Protein AF-0000000084557846 (afdb_homodimer)

InterPro domains:
  IPR056131 Protein of unknown function DUF7714 [PF24830] (2-276)

Organism: NCBI:txid1577791

Nearest PDB structures (foldseek):
  2egw-assembly1_B  TM=1.459E-01  e=5.020E-04  Aquifex aeolicus
  3kw2-assembly1_B  TM=1.737E-01  e=4.866E-02  Porphyromonas gingivalis ATCC 33277
  3r5x-assembly1_A  TM=3.757E-01  e=7.996E+00  Bacillus anthracis
  1to0-assembly2_C  TM=2.544E-01  e=8.479E+00  Bacillus subtilis
  2egw-assembly1_B  TM=1.526E-01  e=1.206E-03  Aquifex aeolicus

Solvent-accessible surface area (backbone atoms only — not comparable to full-atom values): 30803 Å² total; per-residue (Å²): 124,60,52,77,25,47,41,81,41,82,49,93,62,70,77,40,75,68,50,44,44,63,55,54,50,71,37,68,39,51,68,63,53,40,32,36,40,38,30,41,90,90,39,34,32,34,34,39,49,39,60,53,81,86,58,72,67,55,20,45,36,74,41,72,44,79,75,35,38,39,95,36,36,46,82,44,82,40,64,87,35,46,69,78,20,37,18,51,43,27,55,55,44,67,77,41,76,91,32,29,40,35,34,34,12,34,89,67,37,45,43,68,49,66,79,74,73,64,39,67,34,35,38,32,33,59,23,52,45,80,76,29,66,60,58,54,36,47,52,50,28,48,68,44,48,77,40,83,56,33,44,40,81,42,82,45,76,44,51,52,58,67,53,53,76,72,54,84,47,68,21,40,29,29,52,51,89,49,54,78,64,70,70,96,53,55,71,49,39,51,76,70,66,63,88,76,90,59,55,47,26,34,46,33,38,72,65,50,50,51,50,47,28,70,75,67,70,52,88,65,55,72,46,78,66,39,34,68,77,64,58,70,94,76,74,62,36,28,40,25,46,29,86,86,38,83,66,60,56,46,77,60,87,51,31,25,34,25,17,82,84,59,47,34,54,38,48,41,51,32,53,50,62,66,42,64,82,62,126,124,60,50,77,26,46,41,81,41,82,50,90,61,70,78,40,74,68,50,45,45,62,56,54,50,72,38,69,39,51,68,62,54,40,31,36,39,39,31,41,90,91,39,35,32,33,33,38,49,40,63,55,81,87,60,72,67,55,20,46,35,73,41,71,44,80,73,36,38,40,93,38,37,47,82,44,80,39,64,86,35,46,69,78,21,36,18,52,46,27,55,54,43,66,78,41,77,91,33,27,38,36,35,35,12,38,92,68,38,44,43,67,49,67,80,74,73,63,39,67,34,36,37,31,32,57,22,55,45,81,76,29,65,62,57,54,36,48,53,50,26,47,67,46,48,76,40,82,56,34,44,38,80,43,80,44,76,44,52,54,60,70,51,53,76,72,55,84,48,68,21,40,29,28,53,51,90,48,52,80,66,70,68,98,51,54,72,47,38,53,74,69,66,64,90,77,88,58,55,47,26,34,45,35,38,72,64,50,50,51,50,47,29,70,74,66,71,53,88,64,56,73,47,77,66,38,34,67,78,64,56,71,94,76,73,62,35,29,39,26,47,29,89,87,37,83,66,60,55,45,77,59,88,51,32,24,34,25,18,83,85,58,49,34,55,37,48,41,50,30,53,50,61,67,43,63,84,61,127

Secondary structure (DSSP, 8-state):
--GGGEEEEE-SS---HHHHHHHHTT-EEETT--EEEEEETTEEEEEEEEE-SS-SSEEEEEEEEEEE-GGGEEEEE-TT--TT-HHHHHHHHHTSTTSEEEEE-GGG-EEEEES--PEEEEEEEEESSSSPHHHHHHHHHHHTT---S-EEEEEEEEEHHHHHTT--SSEEEESS--TT---SS-EEEGGG-----S-EEEEE-HHHHHHHHHHHSS---EEE--TTTT--SS---EEEE-TT--SS-EEETTEEEE-TT--HHHHHHHHHHHTTT--/--GGGEEEEE-SS---HHHHHHHHTT-EEETT--EEEEEETTEEEEEEEEE-SS-SSEEEEEEEEEEE-GGGEEEEE-TT--TT-HHHHHHHHHTSTTSEEEEE-GGG-EEEEES--PEEEEEEEEESSSSPHHHHHHHHHHHTT---S-EEEEEEEEEHHHHHTT--SSEEEESS--TT---SS-EEEGGG-----S-EEEEE-HHHHHHHHHHHSS---EEE--HHHH--SS---EEEE-TT--SS-EEETTEEEE-TT--HHHHHHHHHHHTTT--

pLDDT: mean 91.37, std 8.06, range [47.53, 98.75]

Radius of gyration: 29.24 Å; Cα contacts (8 Å, |Δi|>4): 1216; chains: 2; bounding box: 57×84×61 Å

Sequence (558 aa):
MHCKDISLHDVDFPLTKNNIVKEVSKWKVYVRTEYFVLKNGNELATVRVDRSEPEGLFRKVTGVEVISLPKDTVFVRDPSIDVLNVPAVASVQEKYPGKTVVIEGMFSYMSFISGMRPLKLRAIDNIPPGPSRLRILVDKALSSGMIEHPIIPEFVDMDLEDKIKYVKTEAVMFPCRVSGLKAEMPYYFLDRAPEVKHDVTLIGCSLSNRIYQAIYDRDVPLINVCPVDAVPKDGTKTIVRCCTVKNGHEIDGNIAKVPWGTTVPEVIDAINALYADSEMHCKDISLHDVDFPLTKNNIVKEVSKWKVYVRTEYFVLKNGNELATVRVDRSEPEGLFRKVTGVEVISLPKDTVFVRDPSIDVLNVPAVASVQEKYPGKTVVIEGMFSYMSFISGMRPLKLRAIDNIPPGPSRLRILVDKALSSGMIEHPIIPEFVDMDLEDKIKYVKTEAVMFPCRVSGLKAEMPYYFLDRAPEVKHDVTLIGCSLSNRIYQAIYDRDVPLINVCPVDAVPKDGTKTIVRCCTVKNGHEIDGNIAKVPWGTTVPEVIDAINALYADSE

Foldseek 3Di:
DDLQQEEEDEDADAFDPVVCFVPLQADKDFPSHFKYWYDYPQFTWIK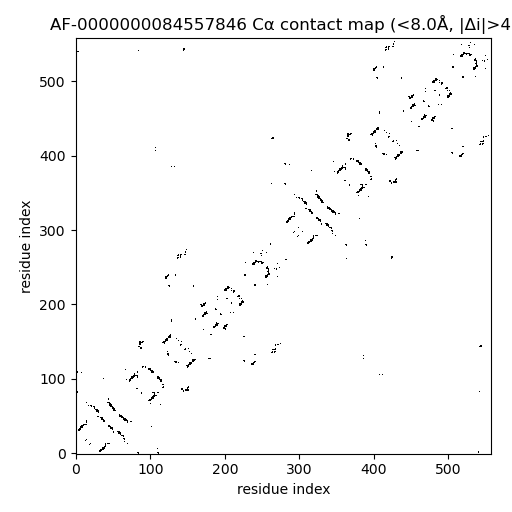GFDFDDDDDRITGTDDIGTPDTRVQEEEEEEAAADPLQQQRLLVVCVVRDRHKYWYLYHVRRIDIDGPADEAEEEEEEEDDVPPGPVVVLLVCLSVVSLDPGNYDYDYHYQYVQVVLVVWPWQEEEEQADGPPDDDPGHYYHVVVLDDDPIQYAYEEAPVSQVSCCVSPVDGHHYDYRARVVVDDPPQGQYEYEDCVADDAWDDDRSYIYHHPPDHSVSSNVRVCVNCVVPD/DDLQQEEEDEDADAFDPVVCFVPLQADKAFPSHFKYWYDYPQFTWIKGFDFDDDDDRITGTDDIGTQDTRVQEEEEEEAAADPLQQQRLLVVCVVRDRHKYWYLYHVRRIDIDGPADEAEEEEEEEDDVPPGPRVVLLVCLSVVSLDDGNYDYDYHYQYVAVVLVVWPWQEEEEQADGPPDDDPGHYYHVVVLDDDPIQYAYEEAPVSQVSCCVSPVDGHHYDYPARVVVDDPPQGQYEYEDCVADDAWDDDRSYIYHHPPDHSVSSNVRVCVNCVVPD

Structure (mmCIF, N/CA/C/O backbone):
data_AF-0000000084557846-model_v1
#
loop_
_entity.id
_entity.type
_entity.pdbx_description
1 polymer 'DUF432 domain-containing protein'
#
loop_
_atom_site.group_PDB
_atom_site.id
_atom_site.type_symbol
_atom_site.label_atom_id
_atom_site.label_alt_id
_atom_site.label_comp_id
_atom_site.label_asym_id
_atom_site.label_entity_id
_atom_site.label_seq_id
_atom_site.pdbx_PDB_ins_code
_atom_site.Cartn_x
_atom_site.Cartn_y
_atom_site.Cartn_z
_atom_site.occupancy
_atom_site.B_iso_or_equiv
_atom_site.auth_seq_id
_atom_site.auth_comp_id
_atom_site.auth_asym_id
_atom_site.auth_atom_id
_atom_site.pdbx_PDB_model_num
ATOM 1 N N . MET A 1 1 ? 9.594 12.305 12.008 1 47.66 1 MET A N 1
ATOM 2 C CA . MET A 1 1 ? 9.039 13.648 12.133 1 47.66 1 MET A CA 1
ATOM 3 C C . MET A 1 1 ? 7.664 13.734 11.484 1 47.66 1 MET A C 1
ATOM 5 O O . MET A 1 1 ? 7.434 13.141 10.43 1 47.66 1 MET A O 1
ATOM 9 N N . HIS A 1 2 ? 6.668 14.18 12.273 1 53.5 2 HIS A N 1
ATOM 10 C CA . HIS A 1 2 ? 5.312 14.273 11.734 1 53.5 2 HIS A CA 1
ATOM 11 C C . HIS A 1 2 ? 5.027 15.68 11.211 1 53.5 2 HIS A C 1
ATOM 13 O O . HIS A 1 2 ? 5.488 16.672 11.781 1 53.5 2 HIS A O 1
ATOM 19 N N . CYS A 1 3 ? 4.496 15.812 10.07 1 57.28 3 CYS A N 1
ATOM 20 C CA . CYS A 1 3 ? 4.184 17.062 9.391 1 57.28 3 CYS A CA 1
ATO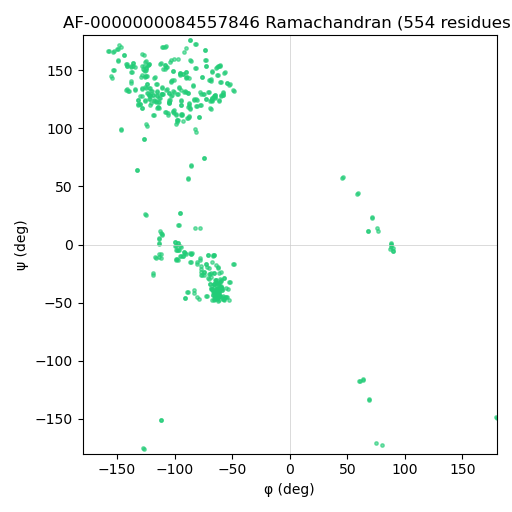M 21 C C . CYS A 1 3 ? 3.439 18.016 10.32 1 57.28 3 CYS A C 1
ATOM 23 O O . CYS A 1 3 ? 3.48 19.234 10.125 1 57.28 3 CYS A O 1
ATOM 25 N N . LYS A 1 4 ? 2.904 17.453 11.406 1 64.88 4 LYS A N 1
ATOM 26 C CA . LYS A 1 4 ? 2.135 18.281 12.336 1 64.88 4 LYS A CA 1
ATOM 27 C C . LYS A 1 4 ? 3.055 19.109 13.219 1 64.88 4 LYS A C 1
ATOM 29 O O . LYS A 1 4 ? 2.613 20.094 13.836 1 64.88 4 LYS A O 1
ATOM 34 N N . ASP A 1 5 ? 4.285 18.75 13.148 1 77.06 5 ASP A N 1
ATOM 35 C CA . ASP A 1 5 ? 5.238 19.406 14.039 1 77.06 5 ASP A CA 1
ATOM 36 C C . ASP A 1 5 ? 6.012 20.5 13.305 1 77.06 5 ASP A C 1
ATOM 38 O O . ASP A 1 5 ? 6.836 21.188 13.898 1 77.06 5 ASP A O 1
ATOM 42 N N . ILE A 1 6 ? 5.633 20.656 12.047 1 83.94 6 ILE A N 1
ATOM 43 C CA . ILE A 1 6 ? 6.402 21.562 11.211 1 83.94 6 ILE A CA 1
ATOM 44 C C . ILE A 1 6 ? 5.523 22.75 10.797 1 83.94 6 ILE A C 1
ATOM 46 O O . ILE A 1 6 ? 4.395 22.562 10.336 1 83.94 6 ILE A O 1
ATOM 50 N N . SER A 1 7 ? 6.02 23.922 10.945 1 83 7 SER A N 1
ATOM 51 C CA . SER A 1 7 ? 5.32 25.141 10.531 1 83 7 SER A CA 1
ATOM 52 C C . SER A 1 7 ? 6.145 25.938 9.516 1 83 7 SER A C 1
ATOM 54 O O . SER A 1 7 ? 7.332 26.188 9.727 1 83 7 SER A O 1
ATOM 56 N N . LEU A 1 8 ? 5.512 26.25 8.453 1 86.25 8 LEU A N 1
ATOM 57 C CA . LEU A 1 8 ? 6.137 27.094 7.449 1 86.25 8 LEU A CA 1
ATOM 58 C C . LEU A 1 8 ? 5.875 28.578 7.754 1 86.25 8 LEU A C 1
ATOM 60 O O . LEU A 1 8 ? 4.73 28.969 7.992 1 86.25 8 LEU A O 1
ATOM 64 N N . HIS A 1 9 ? 6.973 29.422 7.738 1 87.94 9 HIS A N 1
ATOM 65 C CA . HIS A 1 9 ? 6.836 30.844 8.016 1 87.94 9 HIS A CA 1
ATOM 66 C C . HIS A 1 9 ? 7.559 31.672 6.965 1 87.94 9 HIS A C 1
ATOM 68 O O . HIS A 1 9 ? 8.766 31.516 6.762 1 87.94 9 HIS A O 1
ATOM 74 N N . ASP A 1 10 ? 6.793 32.531 6.383 1 90.62 10 ASP A N 1
ATOM 75 C CA . ASP A 1 10 ? 7.426 33.594 5.594 1 90.62 10 ASP A CA 1
ATOM 76 C C . ASP A 1 10 ? 7.996 34.688 6.492 1 90.62 10 ASP A C 1
ATOM 78 O O . ASP A 1 10 ? 7.309 35.188 7.383 1 90.62 10 ASP A O 1
ATOM 82 N N . VAL A 1 11 ? 9.242 35 6.223 1 94.75 11 VAL A N 1
ATOM 83 C CA . VAL A 1 11 ? 9.883 36 7.078 1 94.75 11 VAL A CA 1
ATOM 84 C C . VAL A 1 11 ? 10.469 37.125 6.219 1 94.75 11 VAL A C 1
ATOM 86 O O . VAL A 1 11 ? 10.695 36.938 5.02 1 94.75 11 VAL A O 1
ATOM 89 N N . ASP A 1 12 ? 10.758 38.219 6.848 1 94.69 12 ASP A N 1
ATOM 90 C CA . ASP A 1 12 ? 11.234 39.406 6.117 1 94.69 12 ASP A CA 1
ATOM 91 C C . ASP A 1 12 ? 12.688 39.719 6.473 1 94.69 12 ASP A C 1
ATOM 93 O O . ASP A 1 12 ? 13.25 40.688 5.984 1 94.69 12 ASP A O 1
ATOM 97 N N . PHE A 1 13 ? 13.398 38.938 7.234 1 96.69 13 PHE A N 1
ATOM 98 C CA . PHE A 1 13 ? 14.797 39.125 7.594 1 96.69 13 PHE A CA 1
ATOM 99 C C . PHE A 1 13 ? 15.695 38.125 6.883 1 96.69 13 PHE A C 1
ATOM 101 O O . PHE A 1 13 ? 15.258 37.031 6.547 1 96.69 13 PHE A O 1
ATOM 108 N N . PRO A 1 14 ? 17 38.531 6.656 1 97.19 14 PRO A N 1
ATOM 109 C CA . PRO A 1 14 ? 17.922 37.594 6.023 1 97.19 14 PRO A CA 1
ATOM 110 C C . PRO A 1 14 ? 18.125 36.312 6.84 1 97.19 14 PRO A C 1
ATOM 112 O O . PRO A 1 14 ? 18.219 36.375 8.07 1 97.19 14 PRO A O 1
ATOM 115 N N . LEU A 1 15 ? 18.188 35.156 6.195 1 98.19 15 LEU A N 1
ATOM 116 C CA . LEU A 1 15 ? 18.266 33.875 6.852 1 98.19 15 LEU A CA 1
ATOM 117 C C . LEU A 1 15 ? 19.703 33.531 7.188 1 98.19 15 LEU A C 1
ATOM 119 O O . LEU A 1 15 ? 20.266 32.562 6.633 1 98.19 15 LEU A O 1
ATOM 123 N N . THR A 1 16 ? 20.25 34.281 8.109 1 98.06 16 THR A N 1
ATOM 124 C CA . THR A 1 16 ? 21.531 33.969 8.734 1 98.06 16 THR A CA 1
ATOM 125 C C . THR A 1 16 ? 21.312 33.406 10.141 1 98.06 16 THR A C 1
ATOM 127 O O . THR A 1 16 ? 20.266 33.625 10.75 1 98.06 16 THR A O 1
ATOM 130 N N . LYS A 1 17 ? 22.297 32.688 10.578 1 97.69 17 LYS A N 1
ATOM 131 C CA . LYS A 1 17 ? 22.188 32.094 11.906 1 97.69 17 LYS A CA 1
ATOM 132 C C . LYS A 1 17 ? 21.844 33.156 12.953 1 97.69 17 LYS A C 1
ATOM 134 O O . LYS A 1 17 ? 20.922 32.938 13.758 1 97.69 17 LYS A O 1
ATOM 139 N N . ASN A 1 18 ? 22.547 34.25 12.914 1 97.69 18 ASN A N 1
ATOM 140 C CA . ASN A 1 18 ? 22.344 35.312 13.906 1 97.69 18 ASN A CA 1
ATOM 141 C C . ASN A 1 18 ? 20.953 35.906 13.828 1 97.69 18 ASN A C 1
ATOM 143 O O . ASN A 1 18 ? 20.297 36.094 14.859 1 97.69 18 ASN A O 1
ATOM 147 N N . ASN A 1 19 ? 20.484 36.219 12.641 1 98.25 19 ASN A N 1
ATOM 148 C CA . ASN A 1 19 ? 19.172 36.812 12.461 1 98.25 19 ASN A CA 1
ATOM 149 C C . ASN A 1 19 ? 18.062 35.844 12.898 1 98.25 19 ASN A C 1
ATOM 151 O O . ASN A 1 19 ? 17.094 36.25 13.523 1 98.25 19 ASN A O 1
ATOM 155 N N . ILE A 1 20 ? 18.234 34.562 12.555 1 98.19 20 ILE A N 1
ATOM 156 C CA . ILE A 1 20 ? 17.25 33.531 12.883 1 98.19 20 ILE A CA 1
ATOM 157 C C . ILE A 1 20 ? 17.109 33.406 14.398 1 98.19 20 ILE A C 1
ATOM 159 O O . ILE A 1 20 ? 16.016 33.469 14.938 1 98.19 20 ILE A O 1
ATOM 163 N N . VAL A 1 21 ? 18.219 33.312 15.047 1 97.62 21 VAL A N 1
ATOM 164 C CA . VAL A 1 21 ? 18.203 33.156 16.5 1 97.62 21 VAL A CA 1
ATOM 165 C C . VAL A 1 21 ? 17.562 34.406 17.141 1 97.62 21 VAL A C 1
ATOM 167 O O . VAL A 1 21 ? 16.703 34.281 18 1 97.62 21 VAL A O 1
ATOM 170 N N . LYS A 1 22 ? 17.953 35.594 16.703 1 97.38 22 LYS A N 1
ATOM 171 C CA . LYS A 1 22 ? 17.484 36.844 17.266 1 97.38 22 LYS A CA 1
ATOM 172 C C . LYS A 1 22 ? 15.969 37 17.078 1 97.38 22 LYS A C 1
ATOM 174 O O . LYS A 1 22 ? 15.258 37.344 18.031 1 97.38 22 LYS A O 1
ATOM 179 N N . GLU A 1 23 ? 15.469 36.719 15.922 1 97.25 23 GLU A N 1
ATOM 180 C CA . GLU A 1 23 ? 14.07 36.969 15.602 1 97.25 23 GLU A CA 1
ATOM 181 C C . GLU A 1 23 ? 13.172 35.875 16.141 1 97.25 23 GLU A C 1
ATOM 183 O O . GLU A 1 23 ? 12.141 36.156 16.766 1 97.25 23 GLU A O 1
ATOM 188 N N . VAL A 1 24 ? 13.547 34.594 15.961 1 96.12 24 VAL A N 1
ATOM 189 C CA . VAL A 1 24 ? 12.703 33.469 16.312 1 96.12 24 VAL A CA 1
ATOM 190 C C . VAL A 1 24 ? 12.586 33.344 17.828 1 96.12 24 VAL A C 1
ATOM 192 O O . VAL A 1 24 ? 11.562 32.906 18.359 1 96.12 24 VAL A O 1
ATOM 195 N N . SER A 1 25 ? 13.578 33.844 18.531 1 95.5 25 SER A N 1
ATOM 196 C CA . SER A 1 25 ? 13.57 33.75 19.984 1 95.5 25 SER A CA 1
ATOM 197 C C . SER A 1 25 ? 12.445 34.625 20.578 1 95.5 25 SER A C 1
ATOM 199 O O . SER A 1 25 ? 12.047 34.406 21.719 1 95.5 25 SER A O 1
ATOM 201 N N . LYS A 1 26 ? 11.914 35.5 19.797 1 93.81 26 LYS A N 1
ATOM 202 C CA . LYS A 1 26 ? 10.867 36.406 20.266 1 93.81 26 LYS A CA 1
ATOM 203 C C . LYS A 1 26 ? 9.484 35.812 20.031 1 93.81 26 LYS A C 1
ATOM 205 O O . LYS A 1 26 ? 8.477 36.375 20.469 1 93.81 26 LYS A O 1
ATOM 210 N N . TRP A 1 27 ? 9.406 34.719 19.359 1 90.56 27 TRP A N 1
ATOM 211 C CA . TRP A 1 27 ? 8.125 34.188 18.891 1 90.56 27 TRP A CA 1
ATOM 212 C C . TRP A 1 27 ? 7.426 33.406 20 1 90.56 27 TRP A C 1
ATOM 214 O O . TRP A 1 27 ? 8.078 32.906 20.922 1 90.56 27 TRP A O 1
ATOM 224 N N . LYS A 1 28 ? 6.078 33.406 19.906 1 84.31 28 LYS A N 1
ATOM 225 C CA . LYS A 1 28 ? 5.211 32.438 20.562 1 84.31 28 LYS A CA 1
ATOM 226 C C . LYS A 1 28 ? 4.676 31.422 19.562 1 84.31 28 LYS A C 1
ATOM 228 O O . LYS A 1 28 ? 4.266 31.781 18.453 1 84.31 28 LYS A O 1
ATOM 233 N N . VAL A 1 29 ? 4.82 30.203 19.953 1 83.12 29 VAL A N 1
ATOM 234 C CA . VAL A 1 29 ? 4.477 29.172 18.969 1 83.12 29 VAL A CA 1
ATOM 235 C C . VAL A 1 29 ? 3.434 28.219 19.562 1 83.12 29 VAL A C 1
ATOM 237 O O . VAL A 1 29 ? 3.334 28.078 20.781 1 83.12 29 VAL A O 1
ATOM 240 N N . TYR A 1 30 ? 2.662 27.672 18.641 1 77.25 30 TYR A N 1
ATOM 241 C CA . TYR A 1 30 ? 1.673 26.672 19.016 1 77.25 30 TYR A CA 1
ATOM 242 C C . TYR A 1 30 ? 2.328 25.5 19.75 1 77.25 30 TYR A C 1
ATOM 244 O O . TYR A 1 30 ? 3.443 25.094 19.406 1 77.25 30 TYR A O 1
ATOM 252 N N . VAL A 1 31 ? 1.634 24.906 20.625 1 78.19 31 VAL A N 1
ATOM 253 C CA . VAL A 1 31 ? 2.16 23.922 21.578 1 78.19 31 VAL A CA 1
ATOM 254 C C . VAL A 1 31 ? 2.727 22.734 20.812 1 78.19 31 VAL A C 1
ATOM 256 O O . VAL A 1 31 ? 3.686 22.094 21.25 1 78.19 31 VAL A O 1
ATOM 259 N N . ARG A 1 32 ? 2.299 22.453 19.578 1 76.31 32 ARG A N 1
ATOM 260 C CA . ARG A 1 32 ? 2.736 21.25 18.859 1 76.31 32 ARG A CA 1
ATOM 261 C C . ARG A 1 32 ? 3.924 21.562 17.953 1 76.31 32 ARG A C 1
ATOM 263 O O . ARG A 1 32 ? 4.594 20.641 17.469 1 76.31 32 ARG A O 1
ATOM 270 N N . THR A 1 33 ? 4.242 22.812 17.781 1 82.25 33 THR A N 1
ATOM 271 C CA . THR A 1 33 ? 5.289 23.188 16.844 1 82.25 33 THR A CA 1
ATOM 272 C C . THR A 1 33 ? 6.664 22.828 17.391 1 82.25 33 THR A C 1
ATOM 274 O O . THR A 1 33 ? 7.02 23.219 18.5 1 82.25 33 THR A O 1
ATOM 277 N N . GLU A 1 34 ? 7.391 22.094 16.625 1 89.69 34 GLU A N 1
ATOM 278 C CA . GLU A 1 34 ? 8.75 21.719 17 1 89.69 34 GLU A CA 1
ATOM 279 C C . GLU A 1 34 ? 9.766 22.25 15.992 1 89.69 34 GLU A C 1
ATOM 281 O O . GLU A 1 34 ? 10.93 22.484 16.328 1 89.69 34 GLU A O 1
ATOM 286 N N . TYR A 1 35 ? 9.328 22.422 14.836 1 93.25 35 TYR A N 1
ATOM 287 C CA . TYR A 1 35 ? 10.219 22.828 13.766 1 93.25 35 TYR A CA 1
ATOM 288 C C . TYR A 1 35 ? 9.602 23.953 12.93 1 93.25 35 TYR A C 1
ATOM 290 O O . TYR A 1 35 ? 8.383 24.047 12.812 1 93.25 35 TYR A O 1
ATOM 298 N N . PHE A 1 36 ? 10.531 24.766 12.336 1 93.38 36 PHE A N 1
ATOM 299 C CA . PHE A 1 36 ? 10.117 25.766 11.367 1 93.38 36 PHE A CA 1
ATOM 300 C C . PHE A 1 36 ? 10.852 25.578 10.039 1 93.38 36 PHE A C 1
ATOM 302 O O . PHE A 1 36 ? 12.039 25.25 10.023 1 93.38 36 PHE A O 1
ATOM 309 N N . VAL A 1 37 ? 10.133 25.719 9.086 1 95 37 VAL A N 1
ATOM 310 C CA . VAL A 1 37 ? 10.711 26.078 7.793 1 95 37 VAL A CA 1
ATOM 311 C C . VAL A 1 37 ? 10.531 27.562 7.527 1 95 37 VAL A C 1
ATOM 313 O O . VAL A 1 37 ? 9.406 28.047 7.383 1 95 37 VAL A O 1
ATOM 316 N N . LEU A 1 38 ? 11.664 28.234 7.508 1 96.38 38 LEU A N 1
ATOM 317 C CA . LEU A 1 38 ? 11.633 29.672 7.246 1 96.38 38 LEU A CA 1
ATOM 318 C C . LEU A 1 38 ? 11.891 29.953 5.77 1 96.38 38 LEU A C 1
ATOM 320 O O . LEU A 1 38 ? 12.781 29.359 5.16 1 96.38 38 LEU A O 1
ATOM 324 N N . LYS A 1 39 ? 11.102 30.812 5.285 1 96.25 39 LYS A N 1
ATOM 325 C CA . LYS A 1 39 ? 11.219 31.188 3.877 1 96.25 39 LYS A CA 1
ATOM 326 C C . LYS A 1 39 ? 11.359 32.688 3.713 1 96.25 39 LYS A C 1
ATOM 328 O O . LYS A 1 39 ? 10.562 33.469 4.246 1 96.25 39 LYS A O 1
ATOM 333 N N . ASN A 1 40 ? 12.383 33.125 3.082 1 96.69 40 ASN A N 1
ATOM 334 C CA . ASN A 1 40 ? 12.594 34.5 2.613 1 96.69 40 ASN A CA 1
ATOM 335 C C . ASN A 1 40 ? 12.859 34.531 1.112 1 96.69 40 ASN A C 1
ATOM 337 O O . ASN A 1 40 ? 13.977 34.25 0.669 1 96.69 40 ASN A O 1
ATOM 341 N N . GLY A 1 41 ? 11.812 34.906 0.365 1 93.38 41 GLY A N 1
ATOM 342 C CA . GLY A 1 41 ? 11.938 34.781 -1.076 1 93.38 41 GLY A CA 1
ATOM 343 C C . GLY A 1 41 ? 12.164 33.344 -1.513 1 93.38 41 GLY A C 1
ATOM 344 O O . GLY A 1 41 ? 11.344 32.469 -1.221 1 93.38 41 GLY A O 1
ATOM 345 N N . ASN A 1 42 ? 13.32 33.094 -2.129 1 92.94 42 ASN A N 1
ATOM 346 C CA . ASN A 1 42 ? 13.633 31.75 -2.596 1 92.94 42 ASN A CA 1
ATOM 347 C C . ASN A 1 42 ? 14.531 31.016 -1.611 1 92.94 42 ASN A C 1
ATOM 349 O O . ASN A 1 42 ? 14.852 29.844 -1.814 1 92.94 42 ASN A O 1
ATOM 353 N N . GLU A 1 43 ? 14.875 31.688 -0.583 1 96.56 43 GLU A N 1
ATOM 354 C CA . GLU A 1 43 ? 15.773 31.078 0.399 1 96.56 43 GLU A CA 1
ATOM 355 C C . GLU A 1 43 ? 14.984 30.344 1.485 1 96.56 43 GLU A C 1
ATOM 357 O O . GLU A 1 43 ? 13.906 30.797 1.88 1 96.56 43 GLU A O 1
ATOM 362 N N . LEU A 1 44 ? 15.555 29.219 1.912 1 97.69 44 LEU A N 1
ATOM 363 C CA . LEU A 1 44 ? 14.93 28.438 2.967 1 97.69 44 LEU A CA 1
ATOM 364 C C . LEU A 1 44 ? 15.93 28.141 4.082 1 97.69 44 LEU A C 1
ATOM 366 O O . LEU A 1 44 ? 17.125 27.984 3.828 1 97.69 44 LEU A O 1
ATOM 370 N N . ALA A 1 45 ? 15.461 28.109 5.234 1 98.19 45 ALA A N 1
ATOM 371 C CA . ALA A 1 45 ? 16.188 27.609 6.395 1 98.19 45 ALA A CA 1
ATOM 372 C C . ALA A 1 45 ? 15.297 26.75 7.285 1 98.19 45 ALA A C 1
ATOM 374 O O . ALA A 1 45 ? 14.078 26.938 7.309 1 98.19 45 ALA A O 1
ATOM 375 N N . THR A 1 46 ? 15.875 25.766 7.934 1 97.19 46 THR A N 1
ATOM 376 C CA . THR A 1 46 ? 15.133 24.922 8.867 1 97.19 46 THR A CA 1
ATOM 377 C C . THR A 1 46 ? 15.664 25.094 10.281 1 97.19 46 THR A C 1
ATOM 379 O O . THR A 1 46 ? 16.875 25.203 10.492 1 97.19 46 THR A O 1
ATOM 382 N N . VAL A 1 47 ? 14.703 25.156 11.195 1 97.12 47 VAL A N 1
ATOM 383 C CA . VAL A 1 47 ? 15.039 25.5 12.578 1 97.12 47 VAL A CA 1
ATOM 384 C C . VAL A 1 47 ? 14.266 24.594 13.531 1 97.12 47 VAL A C 1
ATOM 386 O O . VAL A 1 47 ? 13.109 24.25 13.266 1 97.12 47 VAL A O 1
ATOM 389 N N . ARG A 1 48 ? 14.852 24.141 14.555 1 96.44 48 ARG A N 1
ATOM 390 C CA . ARG A 1 48 ? 14.188 23.516 15.695 1 96.44 48 ARG A CA 1
ATOM 391 C C . ARG A 1 48 ? 14.055 24.5 16.859 1 96.44 48 ARG A C 1
ATOM 393 O O . ARG A 1 48 ? 14.977 25.281 17.125 1 96.44 48 ARG A O 1
ATOM 400 N N . VAL A 1 49 ? 12.906 24.422 17.531 1 95.06 49 VAL A N 1
ATOM 401 C CA . VAL A 1 49 ? 12.719 25.359 18.641 1 95.06 49 VAL A CA 1
ATOM 402 C C . VAL A 1 49 ? 12.383 24.594 19.922 1 95.06 49 VAL A C 1
ATOM 404 O O . VAL A 1 49 ? 11.742 23.531 19.859 1 95.06 49 VAL A O 1
ATOM 407 N N . ASP A 1 50 ? 12.844 25.062 20.984 1 93.62 50 ASP A N 1
ATOM 408 C CA . ASP A 1 50 ? 12.375 24.672 22.312 1 93.62 50 ASP A CA 1
ATOM 409 C C . ASP A 1 50 ? 11.32 25.641 22.828 1 93.62 50 ASP A C 1
ATOM 411 O O . ASP A 1 50 ? 11.336 26.828 22.484 1 93.62 50 ASP A O 1
ATOM 415 N N . ARG A 1 51 ? 10.391 25.125 23.578 1 90.06 51 ARG A N 1
ATOM 416 C CA . ARG A 1 51 ? 9.305 25.969 24.062 1 90.06 51 ARG A CA 1
ATOM 417 C C . ARG A 1 51 ? 9.156 25.828 25.578 1 90.06 51 ARG A C 1
ATOM 419 O O . ARG A 1 51 ? 9.523 24.812 26.156 1 90.06 51 ARG A O 1
ATOM 426 N N . SER A 1 52 ? 8.648 26.875 26.094 1 86.38 52 SER A N 1
ATOM 427 C CA . SER A 1 52 ? 8.414 26.906 27.547 1 86.38 52 SER A CA 1
ATOM 428 C C . SER A 1 52 ? 7.309 25.938 27.953 1 86.38 52 SER A C 1
ATOM 430 O O . SER A 1 52 ? 6.484 25.547 27.109 1 86.38 52 SER A O 1
ATOM 432 N N . GLU A 1 53 ? 7.375 25.219 29.109 1 76.31 53 GLU A N 1
ATOM 433 C CA . GLU A 1 53 ? 6.281 24.453 29.703 1 76.31 53 GLU A CA 1
ATOM 434 C C . GLU A 1 53 ? 5.5 25.297 30.703 1 76.31 53 GLU A C 1
ATOM 436 O O . GLU A 1 53 ? 6.004 26.312 31.188 1 76.31 53 GLU A O 1
ATOM 441 N N . PRO A 1 54 ? 4.332 24.641 30.969 1 67.31 54 PRO A N 1
ATOM 442 C CA . PRO A 1 54 ? 3.17 23.891 30.484 1 67.31 54 PRO A CA 1
ATOM 443 C C . PRO A 1 54 ? 2.07 24.797 29.953 1 67.31 54 PRO A C 1
ATOM 445 O O . PRO A 1 54 ? 1.035 24.312 29.484 1 67.31 54 PRO A O 1
ATOM 448 N N . GLU A 1 55 ? 2.348 26.062 29.703 1 62.81 55 GLU A N 1
ATOM 449 C CA . GLU A 1 55 ? 1.276 27.047 29.75 1 62.81 55 GLU A CA 1
ATOM 450 C C . GLU A 1 55 ? 0.654 27.25 28.375 1 62.81 55 GLU A C 1
ATOM 452 O O . GLU A 1 55 ? 1.309 27.766 27.469 1 62.81 55 GLU A O 1
ATOM 457 N N . GLY A 1 56 ? -0.717 26.625 28.234 1 72.25 56 GLY A N 1
ATOM 458 C CA . GLY A 1 56 ? -1.709 27.047 27.25 1 72.25 56 GLY A CA 1
ATOM 459 C C . GLY A 1 56 ? -1.39 26.578 25.844 1 72.25 56 GLY A C 1
ATOM 460 O O . GLY A 1 56 ? -0.479 25.766 25.656 1 72.25 56 GLY A O 1
ATOM 461 N N . LEU A 1 57 ? -2.154 27.078 24.766 1 74.94 57 LEU A N 1
ATOM 462 C CA . LEU A 1 57 ? -2.098 26.688 23.359 1 74.94 57 LEU A CA 1
ATOM 463 C C . LEU A 1 57 ? -0.875 27.281 22.672 1 74.94 57 LEU A C 1
ATOM 465 O O . LEU A 1 57 ? -0.325 26.688 21.75 1 74.94 57 LEU A O 1
ATOM 469 N N . PHE A 1 58 ? -0.377 28.469 23.234 1 79.56 58 PHE A N 1
ATOM 470 C CA . PHE A 1 58 ? 0.799 29.125 22.688 1 79.56 58 PHE A CA 1
ATOM 471 C C . PHE A 1 58 ? 1.892 29.266 23.734 1 79.56 58 PHE A C 1
ATOM 473 O O . PHE A 1 58 ? 1.615 29.641 24.875 1 79.56 58 PHE A O 1
ATOM 480 N N . ARG A 1 59 ? 3.123 28.938 23.312 1 86.88 59 ARG A N 1
ATOM 481 C CA . ARG A 1 59 ? 4.262 28.906 24.219 1 86.88 59 ARG A CA 1
ATOM 482 C C . ARG A 1 59 ? 5.398 29.781 23.703 1 86.88 59 ARG A C 1
ATOM 484 O O . ARG A 1 59 ? 5.59 29.906 22.484 1 86.88 59 ARG A O 1
ATOM 491 N N . LYS A 1 60 ? 6.105 30.281 24.656 1 90.56 60 LYS A N 1
ATOM 492 C CA . LYS A 1 60 ? 7.258 31.094 24.281 1 90.56 60 LYS A CA 1
ATOM 493 C C . LYS A 1 60 ? 8.414 30.219 23.812 1 90.56 60 LYS A C 1
ATOM 495 O O . LYS A 1 60 ? 8.68 29.156 24.375 1 90.56 60 LYS A O 1
ATOM 500 N N . VAL A 1 61 ? 9.133 30.719 22.844 1 93.75 61 VAL A N 1
ATOM 501 C CA . VAL A 1 61 ? 10.344 30.047 22.391 1 93.75 61 VAL A CA 1
ATOM 502 C C . VAL A 1 61 ? 11.469 30.266 23.391 1 93.75 61 VAL A C 1
ATOM 504 O O . VAL A 1 61 ? 11.734 31.406 23.797 1 93.75 61 VAL A O 1
ATOM 507 N N . THR A 1 62 ? 12.125 29.219 23.812 1 95.12 62 THR A N 1
ATOM 508 C CA . THR A 1 62 ? 13.195 29.328 24.797 1 95.12 62 THR A CA 1
ATOM 509 C C . THR A 1 62 ? 14.531 28.891 24.188 1 95.12 62 THR A C 1
ATOM 511 O O . THR A 1 62 ? 15.586 29.094 24.781 1 95.12 62 THR A O 1
ATOM 514 N N . GLY A 1 63 ? 14.562 28.297 23.047 1 96.12 63 GLY A N 1
ATOM 515 C CA . GLY A 1 63 ? 15.75 27.859 22.328 1 96.12 63 GLY A CA 1
ATOM 516 C C . GLY A 1 63 ? 15.555 27.766 20.828 1 96.12 63 GLY A C 1
ATOM 517 O O . GLY A 1 63 ? 14.469 27.422 20.359 1 96.12 63 GLY A O 1
ATOM 518 N N . VAL A 1 64 ? 16.625 28.125 20.156 1 97.44 64 VAL A N 1
ATOM 519 C CA . VAL A 1 64 ? 16.594 28.062 18.688 1 97.44 64 VAL A CA 1
ATOM 520 C C . VAL A 1 64 ? 17.812 27.328 18.172 1 97.44 64 VAL A C 1
ATOM 522 O O . VAL A 1 64 ? 18.953 27.703 18.5 1 97.44 64 VAL A O 1
ATOM 525 N N . GLU A 1 65 ? 17.609 26.266 17.469 1 97.44 65 GLU A N 1
ATOM 526 C CA . GLU A 1 65 ? 18.672 25.516 16.797 1 97.44 65 GLU A CA 1
ATOM 527 C C . GLU A 1 65 ? 18.5 25.578 15.281 1 97.44 65 GLU A C 1
ATOM 529 O O . GLU A 1 65 ? 17.547 25.031 14.734 1 97.44 65 GLU A O 1
ATOM 534 N N . VAL A 1 66 ? 19.484 26.156 14.656 1 97.88 66 VAL A N 1
ATOM 535 C CA . VAL A 1 66 ? 19.438 26.219 13.203 1 97.88 66 VAL A CA 1
ATOM 536 C C . VAL A 1 66 ? 19.922 24.891 12.617 1 97.88 66 VAL A C 1
ATOM 538 O O . VAL A 1 66 ? 21.062 24.469 12.836 1 97.88 66 VAL A O 1
ATOM 541 N N . ILE A 1 67 ? 19.078 24.203 11.875 1 96.88 67 ILE A N 1
ATOM 542 C CA . ILE A 1 67 ? 19.391 22.906 11.305 1 96.88 67 ILE A CA 1
ATOM 543 C C . ILE A 1 67 ? 20.062 23.078 9.938 1 96.88 67 ILE A C 1
ATOM 545 O O . ILE A 1 67 ? 21.016 22.375 9.617 1 96.88 67 ILE A O 1
ATOM 549 N N . SER A 1 68 ? 19.531 24.031 9.164 1 97.81 68 SER A N 1
ATOM 550 C CA . SER A 1 68 ? 20.141 24.297 7.863 1 97.81 68 SER A CA 1
ATOM 551 C C . SER A 1 68 ? 19.906 25.734 7.438 1 97.81 68 SER A C 1
ATOM 553 O O . SER A 1 68 ? 18.922 26.359 7.832 1 97.81 68 SER A O 1
ATOM 555 N N . LEU A 1 69 ? 20.828 26.234 6.695 1 98.38 69 LEU A N 1
ATOM 556 C CA . LEU A 1 69 ? 20.781 27.562 6.109 1 98.38 69 LEU A CA 1
ATOM 557 C C . LEU A 1 69 ? 20.531 27.484 4.602 1 98.38 69 LEU A C 1
ATOM 559 O O . LEU A 1 69 ? 20.547 26.406 4.023 1 98.38 69 LEU A O 1
ATOM 563 N N . PRO A 1 70 ? 20.281 28.625 3.994 1 98 70 PRO A N 1
ATOM 564 C CA . PRO A 1 70 ? 19.875 28.609 2.59 1 98 70 PRO A CA 1
ATOM 565 C C . PRO A 1 70 ? 20.859 27.875 1.689 1 98 70 PRO A C 1
ATOM 567 O O . PRO A 1 70 ? 20.438 27.125 0.798 1 98 70 PRO A O 1
ATOM 570 N N . LYS A 1 71 ? 22.125 27.953 1.887 1 96.62 71 LYS A N 1
ATOM 571 C CA . LYS A 1 71 ? 23.125 27.312 1.031 1 96.62 71 LYS A CA 1
ATOM 572 C C . LYS A 1 71 ? 23.031 25.797 1.102 1 96.62 71 LYS A C 1
ATOM 574 O O . LYS A 1 71 ? 23.406 25.094 0.157 1 96.62 71 LYS A O 1
ATOM 579 N N . ASP A 1 72 ? 22.5 25.328 2.191 1 97.31 72 ASP A N 1
ATOM 580 C CA . ASP A 1 72 ? 22.469 23.891 2.439 1 97.31 72 ASP A CA 1
ATOM 581 C C . ASP A 1 72 ? 21.047 23.359 2.41 1 97.31 72 ASP A C 1
ATOM 583 O O . ASP A 1 72 ? 20.781 22.25 2.887 1 97.31 72 ASP A O 1
ATOM 587 N N . THR A 1 73 ? 20.094 24.125 1.968 1 98 73 THR A N 1
ATOM 588 C CA . THR A 1 73 ? 18.688 23.734 1.989 1 98 73 THR A CA 1
ATOM 589 C C . THR A 1 73 ? 18.078 23.812 0.59 1 98 73 THR A C 1
ATOM 591 O O . THR A 1 73 ? 18.25 24.812 -0.112 1 98 73 THR A O 1
ATOM 594 N N . VAL A 1 74 ? 17.406 22.766 0.155 1 97.06 74 VAL A N 1
ATOM 595 C CA . VAL A 1 74 ? 16.734 22.766 -1.138 1 97.06 74 VAL A CA 1
ATOM 596 C C . VAL A 1 74 ? 15.242 22.484 -0.942 1 97.06 74 VAL A C 1
ATOM 598 O O . VAL A 1 74 ? 14.844 21.906 0.073 1 97.06 74 VAL A O 1
ATOM 601 N N . PHE A 1 75 ? 14.461 22.953 -1.924 1 96.75 75 PHE A N 1
ATOM 602 C CA . PHE A 1 75 ? 13.016 22.75 -1.897 1 96.75 75 PHE A CA 1
ATOM 603 C C . PHE A 1 75 ? 12.578 21.812 -3.023 1 96.75 75 PHE A C 1
ATOM 605 O O . PHE A 1 75 ? 12.977 22 -4.176 1 96.75 75 PHE A O 1
ATOM 612 N N . VAL A 1 76 ? 11.859 20.75 -2.635 1 96.31 76 VAL A N 1
ATOM 613 C CA . VAL A 1 76 ? 11.305 19.812 -3.609 1 96.31 76 VAL A CA 1
ATOM 614 C C . VAL A 1 76 ? 9.789 19.75 -3.473 1 96.31 76 VAL A C 1
ATOM 616 O O . VAL A 1 76 ? 9.266 19.516 -2.381 1 96.31 76 VAL A O 1
ATOM 619 N N . ARG A 1 77 ? 9.031 20.078 -4.523 1 94.38 77 ARG A N 1
ATOM 620 C CA . ARG A 1 77 ? 7.586 19.859 -4.582 1 94.38 77 ARG A CA 1
ATOM 621 C C . ARG A 1 77 ? 7.258 18.609 -5.402 1 94.38 77 ARG A C 1
ATOM 623 O O . ARG A 1 77 ? 7.551 18.562 -6.598 1 94.38 77 ARG A O 1
ATOM 630 N N . ASP A 1 78 ? 6.707 17.641 -4.77 1 94.19 78 ASP A N 1
ATOM 631 C CA . ASP A 1 78 ? 6.301 16.391 -5.418 1 94.19 78 ASP A CA 1
ATOM 632 C C . ASP A 1 78 ? 5.047 15.82 -4.766 1 94.19 78 ASP A C 1
ATOM 634 O O . ASP A 1 78 ? 5.133 15.133 -3.742 1 94.19 78 ASP A O 1
ATOM 638 N N . PRO A 1 79 ? 3.893 16.047 -5.371 1 90.12 79 PRO A N 1
ATOM 639 C CA . PRO A 1 79 ? 2.629 15.625 -4.762 1 90.12 79 PRO A CA 1
ATOM 640 C C . PRO A 1 79 ? 2.496 14.109 -4.664 1 90.12 79 PRO A C 1
ATOM 642 O O . PRO A 1 79 ? 1.581 13.602 -4.004 1 90.12 79 PRO A O 1
ATOM 645 N N . SER A 1 80 ? 3.389 13.328 -5.277 1 90.06 80 SER A N 1
ATOM 646 C CA . SER A 1 80 ? 3.314 11.875 -5.211 1 90.06 80 SER A CA 1
ATOM 647 C C . SER A 1 80 ? 4.012 11.344 -3.965 1 90.06 80 SER A C 1
ATOM 649 O O . SER A 1 80 ? 3.852 10.172 -3.607 1 90.06 80 SER A O 1
ATOM 651 N N . ILE A 1 81 ? 4.703 12.25 -3.262 1 92.19 81 ILE A N 1
ATOM 652 C CA . ILE A 1 81 ? 5.5 11.82 -2.119 1 92.19 81 ILE A CA 1
ATOM 653 C C . ILE A 1 81 ? 4.684 11.969 -0.836 1 92.19 81 ILE A C 1
ATOM 655 O O . ILE A 1 81 ? 4.215 13.062 -0.516 1 92.19 81 ILE A O 1
ATOM 659 N N . ASP A 1 82 ? 4.5 10.844 -0.168 1 89.88 82 ASP A N 1
ATOM 660 C CA . ASP A 1 82 ? 4.043 10.906 1.217 1 89.88 82 ASP A CA 1
ATOM 661 C C . ASP A 1 82 ? 5.199 11.242 2.16 1 89.88 82 ASP A C 1
ATOM 663 O O . ASP A 1 82 ? 6.062 10.398 2.414 1 89.88 82 ASP A O 1
ATOM 667 N N . VAL A 1 83 ? 5.172 12.406 2.697 1 91.62 83 VAL A N 1
ATOM 668 C CA . VAL A 1 83 ? 6.312 12.898 3.469 1 91.62 83 VAL A CA 1
ATOM 669 C C . VAL A 1 83 ? 6.402 12.141 4.789 1 91.62 83 VAL A C 1
ATOM 671 O O . VAL A 1 83 ? 7.406 12.227 5.5 1 91.62 83 VAL A O 1
ATOM 674 N N . LEU A 1 84 ? 5.375 11.328 5.113 1 88.62 84 LEU A N 1
ATOM 675 C CA . LEU A 1 84 ? 5.41 10.523 6.332 1 88.62 84 LEU A CA 1
ATOM 676 C C . LEU A 1 84 ? 5.969 9.133 6.051 1 88.62 84 LEU A C 1
ATOM 678 O O . LEU A 1 84 ? 6.188 8.344 6.977 1 88.62 84 LEU A O 1
ATOM 682 N N . ASN A 1 85 ? 6.125 8.828 4.82 1 91.75 85 ASN A N 1
ATOM 683 C CA . ASN A 1 85 ? 6.691 7.551 4.406 1 91.75 85 ASN A CA 1
ATOM 684 C C . ASN A 1 85 ? 8.219 7.609 4.34 1 91.75 85 ASN A C 1
ATOM 686 O O . ASN A 1 85 ? 8.781 8.289 3.48 1 91.75 85 ASN A O 1
ATOM 690 N N . VAL A 1 86 ? 8.867 6.879 5.121 1 93.81 86 VAL A N 1
ATOM 691 C CA . VAL A 1 86 ? 10.312 6.98 5.324 1 93.81 86 VAL A CA 1
ATOM 692 C C . VAL A 1 86 ? 11.039 6.586 4.043 1 93.81 86 VAL A C 1
ATOM 694 O O . VAL A 1 86 ? 11.883 7.336 3.543 1 93.81 86 VAL A O 1
ATOM 697 N N . PRO A 1 87 ? 10.656 5.453 3.426 1 95.94 87 PRO A N 1
ATOM 698 C CA . PRO A 1 87 ? 11.32 5.117 2.164 1 95.94 87 PRO A CA 1
ATOM 699 C C . PRO A 1 87 ? 11.117 6.176 1.087 1 95.94 87 PRO A C 1
ATOM 701 O O . PRO A 1 87 ? 12.031 6.465 0.315 1 95.94 87 PRO A O 1
ATOM 704 N N . ALA A 1 88 ? 9.984 6.773 1.022 1 94.44 88 ALA A N 1
ATOM 705 C CA . ALA A 1 88 ? 9.703 7.801 0.024 1 94.44 88 ALA A CA 1
ATOM 706 C C . ALA A 1 88 ? 10.594 9.023 0.223 1 94.44 88 ALA A C 1
ATOM 708 O O . ALA A 1 88 ? 11.172 9.539 -0.736 1 94.44 88 ALA A O 1
ATOM 709 N N . VAL A 1 89 ? 10.727 9.43 1.436 1 94.38 89 VAL A N 1
ATOM 710 C CA . VAL A 1 89 ? 11.539 10.602 1.741 1 94.38 89 VAL A CA 1
ATOM 711 C C . VAL A 1 89 ? 13.016 10.273 1.506 1 94.38 89 VAL A C 1
ATOM 713 O O . VAL A 1 89 ? 13.781 11.133 1.063 1 94.38 89 VAL A O 1
ATOM 716 N N . ALA A 1 90 ? 13.375 9.062 1.773 1 95.5 90 ALA A N 1
ATOM 717 C CA . ALA A 1 90 ? 14.75 8.625 1.523 1 95.5 90 ALA A CA 1
ATOM 718 C C . ALA A 1 90 ? 15.094 8.727 0.041 1 95.5 90 ALA A C 1
ATOM 720 O O . ALA A 1 90 ? 16.203 9.117 -0.316 1 95.5 90 ALA A O 1
ATOM 721 N N . SER A 1 91 ? 14.18 8.367 -0.746 1 94.94 91 SER A N 1
ATOM 722 C CA . SER A 1 91 ? 14.414 8.43 -2.186 1 94.94 91 SER A CA 1
ATOM 723 C C . SER A 1 91 ? 14.664 9.859 -2.646 1 94.94 91 SER A C 1
ATOM 725 O O . SER A 1 91 ? 15.438 10.094 -3.576 1 94.94 91 SER A O 1
ATOM 727 N N . VAL A 1 92 ? 14.016 10.82 -2.012 1 95.25 92 VAL A N 1
ATOM 728 C CA . VAL A 1 92 ? 14.219 12.234 -2.332 1 95.25 92 VAL A CA 1
ATOM 729 C C . VAL A 1 92 ? 15.594 12.68 -1.834 1 95.25 92 VAL A C 1
ATOM 731 O O . VAL A 1 92 ? 16.344 13.336 -2.562 1 95.25 92 VAL A O 1
ATOM 734 N N . GLN A 1 93 ? 15.953 12.305 -0.637 1 95 93 GLN A N 1
ATOM 735 C CA . GLN A 1 93 ? 17.234 12.68 -0.044 1 95 93 GLN A CA 1
ATOM 736 C C . GLN A 1 93 ? 18.406 12.195 -0.9 1 95 93 GLN A C 1
ATOM 738 O O . GLN A 1 93 ? 19.422 12.891 -1.028 1 95 93 GLN A O 1
ATOM 743 N N . GLU A 1 94 ? 18.219 11.031 -1.401 1 94.19 94 GLU A N 1
ATOM 744 C CA . GLU A 1 94 ? 19.281 10.43 -2.199 1 94.19 94 GLU A CA 1
ATOM 745 C C . GLU A 1 94 ? 19.656 11.32 -3.375 1 94.19 94 GLU A C 1
ATOM 747 O O . GLU A 1 94 ? 20.828 11.352 -3.789 1 94.19 94 GLU A O 1
ATOM 752 N N . LYS A 1 95 ? 18.766 12.102 -3.879 1 95.06 95 LYS A N 1
ATOM 753 C CA . LYS A 1 95 ? 19 12.969 -5.035 1 95.06 95 LYS A CA 1
ATOM 754 C C . LYS A 1 95 ? 19.719 14.242 -4.629 1 95.06 95 LYS A C 1
ATOM 756 O O . LYS A 1 95 ? 20.234 14.969 -5.484 1 95.06 95 LYS A O 1
ATOM 761 N N . TYR A 1 96 ? 19.781 14.57 -3.355 1 95.19 96 TYR A N 1
ATOM 762 C CA . TYR A 1 96 ? 20.391 15.805 -2.865 1 95.19 96 TYR A CA 1
ATOM 763 C C . TYR A 1 96 ? 21.328 15.516 -1.699 1 95.19 96 TYR A C 1
ATOM 765 O O . TYR A 1 96 ? 21.125 16.016 -0.589 1 95.19 96 TYR A O 1
ATOM 773 N N . PRO A 1 97 ? 22.406 14.773 -1.956 1 92.56 97 PRO A N 1
ATOM 774 C CA . PRO A 1 97 ? 23.344 14.422 -0.879 1 92.56 97 PRO A CA 1
ATOM 775 C C . PRO A 1 97 ? 23.938 15.641 -0.187 1 92.56 97 PRO A C 1
ATOM 777 O O . PRO A 1 97 ? 24.344 16.594 -0.855 1 92.56 97 PRO A O 1
ATOM 780 N N . GLY A 1 98 ? 23.891 15.648 1.121 1 93.44 98 GLY A N 1
ATOM 781 C CA . GLY A 1 98 ? 24.531 16.703 1.906 1 93.44 98 GLY A CA 1
ATOM 782 C C . GLY A 1 98 ? 23.625 17.906 2.133 1 93.44 98 GLY A C 1
ATOM 783 O O . GLY A 1 98 ? 24.016 18.844 2.816 1 93.44 98 GLY A O 1
ATOM 784 N N . LYS A 1 99 ? 22.5 17.828 1.58 1 96.56 99 LYS A N 1
ATOM 785 C CA . LYS A 1 99 ? 21.594 18.953 1.715 1 96.56 99 LYS A CA 1
ATOM 786 C C . LYS A 1 99 ? 20.406 18.594 2.625 1 96.56 99 LYS A C 1
ATOM 788 O O . LYS A 1 99 ? 20.078 17.422 2.787 1 96.56 99 LYS A O 1
ATOM 793 N N . THR A 1 100 ? 19.906 19.594 3.27 1 97.25 100 THR A N 1
ATOM 794 C CA . THR A 1 100 ? 18.578 19.5 3.865 1 97.25 100 THR A CA 1
ATOM 795 C C . THR A 1 100 ? 17.484 19.734 2.814 1 97.25 100 THR A C 1
ATOM 797 O O . THR A 1 100 ? 17.516 20.734 2.098 1 97.25 100 THR A O 1
ATOM 800 N N . VAL A 1 101 ? 16.625 18.766 2.732 1 96.88 101 VAL A N 1
ATOM 801 C CA . VAL A 1 101 ? 15.609 18.844 1.69 1 96.88 101 VAL A CA 1
ATOM 802 C C . VAL A 1 101 ? 14.25 19.156 2.32 1 96.88 101 VAL A C 1
ATOM 804 O O . VAL A 1 101 ? 13.734 18.359 3.113 1 96.88 101 VAL A O 1
ATOM 807 N N . VAL A 1 102 ? 13.703 20.281 2.047 1 96.56 102 VAL A N 1
ATOM 808 C CA . VAL A 1 102 ? 12.32 20.594 2.377 1 96.56 102 VAL A CA 1
ATOM 809 C C . VAL A 1 102 ? 11.391 20.047 1.297 1 96.56 102 VAL A C 1
ATOM 811 O O . VAL A 1 102 ? 11.578 20.328 0.11 1 96.56 102 VAL A O 1
ATOM 814 N N . ILE A 1 103 ? 10.422 19.25 1.737 1 95 103 ILE A N 1
ATOM 815 C CA . ILE A 1 103 ? 9.547 18.562 0.784 1 95 103 ILE A CA 1
ATOM 816 C C . ILE A 1 103 ? 8.102 19.031 0.996 1 95 103 ILE A C 1
ATOM 818 O O . ILE A 1 103 ? 7.602 19 2.121 1 95 103 ILE A O 1
ATOM 822 N N . GLU A 1 104 ? 7.535 19.516 -0.045 1 91.81 104 GLU A N 1
ATOM 823 C CA . GLU A 1 104 ? 6.082 19.641 -0.113 1 91.81 104 GLU A CA 1
ATOM 824 C C . GLU A 1 104 ? 5.473 18.469 -0.887 1 91.81 104 GLU A C 1
ATOM 826 O O . GLU A 1 104 ? 5.574 18.406 -2.113 1 91.81 104 GLU A O 1
ATOM 831 N N . GLY A 1 105 ? 4.824 17.594 -0.093 1 89.81 105 GLY A N 1
ATOM 832 C CA . GLY A 1 105 ? 4.379 16.328 -0.671 1 89.81 105 GLY A CA 1
ATOM 833 C C . GLY A 1 105 ? 2.871 16.219 -0.775 1 89.81 105 GLY A C 1
ATOM 834 O O . GLY A 1 105 ? 2.188 17.219 -1.032 1 89.81 105 GLY A O 1
ATOM 835 N N . MET A 1 106 ? 2.473 14.977 -0.69 1 85.81 106 MET A N 1
ATOM 836 C CA . MET A 1 106 ? 1.06 14.625 -0.761 1 85.81 106 MET A CA 1
ATOM 837 C C . MET A 1 106 ? 0.229 15.5 0.169 1 85.81 106 MET A C 1
ATOM 839 O O . MET A 1 106 ? 0.629 15.766 1.305 1 85.81 106 MET A O 1
ATOM 843 N N . PHE A 1 107 ? -0.922 16.078 -0.357 1 78.81 107 PHE A N 1
ATOM 844 C CA . PHE A 1 107 ? -1.866 16.906 0.384 1 78.81 107 PHE A CA 1
ATOM 845 C C . PHE A 1 107 ? -1.231 18.234 0.774 1 78.81 107 PHE A C 1
ATOM 847 O O . PHE A 1 107 ? -1.648 18.859 1.747 1 78.81 107 PHE A O 1
ATOM 854 N N . SER A 1 108 ? -0.062 18.547 0.202 1 81.31 108 SER A N 1
ATOM 855 C CA . SER A 1 108 ? 0.694 19.781 0.443 1 81.31 108 SER A CA 1
ATOM 856 C C . SER A 1 108 ? 1.315 19.781 1.836 1 81.31 108 SER A C 1
ATOM 858 O O . SER A 1 108 ? 1.555 20.844 2.412 1 81.31 108 SER A O 1
ATOM 860 N N . TYR A 1 109 ? 1.446 18.594 2.295 1 84.31 109 TYR A N 1
ATOM 861 C CA . TYR A 1 109 ? 2.145 18.484 3.572 1 84.31 109 TYR A CA 1
ATOM 862 C C . TYR A 1 109 ? 3.623 18.812 3.414 1 84.31 109 TYR A C 1
ATOM 864 O O . TYR A 1 109 ? 4.242 18.453 2.41 1 84.31 109 TYR A O 1
ATOM 872 N N . MET A 1 110 ? 4.055 19.484 4.438 1 86.81 110 MET A N 1
ATOM 873 C CA . MET A 1 110 ? 5.449 19.922 4.406 1 86.81 110 MET A CA 1
ATOM 874 C C . MET A 1 110 ? 6.273 19.156 5.441 1 86.81 110 MET A C 1
ATOM 876 O O . MET A 1 110 ? 5.816 18.938 6.566 1 86.81 110 MET A O 1
ATOM 880 N N . SER A 1 111 ? 7.398 18.75 4.988 1 90.88 111 SER A N 1
ATOM 881 C CA . SER A 1 111 ? 8.391 18.156 5.879 1 90.88 111 SER A CA 1
ATOM 882 C C . SER A 1 111 ? 9.805 18.422 5.375 1 90.88 111 SER A C 1
ATOM 884 O O . SER A 1 111 ? 10 19.094 4.363 1 90.88 111 SER A O 1
ATOM 886 N N . PHE A 1 112 ? 10.773 18.156 6.176 1 93.94 112 PHE A N 1
ATOM 887 C CA . PHE A 1 112 ? 12.141 18.234 5.68 1 93.94 112 PHE A CA 1
ATOM 888 C C . PHE A 1 112 ? 12.992 17.109 6.25 1 93.94 112 PHE A C 1
ATOM 890 O O . PHE A 1 112 ? 12.648 16.531 7.277 1 93.94 112 PHE A O 1
ATOM 897 N N . ILE A 1 113 ? 13.961 16.781 5.543 1 93.38 113 ILE A N 1
ATOM 898 C CA . ILE A 1 113 ? 14.898 15.734 5.941 1 93.38 113 ILE A CA 1
ATOM 899 C C . ILE A 1 113 ? 16.328 16.25 5.844 1 93.38 113 ILE A C 1
ATOM 901 O O . ILE A 1 113 ? 16.672 17 4.914 1 93.38 113 ILE A O 1
ATOM 905 N N . SER A 1 114 ? 17.047 15.961 6.902 1 91.94 114 SER A N 1
ATOM 906 C CA . SER A 1 114 ? 18.438 16.375 6.961 1 91.94 114 SER A CA 1
ATOM 907 C C . SER A 1 114 ? 19.359 15.219 7.344 1 91.94 114 SER A C 1
ATOM 909 O O . SER A 1 114 ? 19.172 14.609 8.398 1 91.94 114 SER A O 1
ATOM 911 N N . GLY A 1 115 ? 20.281 14.906 6.5 1 87.94 115 GLY A N 1
ATOM 912 C CA . GLY A 1 115 ? 21.344 13.977 6.844 1 87.94 115 GLY A CA 1
ATOM 913 C C . GLY A 1 115 ? 20.891 12.531 6.863 1 87.94 115 GLY A C 1
ATOM 914 O O . GLY A 1 115 ? 21.5 11.695 7.527 1 87.94 115 GLY A O 1
ATOM 915 N N . MET A 1 116 ? 19.75 12.273 6.32 1 89.62 116 MET A N 1
ATOM 916 C CA . MET A 1 116 ? 19.297 10.883 6.273 1 89.62 116 M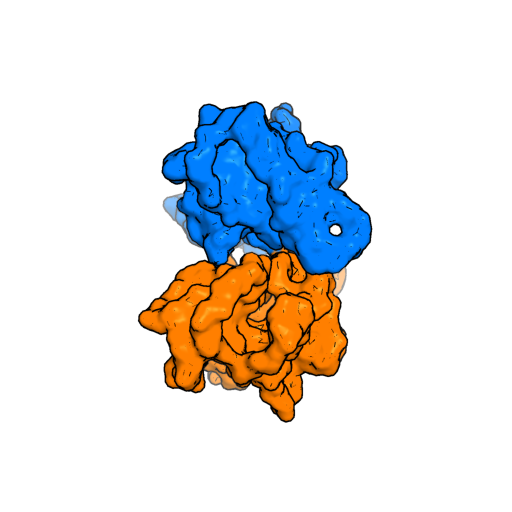ET A CA 1
ATOM 917 C C . MET A 1 116 ? 20.203 10.047 5.363 1 89.62 116 MET A C 1
ATOM 919 O O . MET A 1 116 ? 20.531 10.477 4.258 1 89.62 116 MET A O 1
ATOM 923 N N . ARG A 1 117 ? 20.688 8.945 5.863 1 90.62 117 ARG A N 1
ATOM 924 C CA . ARG A 1 117 ? 21.484 8.008 5.09 1 90.62 117 ARG A CA 1
ATOM 925 C C . ARG A 1 117 ? 20.641 6.852 4.566 1 90.62 117 ARG A C 1
ATOM 927 O O . ARG A 1 117 ? 20.266 5.957 5.328 1 90.62 117 ARG A O 1
ATOM 934 N N . PRO A 1 118 ? 20.344 6.852 3.328 1 93.38 118 PRO A N 1
ATOM 935 C CA . PRO A 1 118 ? 19.5 5.781 2.777 1 93.38 118 PRO A CA 1
ATOM 936 C C . PRO A 1 118 ? 20.156 4.406 2.877 1 93.38 118 PRO A C 1
ATOM 938 O O . PRO A 1 118 ? 21.391 4.301 2.844 1 93.38 118 PRO A O 1
ATOM 941 N N . LEU A 1 119 ? 19.344 3.436 3.086 1 95.88 119 LEU A N 1
ATOM 942 C CA . LEU A 1 119 ? 19.75 2.033 3.047 1 95.88 119 LEU A CA 1
ATOM 943 C C . LEU A 1 119 ? 19.344 1.386 1.729 1 95.88 119 LEU A C 1
ATOM 945 O O . LEU A 1 119 ? 18.328 1.768 1.135 1 95.88 119 LEU A O 1
ATOM 949 N N . LYS A 1 120 ? 20.125 0.446 1.344 1 96.31 120 LYS A N 1
ATOM 950 C CA . LYS A 1 120 ? 19.844 -0.206 0.068 1 96.31 120 LYS A CA 1
ATOM 951 C C . LYS A 1 120 ? 19.203 -1.573 0.28 1 96.31 120 LYS A C 1
ATOM 953 O O . LYS A 1 120 ? 19.594 -2.312 1.187 1 96.31 120 LYS A O 1
ATOM 958 N N . LEU A 1 121 ? 18.25 -1.864 -0.551 1 98.56 121 LEU A N 1
ATOM 959 C CA . LEU A 1 121 ? 17.641 -3.184 -0.645 1 98.56 121 LEU A CA 1
ATOM 960 C C . LEU A 1 121 ? 17.641 -3.682 -2.086 1 98.56 121 LEU A C 1
ATOM 962 O O . LEU A 1 121 ? 17.031 -3.055 -2.963 1 98.56 121 LEU A O 1
ATOM 966 N N . ARG A 1 122 ? 18.328 -4.754 -2.279 1 98.62 122 ARG A N 1
ATOM 967 C CA . ARG A 1 122 ? 18.281 -5.398 -3.588 1 98.62 122 ARG A CA 1
ATOM 968 C C . ARG A 1 122 ? 17.156 -6.438 -3.648 1 98.62 122 ARG A C 1
ATOM 970 O O . ARG A 1 122 ? 16.953 -7.191 -2.693 1 98.62 122 ARG A O 1
ATOM 977 N N . ALA A 1 123 ? 16.359 -6.367 -4.719 1 98.62 123 ALA A N 1
ATOM 978 C CA . ALA A 1 123 ? 15.359 -7.395 -4.984 1 98.62 123 ALA A CA 1
ATOM 979 C C . ALA A 1 123 ? 15.664 -8.141 -6.277 1 98.62 123 ALA A C 1
ATOM 981 O O . ALA A 1 123 ? 15.789 -7.531 -7.344 1 98.62 123 ALA A O 1
ATOM 982 N N . ILE A 1 124 ? 15.797 -9.438 -6.199 1 98.12 124 ILE A N 1
ATOM 983 C CA . ILE A 1 124 ? 16.109 -10.266 -7.359 1 98.12 124 ILE A CA 1
ATOM 984 C C . ILE A 1 124 ? 14.938 -11.211 -7.641 1 98.12 124 ILE A C 1
ATOM 986 O O . ILE A 1 124 ? 14.469 -11.914 -6.742 1 98.12 124 ILE A O 1
ATOM 990 N N . ASP A 1 125 ? 14.508 -11.219 -8.828 1 96.12 125 ASP A N 1
ATOM 991 C CA . ASP A 1 125 ? 13.383 -12.055 -9.242 1 96.12 125 ASP A CA 1
ATOM 992 C C . ASP A 1 125 ? 13.469 -12.391 -10.727 1 96.12 125 ASP A C 1
ATOM 994 O O . ASP A 1 125 ? 14.289 -11.828 -11.453 1 96.12 125 ASP A O 1
ATOM 998 N N . ASN A 1 126 ? 12.68 -13.359 -11.094 1 93.75 126 ASN A N 1
ATOM 999 C CA . ASN A 1 126 ? 12.641 -13.797 -12.484 1 93.75 126 ASN A CA 1
ATOM 1000 C C . ASN A 1 126 ? 11.555 -13.07 -13.273 1 93.75 126 ASN A C 1
ATOM 1002 O O . ASN A 1 126 ? 10.508 -12.719 -12.719 1 93.75 126 ASN A O 1
ATOM 1006 N N . ILE A 1 127 ? 11.812 -12.828 -14.531 1 91.19 127 ILE A N 1
ATOM 1007 C CA . ILE A 1 127 ? 10.844 -12.43 -15.547 1 91.19 127 ILE A CA 1
ATOM 1008 C C . ILE A 1 127 ? 10.938 -13.367 -16.75 1 91.19 127 ILE A C 1
ATOM 1010 O O . ILE A 1 127 ? 11.992 -13.945 -17.016 1 91.19 127 ILE A O 1
ATOM 1014 N N . PRO A 1 128 ? 9.844 -13.625 -17.516 1 87.94 128 PRO A N 1
ATOM 1015 C CA . PRO A 1 128 ? 8.539 -12.969 -17.469 1 87.94 128 PRO A CA 1
ATOM 1016 C C . PRO A 1 128 ? 7.637 -13.531 -16.375 1 87.94 128 PRO A C 1
ATOM 1018 O O . PRO A 1 128 ? 7.898 -14.617 -15.852 1 87.94 128 PRO A O 1
ATOM 1021 N N . PRO A 1 129 ? 6.414 -12.789 -16.203 1 81.38 129 PRO A N 1
ATOM 1022 C CA . PRO A 1 129 ? 6.133 -11.5 -16.859 1 81.38 129 PRO A CA 1
ATOM 1023 C C . PRO A 1 129 ? 6.941 -10.352 -16.25 1 81.38 129 PRO A C 1
ATOM 1025 O O . PRO A 1 129 ? 7.395 -10.438 -15.109 1 81.38 129 PRO A O 1
ATOM 1028 N N . GLY A 1 130 ? 7.211 -9.242 -17.094 1 83.31 130 GLY A N 1
ATOM 1029 C CA . GLY A 1 130 ? 7.766 -7.992 -16.594 1 83.31 130 GLY A CA 1
ATOM 1030 C C . GLY A 1 130 ? 6.707 -6.953 -16.281 1 83.31 130 GLY A C 1
ATOM 1031 O O . GLY A 1 130 ? 5.699 -6.852 -16.984 1 83.31 130 GLY A O 1
ATOM 1032 N N . PRO A 1 131 ? 6.934 -6.074 -15.25 1 89.12 131 PRO A N 1
ATOM 1033 C CA . PRO A 1 131 ? 7.918 -6.113 -14.164 1 89.12 131 PRO A CA 1
ATOM 1034 C C . PRO A 1 131 ? 7.738 -7.324 -13.258 1 89.12 131 PRO A C 1
ATOM 1036 O O . PRO A 1 131 ? 6.645 -7.883 -13.172 1 89.12 131 PRO A O 1
ATOM 1039 N N . SER A 1 132 ? 8.836 -7.734 -12.625 1 92 132 SER A N 1
ATOM 1040 C CA . SER A 1 132 ? 8.766 -8.922 -11.781 1 92 132 SER A CA 1
ATOM 1041 C C . SER A 1 132 ? 7.773 -8.727 -10.641 1 92 132 SER A C 1
ATOM 1043 O O . SER A 1 132 ? 7.535 -7.602 -10.195 1 92 132 SER A O 1
ATOM 1045 N N . ARG A 1 133 ? 7.277 -9.82 -10.203 1 90.69 133 ARG A N 1
ATOM 1046 C CA . ARG A 1 133 ? 6.312 -9.797 -9.109 1 90.69 133 ARG A CA 1
ATOM 1047 C C . ARG A 1 133 ? 6.938 -9.211 -7.844 1 90.69 133 ARG A C 1
ATOM 1049 O O . ARG A 1 133 ? 6.32 -8.383 -7.168 1 90.69 133 ARG A O 1
ATOM 1056 N N . LEU A 1 134 ? 8.102 -9.609 -7.547 1 95.56 134 LEU A N 1
ATOM 1057 C CA . LEU A 1 134 ? 8.758 -9.148 -6.324 1 95.56 134 LEU A CA 1
ATOM 1058 C C . LEU A 1 134 ? 8.977 -7.645 -6.355 1 95.56 134 LEU A C 1
ATOM 1060 O O . LEU A 1 134 ? 8.867 -6.973 -5.324 1 95.56 134 LEU A O 1
ATOM 1064 N N . ARG A 1 135 ? 9.32 -7.129 -7.574 1 96.19 135 ARG A N 1
ATOM 1065 C CA . ARG A 1 135 ? 9.461 -5.684 -7.719 1 96.19 135 ARG A CA 1
ATOM 1066 C C . ARG A 1 135 ? 8.188 -4.961 -7.312 1 96.19 135 ARG A C 1
ATOM 1068 O O . ARG A 1 135 ? 8.227 -3.998 -6.543 1 96.19 135 ARG A O 1
ATOM 1075 N N . ILE A 1 136 ? 7.09 -5.441 -7.801 1 93.12 136 ILE A N 1
ATOM 1076 C CA . ILE A 1 136 ? 5.797 -4.82 -7.531 1 93.12 136 ILE A CA 1
ATOM 1077 C C . ILE A 1 136 ? 5.477 -4.918 -6.043 1 93.12 136 ILE A C 1
ATOM 1079 O O . ILE A 1 136 ? 5.062 -3.934 -5.426 1 93.12 136 ILE A O 1
ATOM 1083 N N . LEU A 1 137 ? 5.723 -6.062 -5.477 1 94.56 137 LEU A N 1
ATOM 1084 C CA . LEU A 1 137 ? 5.398 -6.281 -4.074 1 94.56 137 LEU A CA 1
ATOM 1085 C C . LEU A 1 137 ? 6.293 -5.445 -3.168 1 94.56 137 LEU A C 1
ATOM 1087 O O . LEU A 1 137 ? 5.832 -4.898 -2.162 1 94.56 137 LEU A O 1
ATOM 1091 N N . VAL A 1 138 ? 7.523 -5.301 -3.516 1 97.31 138 VAL A N 1
ATOM 1092 C CA . VAL A 1 138 ? 8.461 -4.496 -2.74 1 97.31 138 VAL A CA 1
ATOM 1093 C C . VAL A 1 138 ? 8.055 -3.023 -2.812 1 97.31 138 VAL A C 1
ATOM 1095 O O . VAL A 1 138 ? 8.055 -2.326 -1.795 1 97.31 138 VAL A O 1
ATOM 1098 N N . ASP A 1 139 ? 7.711 -2.598 -3.984 1 94.69 139 ASP A N 1
ATOM 1099 C CA . ASP A 1 139 ? 7.25 -1.222 -4.141 1 94.69 139 ASP A CA 1
ATOM 1100 C C . ASP A 1 139 ? 6.031 -0.949 -3.26 1 94.69 139 ASP A C 1
ATOM 1102 O O . ASP A 1 139 ? 5.957 0.086 -2.596 1 94.69 139 ASP A O 1
ATOM 1106 N N . LYS A 1 140 ? 5.121 -1.886 -3.281 1 92.38 140 LYS A N 1
ATOM 1107 C CA . LYS A 1 140 ? 3.93 -1.744 -2.447 1 92.38 140 LYS A CA 1
ATOM 1108 C C . LYS A 1 140 ? 4.293 -1.742 -0.966 1 92.38 140 LYS A C 1
ATOM 1110 O O . LYS A 1 140 ? 3.746 -0.957 -0.189 1 92.38 140 LYS A O 1
ATOM 1115 N N . ALA A 1 141 ? 5.215 -2.58 -0.6 1 95.69 141 ALA A N 1
ATOM 1116 C CA . ALA A 1 141 ? 5.656 -2.643 0.791 1 95.69 141 ALA A CA 1
ATOM 1117 C C . ALA A 1 141 ? 6.289 -1.322 1.224 1 95.69 141 ALA A C 1
ATOM 1119 O O . ALA A 1 141 ? 5.934 -0.772 2.27 1 95.69 141 ALA A O 1
ATOM 1120 N N . LEU A 1 142 ? 7.109 -0.804 0.386 1 95.62 142 LEU A N 1
ATOM 1121 C CA . LEU A 1 142 ? 7.828 0.424 0.708 1 95.62 142 LEU A CA 1
ATOM 1122 C C . LEU A 1 142 ? 6.879 1.615 0.75 1 95.62 142 LEU A C 1
ATOM 1124 O O . LEU A 1 142 ? 7.109 2.574 1.49 1 95.62 142 LEU A O 1
ATOM 1128 N N . SER A 1 143 ? 5.828 1.533 0.081 1 92.12 143 SER A N 1
ATOM 1129 C CA . SER A 1 143 ? 4.871 2.635 0.024 1 92.12 143 SER A CA 1
ATOM 1130 C C . SER A 1 143 ? 3.809 2.5 1.108 1 92.12 143 SER A C 1
ATOM 1132 O O . SER A 1 143 ? 3.01 3.414 1.318 1 92.12 143 SER A O 1
ATOM 1134 N N . SER A 1 144 ? 3.789 1.449 1.814 1 91.25 144 SER A N 1
ATOM 1135 C CA . SER A 1 144 ? 2.695 1.097 2.713 1 91.25 144 SER A CA 1
ATOM 1136 C C . SER A 1 144 ? 2.717 1.955 3.973 1 91.25 144 SER A C 1
ATOM 1138 O O . SER A 1 144 ? 1.702 2.082 4.66 1 91.25 144 SER A O 1
ATOM 1140 N N . GLY A 1 145 ? 3.914 2.488 4.281 1 91.5 145 GLY A N 1
ATOM 1141 C CA . GLY A 1 145 ? 4.09 3.164 5.555 1 91.5 145 GLY A CA 1
ATOM 1142 C C . GLY A 1 145 ? 4.492 2.227 6.68 1 91.5 145 GLY A C 1
ATOM 1143 O O . GLY A 1 145 ? 4.758 2.668 7.797 1 91.5 145 GLY A O 1
ATOM 1144 N N . MET A 1 146 ? 4.645 0.956 6.34 1 93.88 146 MET A N 1
ATOM 1145 C CA . MET A 1 146 ? 4.926 -0.043 7.367 1 93.88 146 MET A CA 1
ATOM 1146 C C . MET A 1 146 ? 6.426 -0.292 7.484 1 93.88 146 MET A C 1
ATOM 1148 O O . MET A 1 146 ? 6.863 -1.091 8.312 1 93.88 146 MET A O 1
ATOM 1152 N N . ILE A 1 147 ? 7.219 0.375 6.676 1 95.44 147 ILE A N 1
ATOM 1153 C CA . ILE A 1 147 ? 8.672 0.271 6.719 1 95.44 147 ILE A CA 1
ATOM 1154 C C . ILE A 1 147 ? 9.258 1.523 7.367 1 95.44 147 ILE A C 1
ATOM 1156 O O . ILE A 1 147 ? 9.055 2.637 6.879 1 95.44 147 ILE A O 1
ATOM 1160 N N . GLU A 1 148 ? 9.992 1.313 8.406 1 92.25 148 GLU A N 1
ATOM 1161 C CA . GLU A 1 148 ? 10.484 2.447 9.188 1 92.25 148 GLU A CA 1
ATOM 1162 C C . GLU A 1 148 ? 11.914 2.805 8.797 1 92.25 148 GLU A C 1
ATOM 1164 O O . GLU A 1 148 ? 12.438 3.834 9.219 1 92.25 148 GLU A O 1
ATOM 1169 N N . HIS A 1 149 ? 12.578 1.976 8.062 1 95.81 149 HIS A N 1
ATOM 1170 C CA . HIS A 1 149 ? 13.945 2.234 7.621 1 95.81 149 HIS A CA 1
ATOM 1171 C C . HIS A 1 149 ? 13.961 2.986 6.293 1 95.81 149 HIS A C 1
ATOM 1173 O O . HIS A 1 149 ? 13.086 2.791 5.449 1 95.81 149 HIS A O 1
ATOM 1179 N N . PRO A 1 150 ? 14.922 3.873 6.137 1 96.31 150 PRO A N 1
ATOM 1180 C CA . PRO A 1 150 ? 15.031 4.633 4.891 1 96.31 150 PRO A CA 1
ATOM 1181 C C . PRO A 1 150 ? 15.578 3.797 3.734 1 96.31 150 PRO A C 1
ATOM 1183 O O . PRO A 1 150 ? 16.688 4.039 3.262 1 96.31 150 PRO A O 1
ATOM 1186 N N . ILE A 1 151 ? 14.781 2.949 3.209 1 97.62 151 ILE A N 1
ATOM 1187 C CA . ILE A 1 151 ? 15.211 1.933 2.256 1 97.62 151 ILE A CA 1
ATOM 1188 C C . ILE A 1 151 ? 14.938 2.41 0.832 1 97.62 151 ILE A C 1
ATOM 1190 O O . ILE A 1 151 ? 13.836 2.869 0.526 1 97.62 151 ILE A O 1
ATOM 1194 N N . ILE A 1 152 ? 15.938 2.326 0.01 1 97 152 ILE A N 1
ATOM 1195 C CA . ILE A 1 152 ? 15.805 2.525 -1.429 1 97 152 ILE A CA 1
ATOM 1196 C C . ILE A 1 152 ? 16.031 1.202 -2.156 1 97 152 ILE A C 1
ATOM 1198 O O . ILE A 1 152 ? 17.078 0.561 -1.977 1 97 152 ILE A O 1
ATOM 1202 N N . PRO A 1 153 ? 15.125 0.855 -3.021 1 97.88 153 PRO A N 1
ATOM 1203 C CA . PRO A 1 153 ? 15.242 -0.46 -3.658 1 97.88 153 PRO A CA 1
ATOM 1204 C C . PRO A 1 153 ? 16.062 -0.423 -4.941 1 97.88 153 PRO A C 1
ATOM 1206 O O . PRO A 1 153 ? 16.141 0.615 -5.605 1 97.88 153 PRO A O 1
ATOM 1209 N N . GLU A 1 154 ? 16.703 -1.469 -5.18 1 97.19 154 GLU A N 1
ATOM 1210 C CA . GLU A 1 154 ? 17.328 -1.822 -6.449 1 97.19 154 GLU A CA 1
ATOM 1211 C C . GLU A 1 154 ? 16.797 -3.148 -6.98 1 97.19 154 GLU A C 1
ATOM 1213 O O . GLU A 1 154 ? 16.797 -4.152 -6.27 1 97.19 154 GLU A O 1
ATOM 1218 N N . PHE A 1 155 ? 16.375 -3.107 -8.258 1 97.62 155 PHE A N 1
ATOM 1219 C CA . PHE A 1 155 ? 15.719 -4.297 -8.789 1 97.62 155 PHE A CA 1
ATOM 1220 C C . PHE A 1 155 ? 16.594 -4.98 -9.836 1 97.62 155 PHE A C 1
ATOM 1222 O O . PHE A 1 155 ? 17.141 -4.316 -10.719 1 97.62 155 PHE A O 1
ATOM 1229 N N . VAL A 1 156 ? 16.781 -6.223 -9.672 1 97.06 156 VAL A N 1
ATOM 1230 C CA . VAL A 1 156 ? 17.516 -7.062 -10.609 1 97.06 156 VAL A CA 1
ATOM 1231 C C . VAL A 1 156 ? 16.594 -8.141 -11.172 1 97.06 156 VAL A C 1
ATOM 1233 O O . VAL A 1 156 ? 16.188 -9.055 -10.453 1 97.06 156 VAL A O 1
ATOM 1236 N N . ASP A 1 157 ? 16.312 -7.996 -12.438 1 95.06 157 ASP A N 1
ATOM 1237 C CA . ASP A 1 157 ? 15.453 -8.977 -13.109 1 95.06 157 ASP A CA 1
ATOM 1238 C C . ASP A 1 157 ? 16.281 -10.047 -13.805 1 95.06 157 ASP A C 1
ATOM 1240 O O . ASP A 1 157 ? 17.188 -9.734 -14.578 1 95.06 157 ASP A O 1
ATOM 1244 N N . MET A 1 158 ? 16.031 -11.266 -13.445 1 94.06 158 MET A N 1
ATOM 1245 C CA . MET A 1 158 ? 16.609 -12.398 -14.18 1 94.06 158 MET A CA 1
ATOM 1246 C C . MET A 1 158 ? 15.695 -12.805 -15.336 1 94.06 158 MET A C 1
ATOM 1248 O O . MET A 1 158 ? 14.641 -13.406 -15.117 1 94.06 158 MET A O 1
ATOM 1252 N N . ASP A 1 159 ? 16.141 -12.523 -16.562 1 93.44 159 ASP A N 1
ATOM 1253 C CA . ASP A 1 159 ? 15.312 -12.727 -17.75 1 93.44 159 ASP A CA 1
ATOM 1254 C C . ASP A 1 159 ? 15.461 -14.148 -18.281 1 93.44 159 ASP A C 1
ATOM 1256 O O . ASP A 1 159 ? 16.469 -14.484 -18.906 1 93.44 159 ASP A O 1
ATOM 1260 N N . LEU A 1 160 ? 14.414 -14.953 -18.141 1 92.31 160 LEU A N 1
ATOM 1261 C CA . LEU A 1 160 ? 14.43 -16.344 -18.594 1 92.31 160 LEU A CA 1
ATOM 1262 C C . LEU A 1 160 ? 14.547 -16.422 -20.109 1 92.31 160 LEU A C 1
ATOM 1264 O O . LEU A 1 160 ? 15.18 -17.328 -20.641 1 92.31 160 LEU A O 1
ATOM 1268 N N . GLU A 1 161 ? 13.953 -15.477 -20.781 1 90.5 161 GLU A N 1
ATOM 1269 C CA . GLU A 1 161 ? 14.008 -15.469 -22.234 1 90.5 161 GLU A CA 1
ATOM 1270 C C . GLU A 1 161 ? 15.43 -15.25 -22.734 1 90.5 161 GLU A C 1
ATOM 1272 O O . GLU A 1 161 ? 15.844 -15.836 -23.734 1 90.5 161 GLU A O 1
ATOM 1277 N N . ASP A 1 162 ? 16.109 -14.391 -22.062 1 93.06 162 ASP A N 1
ATOM 1278 C CA . ASP A 1 162 ? 17.516 -14.164 -22.391 1 93.06 162 ASP A CA 1
ATOM 1279 C C . ASP A 1 162 ? 18.328 -15.445 -22.219 1 93.06 162 ASP A C 1
ATOM 1281 O O . ASP A 1 162 ? 19.297 -15.672 -22.953 1 93.06 162 ASP A O 1
ATOM 1285 N N . LYS A 1 163 ? 17.922 -16.297 -21.25 1 94.38 163 LYS A N 1
ATOM 1286 C CA . LYS A 1 163 ? 18.641 -17.531 -20.953 1 94.38 163 LYS A CA 1
ATOM 1287 C C . LYS A 1 163 ? 18.391 -18.578 -22.031 1 94.38 163 LYS A C 1
ATOM 1289 O O . LYS A 1 163 ? 19.219 -19.484 -22.234 1 94.38 163 LYS A O 1
ATOM 1294 N N . ILE A 1 164 ? 17.25 -18.438 -22.672 1 94 164 ILE A N 1
ATOM 1295 C CA . ILE A 1 164 ? 16.891 -19.406 -23.703 1 94 164 ILE A CA 1
ATOM 1296 C C . ILE A 1 164 ? 17.953 -19.406 -24.797 1 94 164 ILE A C 1
ATOM 1298 O O . ILE A 1 164 ? 18.234 -20.453 -25.391 1 94 164 ILE A O 1
ATOM 1302 N N . LYS A 1 165 ? 18.609 -18.281 -25.047 1 92.25 165 LYS A N 1
ATOM 1303 C CA . LYS A 1 165 ? 19.609 -18.141 -26.109 1 92.25 165 LYS A CA 1
ATOM 1304 C C . LYS A 1 165 ? 20.781 -19.078 -25.859 1 92.25 165 LYS A C 1
ATOM 1306 O O . LYS A 1 165 ? 21.531 -19.406 -26.797 1 92.25 165 LYS A O 1
ATOM 1311 N N . TYR A 1 166 ? 20.953 -19.516 -24.641 1 94.62 166 TYR A N 1
ATOM 1312 C CA . TYR A 1 166 ? 22.109 -20.328 -24.281 1 94.62 166 TYR A CA 1
ATOM 1313 C C . TYR A 1 166 ? 21.766 -21.812 -24.312 1 94.62 166 TYR A C 1
ATOM 1315 O O . TYR A 1 166 ? 22.625 -22.656 -24.047 1 94.62 166 TYR A O 1
ATOM 1323 N N . VAL A 1 167 ? 20.531 -22.078 -24.547 1 95.44 167 VAL A N 1
ATOM 1324 C CA . VAL A 1 167 ? 20.094 -23.469 -24.656 1 95.44 167 VAL A CA 1
ATOM 1325 C C . VAL A 1 167 ? 20.641 -24.094 -25.938 1 95.44 167 VAL A C 1
ATOM 1327 O O . VAL A 1 167 ? 20.469 -23.531 -27.031 1 95.44 167 VAL A O 1
ATOM 1330 N N . LYS A 1 168 ? 21.234 -25.297 -25.812 1 94.94 168 LYS A N 1
ATOM 1331 C CA . LYS A 1 168 ? 21.875 -25.938 -26.953 1 94.94 168 LYS A CA 1
ATOM 1332 C C . LYS A 1 168 ? 21.125 -27.203 -27.359 1 94.94 168 LYS A C 1
ATOM 1334 O O . LYS A 1 168 ? 21.453 -27.828 -28.375 1 94.94 168 LYS A O 1
ATOM 1339 N N . THR A 1 169 ? 20.203 -27.547 -26.562 1 96.56 169 THR A N 1
ATOM 1340 C CA . THR A 1 169 ? 19.391 -28.719 -26.859 1 96.56 169 THR A CA 1
ATOM 1341 C C . THR A 1 169 ? 18.219 -28.375 -27.75 1 96.56 169 THR A C 1
ATOM 1343 O O . THR A 1 169 ? 18.016 -27.203 -28.094 1 96.56 169 THR A O 1
ATOM 1346 N N . GLU A 1 170 ? 17.469 -29.359 -28.141 1 96.19 170 GLU A N 1
ATOM 1347 C CA . GLU A 1 170 ? 16.375 -29.203 -29.094 1 96.19 170 GLU A CA 1
ATOM 1348 C C . GLU A 1 170 ? 15.203 -28.438 -28.469 1 96.19 170 GLU A C 1
ATOM 1350 O O . GLU A 1 170 ? 14.414 -27.812 -29.188 1 96.19 170 GLU A O 1
ATOM 1355 N N . ALA A 1 171 ? 15.086 -28.578 -27.156 1 96.44 171 ALA A N 1
ATOM 1356 C CA . ALA A 1 171 ? 13.961 -27.969 -26.453 1 96.44 171 ALA A CA 1
ATOM 1357 C C . ALA A 1 171 ? 14.383 -27.453 -25.078 1 96.44 171 ALA A C 1
ATOM 1359 O O . ALA A 1 171 ? 15.484 -27.766 -24.609 1 96.44 171 ALA A O 1
ATOM 1360 N N . VAL A 1 172 ? 13.578 -26.625 -24.562 1 95.88 172 VAL A N 1
ATOM 1361 C CA . VAL A 1 172 ? 13.82 -26.062 -23.234 1 95.88 172 VAL A CA 1
ATOM 1362 C C . VAL A 1 172 ? 12.688 -26.484 -22.297 1 95.88 172 VAL A C 1
ATOM 1364 O O . VAL A 1 172 ? 11.547 -26.672 -22.734 1 95.88 172 VAL A O 1
ATOM 1367 N N . MET A 1 173 ? 13.031 -26.734 -21.047 1 94.56 173 MET A N 1
ATOM 1368 C CA . MET A 1 173 ? 12.039 -27.062 -20.016 1 94.56 173 MET A CA 1
ATOM 1369 C C . MET A 1 173 ? 12.086 -26.047 -18.875 1 94.56 173 MET A C 1
ATOM 1371 O O . MET A 1 173 ? 13.164 -25.656 -18.422 1 94.56 173 MET A O 1
ATOM 1375 N N . PHE A 1 174 ? 10.875 -25.594 -18.531 1 91.69 174 PHE A N 1
ATOM 1376 C CA . PHE A 1 174 ? 10.711 -24.719 -17.391 1 91.69 174 PHE A CA 1
ATOM 1377 C C . PHE A 1 174 ? 10.031 -25.438 -16.234 1 91.69 174 PHE A C 1
ATOM 1379 O O . PHE A 1 174 ? 9.328 -26.438 -16.453 1 91.69 174 PHE A O 1
ATOM 1386 N N . PRO A 1 175 ? 10.32 -24.922 -15 1 86.06 175 PRO A N 1
ATOM 1387 C CA . PRO A 1 175 ? 9.68 -25.594 -13.867 1 86.06 175 PRO A CA 1
ATOM 1388 C C . PRO A 1 175 ? 8.156 -25.531 -13.922 1 86.06 175 PRO A C 1
ATOM 1390 O O . PRO A 1 175 ? 7.484 -26.531 -13.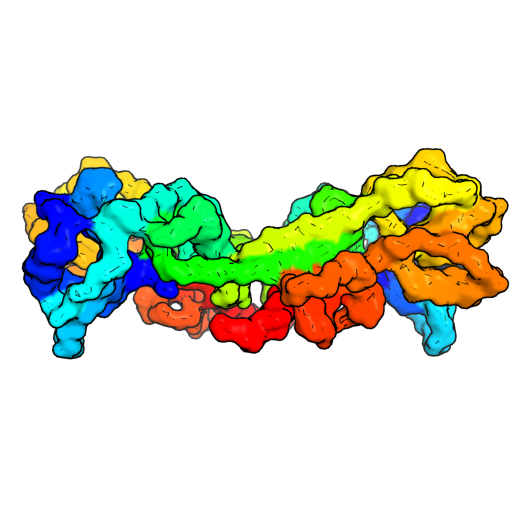648 1 86.06 175 PRO A O 1
ATOM 1393 N N . CYS A 1 176 ? 7.656 -24.422 -14.25 1 81.31 176 CYS A N 1
ATOM 1394 C CA . CYS A 1 176 ? 6.211 -24.234 -14.312 1 81.31 176 CYS A CA 1
ATOM 1395 C C . CYS A 1 176 ? 5.84 -23.219 -15.391 1 81.31 176 CYS A C 1
ATOM 1397 O O . CYS A 1 176 ? 6.715 -22.672 -16.062 1 81.31 176 CYS A O 1
ATOM 1399 N N . ARG A 1 177 ? 4.52 -23.203 -15.539 1 75.5 177 ARG A N 1
ATOM 1400 C CA . ARG A 1 177 ? 4.035 -22.281 -16.562 1 75.5 177 ARG A CA 1
ATOM 1401 C C . ARG A 1 177 ? 4.41 -20.844 -16.219 1 75.5 177 ARG A C 1
ATOM 1403 O O . ARG A 1 177 ? 4.207 -20.406 -15.086 1 75.5 177 ARG A O 1
ATOM 1410 N N . VAL A 1 178 ? 5.07 -20.25 -17.141 1 69.69 178 VAL A N 1
ATOM 1411 C CA . VAL A 1 178 ? 5.5 -18.859 -17 1 69.69 178 VAL A CA 1
ATOM 1412 C C . VAL A 1 178 ? 4.637 -17.953 -17.875 1 69.69 178 VAL A C 1
ATOM 1414 O O . VAL A 1 178 ? 4.656 -18.062 -19.094 1 69.69 178 VAL A O 1
ATOM 1417 N N . SER A 1 179 ? 3.852 -17.156 -17.188 1 67.62 179 SER A N 1
ATOM 1418 C CA . SER A 1 179 ? 3.02 -16.219 -17.938 1 67.62 179 SER A CA 1
ATOM 1419 C C . SER A 1 179 ? 3.869 -15.273 -18.781 1 67.62 179 SER A C 1
ATOM 1421 O O . SER A 1 179 ? 4.863 -14.727 -18.312 1 67.62 179 SER A O 1
ATOM 1423 N N . GLY A 1 180 ? 3.514 -15.211 -20.047 1 71 180 GLY A N 1
ATOM 1424 C CA . GLY A 1 180 ? 4.172 -14.25 -20.922 1 71 180 GLY A CA 1
ATOM 1425 C C . GLY A 1 180 ? 5.441 -14.797 -21.547 1 71 180 GLY A C 1
ATOM 1426 O O . GLY A 1 180 ? 6.137 -14.086 -22.281 1 71 180 GLY A O 1
ATOM 1427 N N . LEU A 1 181 ? 5.766 -16.047 -21.203 1 79.31 181 LEU A N 1
ATOM 1428 C CA . LEU A 1 181 ? 6.984 -16.641 -21.75 1 79.31 181 LEU A CA 1
ATOM 1429 C C . LEU A 1 181 ? 6.875 -16.812 -23.25 1 79.31 181 LEU A C 1
ATOM 1431 O O . LEU A 1 181 ? 5.863 -17.312 -23.75 1 79.31 181 LEU A O 1
ATOM 1435 N N . LYS A 1 182 ? 7.895 -16.266 -23.922 1 81.56 182 LYS A N 1
ATOM 1436 C CA . LYS A 1 182 ? 8.023 -16.469 -25.359 1 81.56 182 LYS A CA 1
ATOM 1437 C C . LYS A 1 182 ? 9.266 -17.281 -25.688 1 81.56 182 LYS A C 1
ATOM 1439 O O . LYS A 1 182 ? 10.367 -16.953 -25.25 1 81.56 182 LYS A O 1
ATOM 1444 N N . ALA A 1 183 ? 9.023 -18.438 -26.297 1 84.38 183 ALA A N 1
ATOM 1445 C CA . ALA A 1 183 ? 10.125 -19.281 -26.734 1 84.38 183 ALA A CA 1
ATOM 1446 C C . ALA A 1 183 ? 9.938 -19.703 -28.188 1 84.38 183 ALA A C 1
ATOM 1448 O O . ALA A 1 183 ? 8.844 -20.109 -28.594 1 84.38 183 ALA A O 1
ATOM 1449 N N . GLU A 1 184 ? 10.969 -19.484 -29.031 1 87.69 184 GLU A N 1
ATOM 1450 C CA . GLU A 1 184 ? 10.906 -19.891 -30.438 1 87.69 184 GLU A CA 1
ATOM 1451 C C . GLU A 1 184 ? 11.117 -21.391 -30.594 1 87.69 184 GLU A C 1
ATOM 1453 O O . GLU A 1 184 ? 10.703 -21.984 -31.594 1 87.69 184 GLU A O 1
ATOM 1458 N N . MET A 1 185 ? 11.711 -22.031 -29.641 1 91.69 185 MET A N 1
ATOM 1459 C CA . MET A 1 185 ? 11.977 -23.469 -29.672 1 91.69 185 MET A CA 1
ATOM 1460 C C . MET A 1 185 ? 10.906 -24.234 -28.906 1 91.69 185 MET A C 1
ATOM 1462 O O . MET A 1 185 ? 10.18 -23.656 -28.078 1 91.69 185 MET A O 1
ATOM 1466 N N . PRO A 1 186 ? 10.773 -25.484 -29.172 1 92.69 186 PRO A N 1
ATOM 1467 C CA . PRO A 1 186 ? 9.852 -26.297 -28.359 1 92.69 186 PRO A CA 1
ATOM 1468 C C . PRO A 1 186 ? 10.148 -26.203 -26.875 1 92.69 186 PRO A C 1
ATOM 1470 O O . PRO A 1 186 ? 11.312 -26.156 -26.469 1 92.69 186 PRO A O 1
ATOM 1473 N N . TYR A 1 187 ? 9.109 -26.125 -26.078 1 92.5 187 TYR A N 1
ATOM 1474 C CA . TYR A 1 187 ? 9.32 -26.031 -24.641 1 92.5 187 TYR A CA 1
ATOM 1475 C C . TYR A 1 187 ? 8.328 -26.906 -23.875 1 92.5 187 TYR A C 1
ATOM 1477 O O . TYR A 1 187 ? 7.277 -27.266 -24.406 1 92.5 187 TYR A O 1
ATOM 1485 N N . TYR A 1 188 ? 8.758 -27.328 -22.656 1 90.75 188 TYR A N 1
ATOM 1486 C CA . TYR A 1 188 ? 7.988 -28.156 -21.734 1 90.75 188 TYR A CA 1
ATOM 1487 C C . TYR A 1 188 ? 7.887 -27.5 -20.359 1 90.75 188 TYR A C 1
ATOM 1489 O O . TYR A 1 188 ? 8.648 -26.578 -20.047 1 90.75 188 TYR A O 1
ATOM 1497 N N . PHE A 1 189 ? 6.898 -27.906 -19.672 1 87.31 189 PHE A N 1
ATOM 1498 C CA . PHE A 1 189 ? 6.762 -27.531 -18.266 1 87.31 189 PHE A CA 1
ATOM 1499 C C . PHE A 1 189 ? 6.891 -28.734 -17.359 1 87.31 189 PHE A C 1
ATOM 1501 O O . PHE A 1 189 ? 6.086 -29.672 -17.438 1 87.31 189 PHE A O 1
ATOM 1508 N N . LEU A 1 190 ? 7.84 -28.594 -16.5 1 86.19 190 LEU A N 1
ATOM 1509 C CA . LEU A 1 190 ? 8.211 -29.734 -15.648 1 86.19 190 LEU A CA 1
ATOM 1510 C C . LEU A 1 190 ? 7.055 -30.141 -14.75 1 86.19 190 LEU A C 1
ATOM 1512 O O . LEU A 1 190 ? 6.84 -31.328 -14.508 1 86.19 190 LEU A O 1
ATOM 1516 N N . ASP A 1 191 ? 6.285 -29.141 -14.25 1 77.81 191 ASP A N 1
ATOM 1517 C CA . ASP A 1 191 ? 5.227 -29.406 -13.281 1 77.81 191 ASP A CA 1
ATOM 1518 C C . ASP A 1 191 ? 4.102 -30.219 -13.906 1 77.81 191 ASP A C 1
ATOM 1520 O O . ASP A 1 191 ? 3.262 -30.781 -13.203 1 77.81 191 ASP A O 1
ATOM 1524 N N . ARG A 1 192 ? 4.082 -30.422 -15.172 1 75.75 192 ARG A N 1
ATOM 1525 C CA . ARG A 1 192 ? 3.078 -31.219 -15.867 1 75.75 192 ARG A CA 1
ATOM 1526 C C . ARG A 1 192 ? 3.588 -32.625 -16.141 1 75.75 192 ARG A C 1
ATOM 1528 O O . ARG A 1 192 ? 2.861 -33.469 -16.672 1 75.75 192 ARG A O 1
ATOM 1535 N N . ALA A 1 193 ? 4.781 -32.875 -15.828 1 81.25 193 ALA A N 1
ATOM 1536 C CA . ALA A 1 193 ? 5.441 -34.156 -16.047 1 81.25 193 ALA A CA 1
ATOM 1537 C C . ALA A 1 193 ? 5.156 -34.688 -17.453 1 81.25 193 ALA A C 1
ATOM 1539 O O . ALA A 1 193 ? 4.723 -35.844 -17.625 1 81.25 193 ALA A O 1
ATOM 1540 N N . PRO A 1 194 ? 5.492 -33.906 -18.422 1 86.25 194 PRO A N 1
ATOM 1541 C CA . PRO A 1 194 ? 5.164 -34.312 -19.797 1 86.25 194 PRO A CA 1
ATOM 1542 C C . PRO A 1 194 ? 6.062 -35.469 -20.297 1 86.25 194 PRO A C 1
ATOM 1544 O O . PRO A 1 194 ? 7.137 -35.688 -19.734 1 86.25 194 PRO A O 1
ATOM 1547 N N . GLU A 1 195 ? 5.473 -36.156 -21.344 1 89.62 195 GLU A N 1
ATOM 1548 C CA . GLU A 1 195 ? 6.367 -37 -22.094 1 89.62 195 GLU A CA 1
ATOM 1549 C C . GLU A 1 195 ? 7.375 -36.188 -22.906 1 89.62 195 GLU A C 1
ATOM 1551 O O . GLU A 1 195 ? 6.992 -35.375 -23.734 1 89.62 195 GLU A O 1
ATOM 1556 N N . VAL A 1 196 ? 8.664 -36.344 -22.609 1 89.56 196 VAL A N 1
ATOM 1557 C CA . VAL A 1 196 ? 9.711 -35.562 -23.219 1 89.56 196 VAL A CA 1
ATOM 1558 C C . VAL A 1 196 ? 10.281 -36.281 -24.438 1 89.56 196 VAL A C 1
ATOM 1560 O O . VAL A 1 196 ? 10.945 -37.312 -24.281 1 89.56 196 VAL A O 1
ATOM 1563 N N . LYS A 1 197 ? 10.047 -35.781 -25.562 1 91.25 197 LYS A N 1
ATOM 1564 C CA . LYS A 1 197 ? 10.461 -36.406 -26.812 1 91.25 197 LYS A CA 1
ATOM 1565 C C . LYS A 1 197 ? 11.75 -35.781 -27.344 1 91.25 197 LYS A C 1
ATOM 1567 O O . LYS A 1 197 ? 12.375 -36.312 -28.266 1 91.25 197 LYS A O 1
ATOM 1572 N N . HIS A 1 198 ? 12.195 -34.656 -26.812 1 93.12 198 HIS A N 1
ATOM 1573 C CA . HIS A 1 198 ? 13.375 -33.906 -27.25 1 93.12 198 HIS A CA 1
ATOM 1574 C C . HIS A 1 198 ? 14.469 -33.938 -26.188 1 93.12 198 HIS A C 1
ATOM 1576 O O . HIS A 1 198 ? 14.18 -34.125 -25 1 93.12 198 HIS A O 1
ATOM 1582 N N . ASP A 1 199 ? 15.664 -33.75 -26.703 1 94.75 199 ASP A N 1
ATOM 1583 C CA . ASP A 1 199 ? 16.703 -33.375 -25.766 1 94.75 199 ASP A CA 1
ATOM 1584 C C . ASP A 1 199 ? 16.406 -31.984 -25.172 1 94.75 199 ASP A C 1
ATOM 1586 O O . ASP A 1 199 ? 16.172 -31.031 -25.922 1 94.75 199 ASP A O 1
ATOM 1590 N N . VAL A 1 200 ? 16.422 -31.891 -23.891 1 96.25 200 VAL A N 1
ATOM 1591 C CA . VAL A 1 200 ? 15.953 -30.656 -23.281 1 96.25 200 VAL A CA 1
ATOM 1592 C C . VAL A 1 200 ? 17.047 -30.078 -22.375 1 96.25 200 VAL A C 1
ATOM 1594 O O . VAL A 1 200 ? 17.875 -30.828 -21.859 1 96.25 200 VAL A O 1
ATOM 1597 N N . THR A 1 201 ? 17.109 -28.797 -22.344 1 97.19 201 THR A N 1
ATOM 1598 C CA . THR A 1 201 ? 17.797 -28.078 -21.281 1 97.19 201 THR A CA 1
ATOM 1599 C C . THR A 1 201 ? 16.797 -27.531 -20.281 1 97.19 201 THR A C 1
ATOM 1601 O O . THR A 1 201 ? 15.781 -26.938 -20.656 1 97.19 201 THR A O 1
ATOM 1604 N N . LEU A 1 202 ? 17.078 -27.766 -19 1 96.56 202 LEU A N 1
ATOM 1605 C CA . LEU A 1 202 ? 16.234 -27.25 -17.938 1 96.56 202 LEU A CA 1
ATOM 1606 C C . LEU A 1 202 ? 16.672 -25.859 -17.516 1 96.56 202 LEU A C 1
ATOM 1608 O O . LEU A 1 202 ? 17.844 -25.641 -17.188 1 96.56 202 LEU A O 1
ATOM 1612 N N . ILE A 1 203 ? 15.812 -24.891 -17.672 1 95.31 203 ILE A N 1
ATOM 1613 C CA . ILE A 1 203 ? 16.016 -23.594 -17.031 1 95.31 203 ILE A CA 1
ATOM 1614 C C . ILE A 1 203 ? 15.289 -23.562 -15.688 1 95.31 203 ILE A C 1
ATOM 1616 O O . ILE A 1 203 ? 14.062 -23.609 -15.641 1 95.31 203 ILE A O 1
ATOM 1620 N N . GLY A 1 204 ? 16 -23.516 -14.617 1 93.5 204 GLY A N 1
ATOM 1621 C CA . GLY A 1 204 ? 15.414 -23.609 -13.289 1 93.5 204 GLY A CA 1
ATOM 1622 C C . GLY A 1 204 ? 16.453 -23.547 -12.18 1 93.5 204 GLY A C 1
ATOM 1623 O O . GLY A 1 204 ? 17.391 -22.75 -12.242 1 93.5 204 GLY A O 1
ATOM 1624 N N . CYS A 1 205 ? 16.156 -24.219 -11.125 1 92.75 205 CYS A N 1
ATOM 1625 C CA . CYS A 1 205 ? 17.062 -24.234 -9.984 1 92.75 205 CYS A CA 1
ATOM 1626 C C . CYS A 1 205 ? 17.375 -25.672 -9.562 1 92.75 205 CYS A C 1
ATOM 1628 O O . CYS A 1 205 ? 17.031 -26.625 -10.273 1 92.75 205 CYS A O 1
ATOM 1630 N N . SER A 1 206 ? 18.125 -25.828 -8.438 1 90.38 206 SER A N 1
ATOM 1631 C CA . SER A 1 206 ? 18.531 -27.141 -7.949 1 90.38 206 SER A CA 1
ATOM 1632 C C . SER A 1 206 ? 17.312 -28 -7.621 1 90.38 206 SER A C 1
ATOM 1634 O O . SER A 1 206 ? 17.312 -29.203 -7.855 1 90.38 206 SER A O 1
ATOM 1636 N N . LEU A 1 207 ? 16.344 -27.391 -7.094 1 87.94 207 LEU A N 1
ATOM 1637 C CA . LEU A 1 207 ? 15.141 -28.141 -6.77 1 87.94 207 LEU A CA 1
ATOM 1638 C C . LEU A 1 207 ? 14.469 -28.672 -8.031 1 87.94 207 LEU A C 1
ATOM 1640 O O . LEU A 1 207 ? 14.078 -29.844 -8.086 1 87.94 207 LEU A O 1
ATOM 1644 N N . SER A 1 208 ? 14.312 -27.828 -9.047 1 89.94 208 SER A N 1
ATOM 1645 C CA . SER A 1 208 ? 13.719 -28.281 -10.305 1 89.94 208 SER A CA 1
ATOM 1646 C C . SER A 1 208 ? 14.539 -29.406 -10.93 1 89.94 208 SER A C 1
ATOM 1648 O O . SER A 1 208 ? 13.984 -30.328 -11.531 1 89.94 208 SER A O 1
ATOM 1650 N N . ASN A 1 209 ? 15.836 -29.281 -10.75 1 93 209 ASN A N 1
ATOM 1651 C CA . ASN A 1 209 ? 16.703 -30.344 -11.234 1 93 209 ASN A CA 1
ATOM 1652 C C . ASN A 1 209 ? 16.438 -31.656 -10.516 1 93 209 ASN A C 1
ATOM 1654 O O . ASN A 1 209 ? 16.391 -32.719 -11.148 1 93 209 ASN A O 1
ATOM 1658 N N . ARG A 1 210 ? 16.281 -31.594 -9.211 1 90.12 210 ARG A N 1
ATOM 1659 C CA . ARG A 1 210 ? 15.977 -32.781 -8.43 1 90.12 210 ARG A CA 1
ATOM 1660 C C . ARG A 1 210 ? 14.633 -33.375 -8.836 1 90.12 210 ARG A C 1
ATOM 1662 O O . ARG A 1 210 ? 14.492 -34.594 -8.922 1 90.12 210 ARG A O 1
ATOM 1669 N N . ILE A 1 211 ? 13.695 -32.531 -9.086 1 87.12 211 ILE A N 1
ATOM 1670 C CA . ILE A 1 211 ? 12.375 -33 -9.508 1 87.12 211 ILE A CA 1
ATOM 1671 C C . ILE A 1 211 ? 12.469 -33.688 -10.867 1 87.12 211 ILE A C 1
ATOM 1673 O O . ILE A 1 211 ? 11.867 -34.719 -11.086 1 87.12 211 ILE A O 1
ATOM 1677 N N . TYR A 1 212 ? 13.219 -33.062 -11.781 1 92 212 TYR A N 1
ATOM 1678 C CA . TYR A 1 212 ? 13.43 -33.656 -13.094 1 92 212 TYR A CA 1
ATOM 1679 C C . TYR A 1 212 ? 14 -35.062 -12.977 1 92 212 TYR A C 1
ATOM 1681 O O . TYR A 1 212 ? 13.492 -36 -13.609 1 92 212 TYR A O 1
ATOM 1689 N N . GLN A 1 213 ? 14.977 -35.188 -12.125 1 92.25 213 GLN A N 1
ATOM 1690 C CA . GLN A 1 213 ? 15.625 -36.469 -11.922 1 92.25 213 GLN A CA 1
ATOM 1691 C C . GLN A 1 213 ? 14.648 -37.5 -11.352 1 92.25 213 GLN A C 1
ATOM 1693 O O . GLN A 1 213 ? 14.664 -38.656 -11.734 1 92.25 213 GLN A O 1
ATOM 1698 N N . ALA A 1 214 ? 13.883 -37.031 -10.469 1 86.25 214 ALA A N 1
ATOM 1699 C CA . ALA A 1 214 ? 12.93 -37.938 -9.828 1 86.25 214 ALA A CA 1
ATOM 1700 C C . ALA A 1 214 ? 11.891 -38.438 -10.828 1 86.25 214 ALA A C 1
ATOM 1702 O O . ALA A 1 214 ? 11.453 -39.594 -10.75 1 86.25 214 ALA A O 1
ATOM 1703 N N . ILE A 1 215 ? 11.5 -37.656 -11.758 1 86.62 215 ILE A N 1
ATOM 1704 C CA . ILE A 1 215 ? 10.438 -37.969 -12.703 1 86.62 215 ILE A CA 1
ATOM 1705 C C . ILE A 1 215 ? 11.008 -38.812 -13.844 1 86.62 215 ILE A C 1
ATOM 1707 O O . ILE A 1 215 ? 10.398 -39.781 -14.266 1 86.62 215 ILE A O 1
ATOM 1711 N N . TYR A 1 216 ? 12.203 -38.438 -14.297 1 92.06 216 TYR A N 1
ATOM 1712 C CA . TYR A 1 216 ? 12.664 -39 -15.57 1 92.06 216 TYR A CA 1
ATOM 1713 C C . TYR A 1 216 ? 13.859 -39.938 -15.359 1 92.06 216 TYR A C 1
ATOM 1715 O O . TYR A 1 216 ? 14.305 -40.594 -16.297 1 92.06 216 TYR A O 1
ATOM 1723 N N . ASP A 1 217 ? 14.391 -39.906 -14.219 1 91.88 217 ASP A N 1
ATOM 1724 C CA . ASP A 1 217 ? 15.492 -40.781 -13.836 1 91.88 217 ASP A CA 1
ATOM 1725 C C . ASP A 1 217 ? 16.703 -40.594 -14.75 1 91.88 217 ASP A C 1
ATOM 1727 O O . ASP A 1 217 ? 17.266 -41.562 -15.25 1 91.88 217 ASP A O 1
ATOM 1731 N N . ARG A 1 218 ? 17.094 -39.406 -15.086 1 92.62 218 ARG A N 1
ATOM 1732 C CA . ARG A 1 218 ? 18.266 -39.031 -15.875 1 92.62 218 ARG A CA 1
ATOM 1733 C C . ARG A 1 218 ? 18.688 -37.594 -15.602 1 92.62 218 ARG A C 1
ATOM 1735 O O . ARG A 1 218 ? 17.938 -36.812 -15.023 1 92.62 218 ARG A O 1
ATOM 1742 N N . ASP A 1 219 ? 19.906 -37.312 -16.078 1 93.25 219 ASP A N 1
ATOM 1743 C CA . ASP A 1 219 ? 20.438 -35.969 -15.914 1 93.25 219 ASP A CA 1
ATOM 1744 C C . ASP A 1 219 ? 19.984 -35.062 -17.047 1 93.25 219 ASP A C 1
ATOM 1746 O O . ASP A 1 219 ? 19.531 -35.531 -18.094 1 93.25 219 ASP A O 1
ATOM 1750 N N . VAL A 1 220 ? 20 -33.812 -16.812 1 95.69 220 VAL A N 1
ATOM 1751 C CA . VAL A 1 220 ? 19.609 -32.781 -17.797 1 95.69 220 VAL A CA 1
ATOM 1752 C C . VAL A 1 220 ? 20.531 -31.578 -17.672 1 95.69 220 VAL A C 1
ATOM 1754 O O . VAL A 1 220 ? 20.938 -31.203 -16.562 1 95.69 220 VAL A O 1
ATOM 1757 N N . PRO A 1 221 ? 21.016 -31.062 -18.797 1 96.5 221 PRO A N 1
ATOM 1758 C CA . PRO A 1 221 ? 21.703 -29.781 -18.688 1 96.5 221 PRO A CA 1
ATOM 1759 C C . PRO A 1 221 ? 20.859 -28.719 -17.969 1 96.5 221 PRO A C 1
ATOM 1761 O O . PRO A 1 221 ? 19.656 -28.625 -18.219 1 96.5 221 PRO A O 1
ATOM 1764 N N . LEU A 1 222 ? 21.516 -27.953 -17.078 1 96.88 222 LEU A N 1
ATOM 1765 C CA . LEU A 1 222 ? 20.797 -26.984 -16.266 1 96.88 222 LEU A CA 1
ATOM 1766 C C . LEU A 1 222 ? 21.328 -25.578 -16.484 1 96.88 222 LEU A C 1
ATOM 1768 O O . LEU A 1 222 ? 22.547 -25.359 -16.469 1 96.88 222 LEU A O 1
ATOM 1772 N N . ILE A 1 223 ? 20.5 -24.688 -16.828 1 97 223 ILE A N 1
ATOM 1773 C CA . ILE A 1 223 ? 20.781 -23.266 -16.719 1 97 223 ILE A CA 1
ATOM 1774 C C . ILE A 1 223 ? 20.156 -22.703 -15.453 1 97 223 ILE A C 1
ATOM 1776 O O . ILE A 1 223 ? 18.922 -22.594 -15.352 1 97 223 ILE A O 1
ATOM 1780 N N . ASN A 1 224 ? 21 -22.328 -14.555 1 95.44 224 ASN A N 1
ATOM 1781 C CA . ASN A 1 224 ? 20.562 -21.906 -13.227 1 95.44 224 ASN A CA 1
ATOM 1782 C C . ASN A 1 224 ? 20.016 -20.484 -13.25 1 95.44 224 ASN A C 1
ATOM 1784 O O . ASN A 1 224 ? 20.719 -19.547 -13.633 1 95.44 224 ASN A O 1
ATOM 1788 N N . VAL A 1 225 ? 18.781 -20.359 -12.867 1 94.81 225 VAL A N 1
ATOM 1789 C CA . VAL A 1 225 ? 18.172 -19.031 -12.797 1 94.81 225 VAL A CA 1
ATOM 1790 C C . VAL A 1 225 ? 17.594 -18.812 -11.398 1 94.81 225 VAL A C 1
ATOM 1792 O O . VAL A 1 225 ? 16.625 -18.078 -11.227 1 94.81 225 VAL A O 1
ATOM 1795 N N . CYS A 1 226 ? 18.125 -19.469 -10.422 1 95.12 226 CYS A N 1
ATOM 1796 C CA . CYS A 1 226 ? 17.719 -19.297 -9.031 1 95.12 226 CYS A CA 1
ATOM 1797 C C . CYS A 1 226 ? 18.109 -17.922 -8.508 1 95.12 226 CYS A C 1
ATOM 1799 O O . CYS A 1 226 ? 19.297 -17.578 -8.477 1 95.12 226 CYS A O 1
ATOM 1801 N N . PRO A 1 227 ? 17.141 -17.156 -7.996 1 96 227 PRO A N 1
ATOM 1802 C CA . PRO A 1 227 ? 17.469 -15.836 -7.461 1 96 227 PRO A CA 1
ATOM 1803 C C . PRO A 1 227 ? 18.438 -15.898 -6.277 1 96 227 PRO A C 1
ATOM 1805 O O . PRO A 1 227 ? 19.281 -15.023 -6.125 1 96 227 PRO A O 1
ATOM 1808 N N . VAL A 1 228 ? 18.3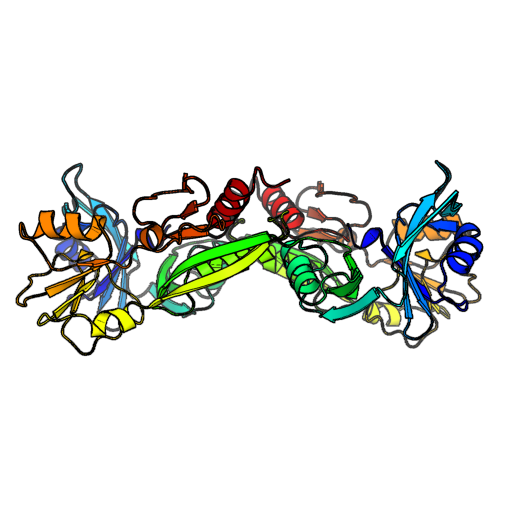44 -16.906 -5.5 1 96.06 228 VAL A N 1
ATOM 1809 C CA . VAL A 1 228 ? 19.203 -17.047 -4.332 1 96.06 228 VAL A CA 1
ATOM 1810 C C . VAL A 1 228 ? 20.656 -17.172 -4.773 1 96.06 228 VAL A C 1
ATOM 1812 O O . VAL A 1 228 ? 21.547 -16.516 -4.219 1 96.06 228 VAL A O 1
ATOM 1815 N N . ASP A 1 229 ? 20.844 -17.938 -5.777 1 95.75 229 ASP A N 1
ATOM 1816 C CA . ASP A 1 229 ? 22.188 -18.188 -6.273 1 95.75 229 ASP A CA 1
ATOM 1817 C C . ASP A 1 229 ? 22.75 -16.953 -6.973 1 95.75 229 ASP A C 1
ATOM 1819 O O . ASP A 1 229 ? 23.969 -16.812 -7.141 1 95.75 229 ASP A O 1
ATOM 1823 N N . ALA A 1 230 ? 21.875 -16.078 -7.359 1 95.94 230 ALA A N 1
ATOM 1824 C CA . ALA A 1 230 ? 22.266 -14.898 -8.125 1 95.94 230 ALA A CA 1
ATOM 1825 C C . ALA A 1 230 ? 22.688 -13.766 -7.203 1 95.94 230 ALA A C 1
ATOM 1827 O O . ALA A 1 230 ? 23.203 -12.742 -7.664 1 95.94 230 ALA A O 1
ATOM 1828 N N . VAL A 1 231 ? 22.531 -13.906 -5.926 1 97.5 231 VAL A N 1
ATOM 1829 C CA . VAL A 1 231 ? 22.844 -12.844 -4.988 1 97.5 231 VAL A CA 1
ATOM 1830 C C . VAL A 1 231 ? 24.359 -12.625 -4.945 1 97.5 231 VAL A C 1
ATOM 1832 O O . VAL A 1 231 ? 25.109 -13.547 -4.617 1 97.5 231 VAL A O 1
ATOM 1835 N N . PRO A 1 232 ? 24.812 -11.43 -5.199 1 96.56 232 PRO A N 1
ATOM 1836 C CA . PRO A 1 232 ? 26.234 -11.141 -5.047 1 96.56 232 PRO A CA 1
ATOM 1837 C C . PRO A 1 232 ? 26.703 -11.188 -3.592 1 96.56 232 PRO A C 1
ATOM 1839 O O . PRO A 1 232 ? 25.922 -10.859 -2.686 1 96.56 232 PRO A O 1
ATOM 1842 N N . LYS A 1 233 ? 27.906 -11.562 -3.404 1 94.56 233 LYS A N 1
ATOM 1843 C CA . LYS A 1 233 ? 28.469 -11.609 -2.061 1 94.56 233 LYS A CA 1
ATOM 1844 C C . LYS A 1 233 ? 29.078 -10.258 -1.678 1 94.56 233 LYS A C 1
ATOM 1846 O O . LYS A 1 233 ? 30.25 -10.188 -1.302 1 94.56 233 LYS A O 1
ATOM 1851 N N . ASP A 1 234 ? 28.344 -9.172 -1.717 1 96.06 234 ASP A N 1
ATOM 1852 C CA . ASP A 1 234 ? 28.859 -7.832 -1.461 1 96.06 234 ASP A CA 1
ATOM 1853 C C . ASP A 1 234 ? 28.266 -7.254 -0.176 1 96.06 234 ASP A C 1
ATOM 1855 O O . ASP A 1 234 ? 28.484 -6.086 0.144 1 96.06 234 ASP A O 1
ATOM 1859 N N . GLY A 1 235 ? 27.453 -8.016 0.473 1 94.31 235 GLY A N 1
ATOM 1860 C CA . GLY A 1 235 ? 26.938 -7.609 1.766 1 94.31 235 GLY A CA 1
ATOM 1861 C C . GLY A 1 235 ? 25.641 -6.809 1.661 1 94.31 235 GLY A C 1
ATOM 1862 O O . GLY A 1 235 ? 25 -6.52 2.674 1 94.31 235 GLY A O 1
ATOM 1863 N N . THR A 1 236 ? 25.219 -6.488 0.458 1 96.44 236 THR A N 1
ATOM 1864 C CA . THR A 1 236 ? 23.969 -5.738 0.277 1 96.44 236 THR A CA 1
ATOM 1865 C C . THR A 1 236 ? 22.766 -6.582 0.684 1 96.44 236 THR A C 1
ATOM 1867 O O . THR A 1 236 ? 22.656 -7.742 0.288 1 96.44 236 THR A O 1
ATOM 1870 N N . LYS A 1 237 ? 21.984 -6.02 1.56 1 98.06 237 LYS A N 1
ATOM 1871 C CA . LYS A 1 237 ? 20.75 -6.711 1.933 1 98.06 237 LYS A CA 1
ATOM 1872 C C . LYS A 1 237 ? 19.875 -6.969 0.711 1 98.06 237 LYS A C 1
ATOM 1874 O O . LYS A 1 237 ? 19.641 -6.07 -0.102 1 98.06 237 LYS A O 1
ATOM 1879 N N . THR A 1 238 ? 19.469 -8.242 0.587 1 98.69 238 THR A N 1
ATOM 1880 C CA . THR A 1 238 ? 18.812 -8.672 -0.638 1 98.69 238 THR A CA 1
ATOM 1881 C C . THR A 1 238 ? 17.562 -9.508 -0.318 1 98.69 238 THR A C 1
ATOM 1883 O O . THR A 1 238 ? 17.594 -10.359 0.575 1 98.69 238 THR A O 1
ATOM 1886 N N . ILE A 1 239 ? 16.484 -9.195 -0.966 1 98.75 239 ILE A N 1
ATOM 1887 C CA . ILE A 1 239 ? 15.273 -10.016 -0.888 1 98.75 239 ILE A CA 1
ATOM 1888 C C . ILE A 1 239 ? 15.086 -10.781 -2.197 1 98.75 239 ILE A C 1
ATOM 1890 O O . ILE A 1 239 ? 15.273 -10.219 -3.281 1 98.75 239 ILE A O 1
ATOM 1894 N N . VAL A 1 240 ? 14.789 -12.094 -2.102 1 98.31 240 VAL A N 1
ATOM 1895 C CA . VAL A 1 240 ? 14.672 -12.945 -3.279 1 98.31 240 VAL A CA 1
ATOM 1896 C C . VAL A 1 240 ? 13.453 -13.852 -3.15 1 98.31 240 VAL A C 1
ATOM 1898 O O . VAL A 1 240 ? 12.969 -14.094 -2.043 1 98.31 240 VAL A O 1
ATOM 1901 N N . ARG A 1 241 ? 12.961 -14.297 -4.289 1 92.75 241 ARG A N 1
ATOM 1902 C CA . ARG A 1 241 ? 11.977 -15.375 -4.316 1 92.75 241 ARG A CA 1
ATOM 1903 C C . ARG A 1 241 ? 12.656 -16.734 -4.25 1 92.75 241 ARG A C 1
ATOM 1905 O O . ARG A 1 241 ? 13.695 -16.953 -4.883 1 92.75 241 ARG A O 1
ATOM 1912 N N . CYS A 1 242 ? 12.055 -17.547 -3.451 1 92.69 242 CYS A N 1
ATOM 1913 C CA . CYS A 1 242 ? 12.664 -18.859 -3.293 1 92.69 242 CYS A CA 1
ATOM 1914 C C . CYS A 1 242 ? 11.602 -19.953 -3.219 1 92.69 242 CYS A C 1
ATOM 1916 O O . CYS A 1 242 ? 10.664 -19.859 -2.426 1 92.69 242 CYS A O 1
ATOM 1918 N N . CYS A 1 243 ? 11.797 -21.047 -4 1 85.44 243 CYS A N 1
ATOM 1919 C CA . CYS A 1 243 ? 10.836 -22.141 -4.102 1 85.44 243 CYS A CA 1
ATOM 1920 C C . CYS A 1 243 ? 10.836 -22.984 -2.832 1 85.44 243 CYS A C 1
ATOM 1922 O O . CYS A 1 243 ? 9.898 -23.734 -2.584 1 85.44 243 CYS A O 1
ATOM 1924 N N . THR A 1 244 ? 11.906 -22.828 -2.029 1 86.62 244 THR A N 1
ATOM 1925 C CA . THR A 1 244 ? 12.023 -23.688 -0.849 1 86.62 244 THR A CA 1
ATOM 1926 C C . THR A 1 244 ? 11.258 -23.078 0.328 1 86.62 244 THR A C 1
ATOM 1928 O O . THR A 1 244 ? 11.016 -23.766 1.33 1 86.62 244 THR A O 1
ATOM 1931 N N . VAL A 1 245 ? 10.914 -21.797 0.194 1 89.75 245 VAL A N 1
ATOM 1932 C CA . VAL A 1 245 ? 10.133 -21.156 1.243 1 89.75 245 VAL A CA 1
ATOM 1933 C C . VAL A 1 245 ? 8.641 -21.375 0.99 1 89.75 245 VAL A C 1
ATOM 1935 O O . VAL A 1 245 ? 8.117 -20.984 -0.059 1 89.75 245 VAL A O 1
ATOM 1938 N N . LYS A 1 246 ? 7.949 -21.953 1.896 1 81.44 246 LYS A N 1
ATOM 1939 C CA . LYS A 1 246 ? 6.543 -22.297 1.705 1 81.44 246 LYS A CA 1
ATOM 1940 C C . LYS A 1 246 ? 5.633 -21.172 2.18 1 81.44 246 LYS A C 1
ATOM 1942 O O . LYS A 1 246 ? 4.648 -20.828 1.513 1 81.44 246 LYS A O 1
ATOM 1947 N N . ASN A 1 247 ? 5.992 -20.688 3.373 1 85.69 247 ASN A N 1
ATOM 1948 C CA . ASN A 1 247 ? 5.215 -19.594 3.957 1 85.69 247 ASN A CA 1
ATOM 1949 C C . ASN A 1 247 ? 6.105 -18.578 4.672 1 85.69 247 ASN A C 1
ATOM 1951 O O . ASN A 1 247 ? 7.219 -18.922 5.082 1 85.69 247 ASN A O 1
ATOM 1955 N N . GLY A 1 248 ? 5.547 -17.391 4.742 1 92.12 248 GLY A N 1
ATOM 1956 C CA . GLY A 1 248 ? 6.301 -16.375 5.453 1 92.12 248 GLY A CA 1
ATOM 1957 C C . GLY A 1 248 ? 7.562 -15.953 4.727 1 92.12 248 GLY A C 1
ATOM 1958 O O . GLY A 1 248 ? 7.516 -15.578 3.553 1 92.12 248 GLY A O 1
ATOM 1959 N N . HIS A 1 249 ? 8.633 -15.906 5.562 1 97.25 249 HIS A N 1
ATOM 1960 C CA . HIS A 1 249 ? 9.945 -15.547 5.039 1 97.25 249 HIS A CA 1
ATOM 1961 C C . HIS A 1 249 ? 11.062 -16.234 5.82 1 97.25 249 HIS A C 1
ATOM 1963 O O . HIS A 1 249 ? 10.836 -16.719 6.938 1 97.25 249 HIS A O 1
ATOM 1969 N N . GLU A 1 250 ? 12.18 -16.344 5.219 1 97.56 250 GLU A N 1
ATOM 1970 C CA . GLU A 1 250 ? 13.391 -16.859 5.855 1 97.56 250 GLU A CA 1
ATOM 1971 C C . GLU A 1 250 ? 14.547 -15.883 5.711 1 97.56 250 GLU A C 1
ATOM 1973 O O . GLU A 1 250 ? 14.758 -15.312 4.637 1 97.56 250 GLU A O 1
ATOM 1978 N N . ILE A 1 251 ? 15.258 -15.695 6.836 1 97.25 251 ILE A N 1
ATOM 1979 C CA . ILE A 1 251 ? 16.422 -14.82 6.805 1 97.25 251 ILE A CA 1
ATOM 1980 C C . ILE A 1 251 ? 17.703 -15.664 6.828 1 97.25 251 ILE A C 1
ATOM 1982 O O . ILE A 1 251 ? 17.859 -16.531 7.691 1 97.25 251 ILE A O 1
ATOM 1986 N N . ASP A 1 252 ? 18.5 -15.469 5.902 1 95.75 252 ASP A N 1
ATOM 1987 C CA . ASP A 1 252 ? 19.828 -16.078 5.805 1 95.75 252 ASP A CA 1
ATOM 1988 C C . ASP A 1 252 ? 20.906 -15 5.609 1 95.75 252 ASP A C 1
ATOM 1990 O O . ASP A 1 252 ? 21.25 -14.656 4.473 1 95.75 252 ASP A O 1
ATOM 1994 N N . GLY A 1 253 ? 21.516 -14.469 6.801 1 94.88 253 GLY A N 1
ATOM 1995 C CA . GLY A 1 253 ? 22.438 -13.344 6.703 1 94.88 253 GLY A CA 1
ATOM 1996 C C . GLY A 1 253 ? 21.781 -12.086 6.176 1 94.88 253 GLY A C 1
ATOM 1997 O O . GLY A 1 253 ? 20.797 -11.594 6.75 1 94.88 253 GLY A O 1
ATOM 1998 N N . ASN A 1 254 ? 22.25 -11.664 5.016 1 96.44 254 ASN A N 1
ATOM 1999 C CA . ASN A 1 254 ? 21.734 -10.453 4.398 1 96.44 254 ASN A CA 1
ATOM 2000 C C . ASN A 1 254 ? 20.672 -10.766 3.346 1 96.44 254 ASN A C 1
ATOM 2002 O O . ASN A 1 254 ? 20.344 -9.914 2.52 1 96.44 254 ASN A O 1
ATOM 2006 N N . ILE A 1 255 ? 20.172 -11.969 3.42 1 98.12 255 ILE A N 1
ATOM 2007 C CA . ILE A 1 255 ? 19.219 -12.383 2.398 1 98.12 255 ILE A CA 1
ATOM 2008 C C . ILE A 1 255 ? 17.875 -12.711 3.047 1 98.12 255 ILE A C 1
ATOM 2010 O O . ILE A 1 255 ? 17.828 -13.445 4.035 1 98.12 255 ILE A O 1
ATOM 2014 N N . ALA A 1 256 ? 16.859 -12.148 2.549 1 98.56 256 ALA A N 1
ATOM 2015 C CA . ALA A 1 256 ? 15.5 -12.539 2.891 1 98.56 256 ALA A CA 1
ATOM 2016 C C . ALA A 1 256 ? 14.859 -13.336 1.755 1 98.56 256 ALA A C 1
ATOM 2018 O O . ALA A 1 256 ? 14.797 -12.859 0.619 1 98.56 256 ALA A O 1
ATOM 2019 N N . LYS A 1 257 ? 14.438 -14.539 2.078 1 98.06 257 LYS A N 1
ATOM 2020 C CA . LYS A 1 257 ? 13.773 -15.398 1.104 1 98.06 257 LYS A CA 1
ATOM 2021 C C . LYS A 1 257 ? 12.266 -15.422 1.327 1 98.06 257 LYS A C 1
ATOM 2023 O O . LYS A 1 257 ? 11.805 -15.602 2.455 1 98.06 257 LYS A O 1
ATOM 2028 N N . VAL A 1 258 ? 11.516 -15.156 0.241 1 96.56 258 VAL A N 1
ATOM 2029 C CA . VAL A 1 258 ? 10.062 -15.234 0.301 1 96.56 258 VAL A CA 1
ATOM 2030 C C . VAL A 1 258 ? 9.547 -16.219 -0.747 1 96.56 258 VAL A C 1
ATOM 2032 O O . VAL A 1 258 ? 10.211 -16.453 -1.759 1 96.56 258 VAL A O 1
ATOM 2035 N N . PRO A 1 259 ? 8.43 -16.781 -0.54 1 91.88 259 PRO A N 1
ATOM 2036 C CA . PRO A 1 259 ? 7.914 -17.797 -1.472 1 91.88 259 PRO A CA 1
ATOM 2037 C C . PRO A 1 259 ? 7.41 -17.188 -2.779 1 91.88 259 PRO A C 1
ATOM 2039 O O . PRO A 1 259 ? 7.223 -15.969 -2.865 1 91.88 259 PRO A O 1
ATOM 2042 N N . TRP A 1 260 ? 7.16 -17.984 -3.768 1 82.81 260 TRP A N 1
ATOM 2043 C CA . TRP A 1 260 ? 6.668 -17.547 -5.07 1 82.81 260 TRP A CA 1
ATOM 2044 C C . TRP A 1 260 ? 5.273 -16.953 -4.949 1 82.81 260 TRP A C 1
ATOM 2046 O O . TRP A 1 260 ? 4.918 -16.031 -5.691 1 82.81 260 TRP A O 1
ATOM 2056 N N . GLY A 1 261 ? 4.473 -17.422 -4.004 1 81.56 261 GLY A N 1
ATOM 2057 C CA . GLY A 1 261 ? 3.141 -16.891 -3.768 1 81.56 261 GLY A CA 1
ATOM 2058 C C . GLY A 1 261 ? 3.104 -15.836 -2.67 1 81.56 261 GLY A C 1
ATOM 2059 O O . GLY A 1 261 ? 2.088 -15.68 -1.986 1 81.56 261 GLY A O 1
ATOM 2060 N N . THR A 1 262 ? 4.172 -15.164 -2.465 1 89.62 262 THR A N 1
ATOM 2061 C CA . THR A 1 262 ? 4.297 -14.219 -1.36 1 89.62 262 THR A CA 1
ATOM 2062 C C . THR A 1 262 ? 3.301 -13.07 -1.516 1 89.62 262 THR A C 1
ATOM 2064 O O . THR A 1 262 ? 2.865 -12.766 -2.629 1 89.62 262 THR A O 1
ATOM 2067 N N . THR A 1 263 ? 2.92 -12.5 -0.395 1 89.94 263 THR A N 1
ATOM 2068 C CA . THR A 1 263 ? 2.012 -11.359 -0.331 1 89.94 263 THR A CA 1
ATOM 2069 C C . THR A 1 263 ? 2.748 -10.109 0.139 1 89.94 263 THR A C 1
ATOM 2071 O O . THR A 1 263 ? 3.893 -10.188 0.586 1 89.94 263 THR A O 1
ATOM 2074 N N . VAL A 1 264 ? 2.074 -8.984 0.028 1 92.19 264 VAL A N 1
ATOM 2075 C CA . VAL A 1 264 ? 2.668 -7.719 0.455 1 92.19 264 VAL A CA 1
ATOM 2076 C C . VAL A 1 264 ? 2.996 -7.777 1.945 1 92.19 264 VAL A C 1
ATOM 2078 O O . VAL A 1 264 ? 4.113 -7.453 2.355 1 92.19 264 VAL A O 1
ATOM 2081 N N . PRO A 1 265 ? 2.043 -8.32 2.822 1 93.38 265 PRO A N 1
ATOM 2082 C CA . PRO A 1 265 ? 2.373 -8.414 4.246 1 93.38 265 PRO A CA 1
ATOM 2083 C C . PRO A 1 265 ? 3.613 -9.273 4.504 1 93.38 265 PRO A C 1
ATOM 2085 O O . PRO A 1 265 ? 4.434 -8.93 5.359 1 93.38 265 PRO A O 1
ATOM 2088 N N . GLU A 1 266 ? 3.75 -10.32 3.754 1 94.62 266 GLU A N 1
ATOM 2089 C CA . GLU A 1 266 ? 4.914 -11.18 3.93 1 94.62 266 GLU A CA 1
ATOM 2090 C C . GLU A 1 266 ? 6.199 -10.469 3.516 1 94.62 266 GLU A C 1
ATOM 2092 O O . GLU A 1 266 ? 7.246 -10.656 4.133 1 94.62 266 GLU A O 1
ATOM 2097 N N . VAL A 1 267 ? 6.113 -9.68 2.441 1 96.88 267 VAL A N 1
ATOM 2098 C CA . VAL A 1 267 ? 7.266 -8.898 1.996 1 96.88 267 VAL A CA 1
ATOM 2099 C C . VAL A 1 267 ? 7.613 -7.844 3.045 1 96.88 267 VAL A C 1
ATOM 2101 O O . VAL A 1 267 ? 8.789 -7.625 3.348 1 96.88 267 VAL A O 1
ATOM 2104 N N . ILE A 1 268 ? 6.617 -7.184 3.639 1 96.38 268 ILE A N 1
ATOM 2105 C CA . ILE A 1 268 ? 6.824 -6.211 4.703 1 96.38 268 ILE A CA 1
ATOM 2106 C C . ILE A 1 268 ? 7.555 -6.875 5.871 1 96.38 268 ILE A C 1
ATOM 2108 O O . ILE A 1 268 ? 8.562 -6.352 6.359 1 96.38 268 ILE A O 1
ATOM 2112 N N . ASP A 1 269 ? 7.059 -8.055 6.23 1 96.88 269 ASP A N 1
ATOM 2113 C CA . ASP A 1 269 ? 7.676 -8.789 7.332 1 96.88 269 ASP A CA 1
ATOM 2114 C C . ASP A 1 269 ? 9.125 -9.148 7.008 1 96.88 269 ASP A C 1
ATOM 2116 O O . ASP A 1 269 ? 10.008 -9.023 7.863 1 96.88 269 ASP A O 1
ATOM 2120 N N . ALA A 1 270 ? 9.328 -9.555 5.816 1 98.31 270 ALA A N 1
ATOM 2121 C CA . ALA A 1 270 ? 10.664 -9.961 5.391 1 98.31 270 ALA A CA 1
ATOM 2122 C C . ALA A 1 270 ? 11.633 -8.789 5.438 1 98.31 270 ALA A C 1
ATOM 2124 O O . ALA A 1 270 ? 12.758 -8.914 5.938 1 98.31 270 ALA A O 1
ATOM 2125 N N . ILE A 1 271 ? 11.211 -7.633 4.922 1 98.31 271 ILE A N 1
ATOM 2126 C CA . ILE A 1 271 ? 12.055 -6.441 4.898 1 98.31 271 ILE A CA 1
ATOM 2127 C C . ILE A 1 271 ? 12.344 -5.988 6.324 1 98.31 271 ILE A C 1
ATOM 2129 O O . ILE A 1 271 ? 13.5 -5.703 6.668 1 98.31 271 ILE A O 1
ATOM 2133 N N . ASN A 1 272 ? 11.352 -5.957 7.172 1 97.31 272 ASN A N 1
ATOM 2134 C CA . ASN A 1 272 ? 11.555 -5.555 8.555 1 97.31 272 ASN A CA 1
ATOM 2135 C C . ASN A 1 272 ? 12.508 -6.504 9.281 1 97.31 272 ASN A C 1
ATOM 2137 O O . ASN A 1 272 ? 13.359 -6.062 10.062 1 97.31 272 ASN A O 1
ATOM 2141 N N . ALA A 1 273 ? 12.32 -7.766 9.039 1 97.56 273 ALA A N 1
ATOM 2142 C CA . ALA A 1 273 ? 13.219 -8.75 9.641 1 97.56 273 ALA A CA 1
ATOM 2143 C C . ALA A 1 273 ? 14.648 -8.57 9.148 1 97.56 273 ALA A C 1
ATOM 2145 O O . ALA A 1 273 ? 15.602 -8.672 9.93 1 97.56 273 ALA A O 1
ATOM 2146 N N . LEU A 1 274 ? 14.789 -8.289 7.867 1 97.75 274 LEU A N 1
ATOM 2147 C CA . LEU A 1 274 ? 16.094 -8.125 7.234 1 97.75 274 LEU A CA 1
ATOM 2148 C C . LEU A 1 274 ? 16.828 -6.922 7.816 1 97.75 274 LEU A C 1
ATOM 2150 O O . LEU A 1 274 ? 18.062 -6.934 7.93 1 97.75 274 LEU A O 1
ATOM 2154 N N . TYR A 1 275 ? 16.109 -5.91 8.258 1 97.12 275 TYR A N 1
ATOM 2155 C CA . TYR A 1 275 ? 16.719 -4.668 8.719 1 97.12 275 TYR A CA 1
ATOM 2156 C C . TYR A 1 275 ? 16.547 -4.504 10.227 1 97.12 275 TYR A C 1
ATOM 2158 O O . TYR A 1 275 ? 16.766 -3.416 10.766 1 97.12 275 TYR A O 1
ATOM 2166 N N . ALA A 1 276 ? 16.062 -5.516 10.93 1 92.94 276 ALA A N 1
ATOM 2167 C CA . ALA A 1 276 ? 15.781 -5.449 12.367 1 92.94 276 ALA A CA 1
ATOM 2168 C C . ALA A 1 276 ? 17 -4.953 13.133 1 92.94 276 ALA A C 1
ATOM 2170 O O . ALA A 1 276 ? 16.859 -4.242 14.133 1 92.94 276 ALA A O 1
ATOM 2171 N N . ASP A 1 277 ? 18.141 -5.266 12.656 1 84 277 ASP A N 1
ATOM 2172 C CA . ASP A 1 277 ? 19.359 -4.898 13.383 1 84 277 ASP A CA 1
ATOM 2173 C C . ASP A 1 277 ? 19.969 -3.607 12.828 1 84 277 ASP A C 1
ATOM 2175 O O . ASP A 1 277 ? 21.031 -3.174 13.273 1 84 277 ASP A O 1
ATOM 2179 N N . SER A 1 278 ? 19.219 -3.117 11.828 1 72.38 278 SER A N 1
ATOM 2180 C CA . SER A 1 278 ? 19.75 -1.896 11.234 1 72.38 278 SER A CA 1
ATOM 2181 C C . SER A 1 278 ? 19.375 -0.669 12.062 1 72.38 278 SER A C 1
ATOM 2183 O O . SER A 1 278 ? 18.219 -0.518 12.461 1 72.38 278 SER A O 1
ATOM 2185 N N . GLU A 1 279 ? 20.203 -0.111 12.984 1 60.81 279 GLU A N 1
ATOM 2186 C CA . GLU A 1 279 ? 20.062 1.089 13.805 1 60.81 279 GLU A CA 1
ATOM 2187 C C . GLU A 1 279 ? 20.188 2.354 12.953 1 60.81 279 GLU A C 1
ATOM 2189 O O . GLU A 1 279 ? 20.906 2.367 11.953 1 60.81 279 GLU A O 1
ATOM 2194 N N . MET B 1 1 ? -8.258 -17.969 -0.426 1 47.53 1 MET B N 1
ATOM 2195 C CA . MET B 1 1 ? -7.766 -18.953 -1.379 1 47.53 1 MET B CA 1
ATOM 2196 C C . MET B 1 1 ? -6.52 -18.453 -2.094 1 47.53 1 MET B C 1
ATOM 2198 O O . MET B 1 1 ? -6.422 -17.266 -2.42 1 47.53 1 MET B O 1
ATOM 2202 N N . HIS B 1 2 ? -5.453 -19.266 -2.033 1 52.91 2 HIS B N 1
ATOM 2203 C CA . HIS B 1 2 ? -4.207 -18.844 -2.67 1 52.91 2 HIS B CA 1
ATOM 2204 C C . HIS B 1 2 ? -4.125 -19.344 -4.105 1 52.91 2 HIS B C 1
ATOM 2206 O O . HIS B 1 2 ? -4.562 -20.469 -4.406 1 52.91 2 HIS B O 1
ATOM 2212 N N . CYS B 1 3 ? -3.809 -18.547 -5.031 1 58.16 3 CYS B N 1
ATOM 2213 C CA . CYS B 1 3 ? -3.723 -18.828 -6.461 1 58.16 3 CYS B CA 1
ATOM 2214 C C . CYS B 1 3 ? -2.91 -20.094 -6.719 1 58.16 3 CYS B C 1
ATOM 2216 O O . CYS B 1 3 ? -3.09 -20.75 -7.742 1 58.16 3 CYS B O 1
ATOM 2218 N N . LYS B 1 4 ? -2.154 -20.516 -5.707 1 65.06 4 LYS B N 1
ATOM 2219 C CA . LYS B 1 4 ? -1.306 -21.688 -5.867 1 65.06 4 LYS B CA 1
ATOM 2220 C C . LYS B 1 4 ? -2.125 -22.969 -5.777 1 65.06 4 LYS B C 1
ATOM 2222 O O . LYS B 1 4 ? -1.667 -24.031 -6.199 1 65.06 4 LYS B O 1
ATOM 2227 N N . ASP B 1 5 ? -3.316 -22.797 -5.316 1 77.5 5 ASP B N 1
ATOM 2228 C CA . ASP B 1 5 ? -4.156 -23.969 -5.086 1 77.5 5 ASP B CA 1
ATOM 2229 C C . ASP B 1 5 ? -5.133 -24.172 -6.242 1 77.5 5 ASP B C 1
ATOM 2231 O O . ASP B 1 5 ? -5.902 -25.141 -6.238 1 77.5 5 ASP B O 1
ATOM 2235 N N . ILE B 1 6 ? -4.988 -23.312 -7.203 1 84.69 6 ILE B N 1
ATOM 2236 C CA . ILE B 1 6 ? -5.957 -23.328 -8.289 1 84.69 6 ILE B CA 1
ATOM 2237 C C . ILE B 1 6 ? -5.262 -23.719 -9.594 1 84.69 6 ILE B C 1
ATOM 2239 O O . ILE B 1 6 ? -4.219 -23.156 -9.938 1 84.69 6 ILE B O 1
ATOM 2243 N N . SER B 1 7 ? -5.816 -24.625 -10.32 1 83.38 7 SER B N 1
ATOM 2244 C CA . SER B 1 7 ? -5.305 -25.047 -11.617 1 83.38 7 SER B CA 1
ATOM 2245 C C . SER B 1 7 ? -6.352 -24.859 -12.711 1 83.38 7 SER B C 1
ATOM 2247 O O . SER B 1 7 ? -7.504 -25.25 -12.555 1 83.38 7 SER B O 1
ATOM 2249 N N . LEU B 1 8 ? -5.938 -24.219 -13.734 1 86.62 8 LEU B N 1
ATOM 2250 C CA . LEU B 1 8 ? -6.789 -24.062 -14.906 1 86.62 8 LEU B CA 1
ATOM 2251 C C . LEU B 1 8 ? -6.605 -25.234 -15.875 1 86.62 8 LEU B C 1
ATOM 2253 O O . LEU B 1 8 ? -5.477 -25.594 -16.219 1 86.62 8 LEU B O 1
ATOM 2257 N N . HIS B 1 9 ? -7.758 -25.859 -16.328 1 88.44 9 HIS B N 1
ATOM 2258 C CA . HIS B 1 9 ? -7.695 -26.984 -17.25 1 88.44 9 HIS B CA 1
ATOM 2259 C C . HIS B 1 9 ? -8.648 -26.797 -18.422 1 88.44 9 HIS B C 1
ATOM 2261 O O . HIS B 1 9 ? -9.852 -26.625 -18.234 1 88.44 9 HIS B O 1
ATOM 2267 N N . ASP B 1 10 ? -8.07 -26.875 -19.562 1 91.31 10 ASP B N 1
ATOM 2268 C CA . ASP B 1 10 ? -8.906 -27 -20.75 1 91.31 10 ASP B CA 1
ATOM 2269 C C . ASP B 1 10 ? -9.414 -28.438 -20.906 1 91.31 10 ASP B C 1
ATOM 2271 O O . ASP B 1 10 ? -8.633 -29.391 -20.828 1 91.31 10 ASP B O 1
ATOM 2275 N N . VAL B 1 11 ? -10.703 -28.531 -21.125 1 95.06 11 VAL B N 1
ATOM 2276 C CA . VAL B 1 11 ? -11.273 -29.875 -21.219 1 95.06 11 VAL B CA 1
ATOM 2277 C C . VAL B 1 11 ? -12.086 -30 -22.5 1 95.06 11 VAL B C 1
ATOM 2279 O O . VAL B 1 11 ? -12.484 -28.984 -23.094 1 95.06 11 VAL B O 1
ATOM 2282 N N . ASP B 1 12 ? -12.375 -31.203 -22.875 1 94.88 12 ASP B N 1
ATOM 2283 C CA . ASP B 1 12 ? -13.062 -31.453 -24.141 1 94.88 12 ASP B CA 1
ATOM 2284 C C . ASP B 1 12 ? -14.461 -32.031 -23.906 1 94.88 12 ASP B C 1
ATOM 2286 O O . ASP B 1 12 ? -15.188 -32.312 -24.859 1 94.88 12 ASP B O 1
ATOM 2290 N N . PHE B 1 13 ? -14.945 -32.156 -22.703 1 96.81 13 PHE B N 1
ATOM 2291 C CA . PHE B 1 13 ? -16.281 -32.656 -22.391 1 96.81 13 PHE B CA 1
ATOM 2292 C C . PHE B 1 13 ? -17.203 -31.547 -21.938 1 96.81 13 PHE B C 1
ATOM 2294 O O . PHE B 1 13 ? -16.734 -30.531 -21.391 1 96.81 13 PHE B O 1
ATOM 2301 N N . PRO B 1 14 ? -18.562 -31.719 -22.156 1 97.31 14 PRO B N 1
ATOM 2302 C CA . PRO B 1 14 ? -19.5 -30.703 -21.688 1 97.31 14 PRO B CA 1
ATOM 2303 C C . PRO B 1 14 ? -19.438 -30.5 -20.172 1 97.31 14 PRO B C 1
ATOM 2305 O O . PRO B 1 14 ? -19.344 -31.469 -19.422 1 97.31 14 PRO B O 1
ATOM 2308 N N . LEU B 1 15 ? -19.516 -29.266 -19.703 1 98.25 15 LEU B N 1
ATOM 2309 C CA . LEU B 1 15 ? -19.375 -28.922 -18.297 1 98.25 15 LEU B CA 1
ATOM 2310 C C . LEU B 1 15 ? -20.703 -29.047 -17.562 1 98.25 15 LEU B C 1
ATOM 2312 O O . LEU B 1 15 ? -21.266 -28.047 -17.109 1 98.25 15 LEU B O 1
ATOM 2316 N N . THR B 1 16 ? -21.141 -30.281 -17.453 1 98.12 16 THR B N 1
ATOM 2317 C CA . THR B 1 16 ? -22.266 -30.641 -16.594 1 98.12 16 THR B CA 1
ATOM 2318 C C . THR B 1 16 ? -21.781 -31.312 -15.312 1 98.12 16 THR B C 1
ATOM 2320 O O . THR B 1 16 ? -20.672 -31.844 -15.273 1 98.12 16 THR B O 1
ATOM 2323 N N . LYS B 1 17 ? -22.625 -31.266 -14.336 1 97.75 17 LYS B N 1
ATOM 2324 C CA . LYS B 1 17 ? -22.234 -31.859 -13.062 1 97.75 17 LYS B CA 1
ATOM 2325 C C . LYS B 1 17 ? -21.812 -33.312 -13.242 1 97.75 17 LYS B C 1
ATOM 2327 O O . LYS B 1 17 ? -20.766 -33.719 -12.75 1 97.75 17 LYS B O 1
ATOM 2332 N N . ASN B 1 18 ? -22.594 -34.062 -14 1 97.75 18 ASN B N 1
ATOM 2333 C CA . ASN B 1 18 ? -22.328 -35.469 -14.195 1 97.75 18 ASN B CA 1
ATOM 2334 C C . ASN B 1 18 ? -21.016 -35.719 -14.938 1 97.75 18 ASN B C 1
ATOM 2336 O O . ASN B 1 18 ? -20.203 -36.562 -14.539 1 97.75 18 ASN B O 1
ATOM 2340 N N . ASN B 1 19 ? -20.781 -34.969 -15.992 1 98.25 19 ASN B N 1
ATOM 2341 C CA . ASN B 1 19 ? -19.562 -35.125 -16.766 1 98.25 19 ASN B CA 1
ATOM 2342 C C . ASN B 1 19 ? -18.328 -34.75 -15.961 1 98.25 19 ASN B C 1
ATOM 2344 O O . ASN B 1 19 ? -17.297 -35.406 -16.031 1 98.25 19 ASN B O 1
ATOM 2348 N N . ILE B 1 20 ? -18.438 -33.656 -15.18 1 98.19 20 ILE B N 1
ATOM 2349 C CA . ILE B 1 20 ? -17.328 -33.188 -14.383 1 98.19 20 ILE B CA 1
ATOM 2350 C C . ILE B 1 20 ? -16.938 -34.219 -13.344 1 98.19 20 ILE B C 1
ATOM 2352 O O . ILE B 1 20 ? -15.766 -34.594 -13.234 1 98.19 20 ILE B O 1
ATOM 2356 N N . VAL B 1 21 ? -17.922 -34.719 -12.68 1 97.69 21 VAL B N 1
ATOM 2357 C CA . VAL B 1 21 ? -17.641 -35.719 -11.641 1 97.69 21 VAL B CA 1
ATOM 2358 C C . VAL B 1 21 ? -17.016 -36.969 -12.273 1 97.69 21 VAL B C 1
ATOM 2360 O O . VAL B 1 21 ? -16 -37.469 -11.781 1 97.69 21 VAL B O 1
ATOM 2363 N N . LYS B 1 22 ? -17.578 -37.438 -13.367 1 97.44 22 LYS B N 1
ATOM 2364 C CA . LYS B 1 22 ? -17.109 -38.656 -14.047 1 97.44 22 LYS B CA 1
ATOM 2365 C C . LYS B 1 22 ? -15.672 -38.5 -14.523 1 97.44 22 LYS B C 1
ATOM 2367 O O . LYS B 1 22 ? -14.844 -39.406 -14.305 1 97.44 22 LYS B O 1
ATOM 2372 N N . GLU B 1 23 ? -15.352 -37.438 -15.148 1 97.38 23 GLU B N 1
ATOM 2373 C CA . GLU B 1 23 ? -14.055 -37.25 -15.789 1 97.38 23 GLU B CA 1
ATOM 2374 C C . GLU B 1 23 ? -12.984 -36.875 -14.758 1 97.38 23 GLU B C 1
ATOM 2376 O O . GLU B 1 23 ? -11.898 -37.438 -14.75 1 97.38 23 GLU B O 1
ATOM 2381 N N . VAL B 1 24 ? -13.273 -35.906 -13.859 1 96.25 24 VAL B N 1
ATOM 2382 C CA . VAL B 1 24 ? -12.297 -35.375 -12.922 1 96.25 24 VAL B CA 1
ATOM 2383 C C . VAL B 1 24 ? -11.922 -36.438 -11.898 1 96.25 24 VAL B C 1
ATOM 2385 O O . VAL B 1 24 ? -10.781 -36.469 -11.414 1 96.25 24 VAL B O 1
ATOM 2388 N N . SER B 1 25 ? -12.828 -37.344 -11.633 1 95.56 25 SER B N 1
ATOM 2389 C CA . SER B 1 25 ? -12.57 -38.406 -10.656 1 95.56 25 SER B CA 1
ATOM 2390 C C . SER B 1 25 ? -11.445 -39.312 -11.125 1 95.56 25 SER B C 1
ATOM 2392 O O . SER B 1 25 ? -10.852 -40.031 -10.312 1 95.56 25 SER B O 1
ATOM 2394 N N . LYS B 1 26 ? -11.117 -39.281 -12.383 1 94.06 26 LYS B N 1
ATOM 2395 C CA . LYS B 1 26 ? -10.086 -40.156 -12.938 1 94.06 26 LYS B CA 1
ATOM 2396 C C . LYS B 1 26 ? -8.711 -39.5 -12.875 1 94.06 26 LYS B C 1
ATOM 2398 O O . LYS B 1 26 ? -7.699 -40.125 -13.195 1 94.06 26 LYS B O 1
ATOM 2403 N N . TRP B 1 27 ? -8.664 -38.25 -12.508 1 90.88 27 TRP B N 1
ATOM 2404 C CA . TRP B 1 27 ? -7.441 -37.469 -12.625 1 90.88 27 TRP B CA 1
ATOM 2405 C C . TRP B 1 27 ? -6.504 -37.75 -11.453 1 90.88 27 TRP B C 1
ATOM 2407 O O . TRP B 1 27 ? -6.949 -38.156 -10.383 1 90.88 27 TRP B O 1
ATOM 2417 N N . LYS B 1 28 ? -5.199 -37.594 -11.727 1 84.5 28 LYS B N 1
ATOM 2418 C CA . LYS B 1 28 ? -4.156 -37.406 -10.727 1 84.5 28 LYS B CA 1
ATOM 2419 C C . LYS B 1 28 ? -3.697 -35.938 -10.688 1 84.5 28 LYS B C 1
ATOM 2421 O O . LYS B 1 28 ? -3.5 -35.312 -11.727 1 84.5 28 LYS B O 1
ATOM 2426 N N . VAL B 1 29 ? -3.666 -35.438 -9.5 1 83.19 29 VAL B N 1
ATOM 2427 C CA . VAL B 1 29 ? -3.402 -34 -9.414 1 83.19 29 VAL B CA 1
ATOM 2428 C C . VAL B 1 29 ? -2.203 -33.75 -8.5 1 83.19 29 VAL B C 1
ATOM 2430 O O . VAL B 1 29 ? -1.901 -34.562 -7.625 1 83.19 29 VAL B O 1
ATOM 2433 N N . TYR B 1 30 ? -1.554 -32.656 -8.797 1 77 30 TYR B N 1
ATOM 2434 C CA . TYR B 1 30 ? -0.438 -32.219 -7.965 1 77 30 TYR B CA 1
ATOM 2435 C C . TYR B 1 30 ? -0.87 -32.031 -6.516 1 77 30 TYR B C 1
ATOM 2437 O O . TYR B 1 30 ? -1.987 -31.594 -6.238 1 77 30 TYR B O 1
ATOM 2445 N N . VAL B 1 31 ? -0.01 -32.281 -5.621 1 78.06 31 VAL B N 1
ATOM 2446 C CA . VAL B 1 31 ? -0.299 -32.375 -4.195 1 78.06 31 VAL B CA 1
ATOM 2447 C C . VAL B 1 31 ? -0.872 -31.062 -3.686 1 78.06 31 VAL B C 1
ATOM 2449 O O . VAL B 1 31 ? -1.687 -31.047 -2.762 1 78.06 31 VAL B O 1
ATOM 2452 N N . ARG B 1 32 ? -0.617 -29.922 -4.344 1 76.44 32 ARG B N 1
ATOM 2453 C CA . ARG B 1 32 ? -1.056 -28.641 -3.826 1 76.44 32 ARG B CA 1
ATOM 2454 C C . ARG B 1 32 ? -2.396 -28.234 -4.426 1 76.44 32 ARG B C 1
ATOM 2456 O O . ARG B 1 32 ? -3.057 -27.312 -3.93 1 76.44 32 ARG B O 1
ATOM 2463 N N . THR B 1 33 ? -2.85 -28.938 -5.414 1 82.5 33 THR B N 1
ATOM 2464 C CA . THR B 1 33 ? -4.062 -28.562 -6.125 1 82.5 33 THR B CA 1
ATOM 2465 C C . THR B 1 33 ? -5.297 -28.828 -5.27 1 82.5 33 THR B C 1
ATOM 2467 O O . THR B 1 33 ? -5.5 -29.953 -4.801 1 82.5 33 THR B O 1
ATOM 2470 N N . GLU B 1 34 ? -6.074 -27.812 -5.086 1 90 34 GLU B N 1
ATOM 2471 C CA . GLU B 1 34 ? -7.316 -27.953 -4.336 1 90 34 GLU B CA 1
ATOM 2472 C C . GLU B 1 34 ? -8.531 -27.609 -5.199 1 90 34 GLU B C 1
ATOM 2474 O O . GLU B 1 34 ? -9.633 -28.094 -4.949 1 90 34 GLU B O 1
ATOM 2479 N N . TYR B 1 35 ? -8.305 -26.844 -6.148 1 93.56 35 TYR B N 1
ATOM 2480 C CA . TYR B 1 35 ? -9.398 -26.359 -6.984 1 93.56 35 TYR B CA 1
ATOM 2481 C C . TYR B 1 35 ? -9.023 -26.422 -8.461 1 93.56 35 TYR B C 1
ATOM 2483 O O . TYR B 1 35 ? -7.852 -26.297 -8.812 1 93.56 35 TYR B O 1
ATOM 2491 N N . PHE B 1 36 ? -10.094 -26.547 -9.281 1 93.62 36 PHE B N 1
ATOM 2492 C CA . PHE B 1 36 ? -9.938 -26.438 -10.727 1 93.62 36 PHE B CA 1
ATOM 2493 C C . PHE B 1 36 ? -10.859 -25.359 -11.289 1 93.62 36 PHE B C 1
ATOM 2495 O O . PHE B 1 36 ? -12.008 -25.234 -10.852 1 93.62 36 PHE B O 1
ATOM 2502 N N . VAL B 1 37 ? -10.328 -24.688 -12.125 1 95.31 37 VAL B N 1
ATOM 2503 C CA . VAL B 1 37 ? -11.141 -23.984 -13.109 1 95.31 37 VAL B CA 1
ATOM 2504 C C . VAL B 1 37 ? -11.133 -24.75 -14.438 1 95.31 37 VAL B C 1
ATOM 2506 O O . VAL B 1 37 ? -10.086 -24.875 -15.07 1 95.31 37 VAL B O 1
ATOM 2509 N N . LEU B 1 38 ? -12.305 -25.25 -14.766 1 96.62 38 LEU B N 1
ATOM 2510 C CA . LEU B 1 38 ? -12.438 -25.984 -16.016 1 96.62 38 LEU B CA 1
ATOM 2511 C C . LEU B 1 38 ? -12.961 -25.078 -17.125 1 96.62 38 LEU B C 1
ATOM 2513 O O . LEU B 1 38 ? -13.883 -24.297 -16.906 1 96.62 38 LEU B O 1
ATOM 2517 N N . LYS B 1 39 ? -12.328 -25.219 -18.203 1 96.5 39 LYS B N 1
ATOM 2518 C CA . LYS B 1 39 ? -12.711 -24.406 -19.359 1 96.5 39 LYS B CA 1
ATOM 2519 C C . LYS B 1 39 ? -13.008 -25.281 -20.578 1 96.5 39 LYS B C 1
ATOM 2521 O O . LYS B 1 39 ? -12.195 -26.125 -20.953 1 96.5 39 LYS B O 1
ATOM 2526 N N . ASN B 1 40 ? -14.133 -25.156 -21.141 1 96.81 40 ASN B N 1
ATOM 2527 C CA . ASN B 1 40 ? -14.523 -25.703 -22.438 1 96.81 40 ASN B CA 1
ATOM 2528 C C . ASN B 1 40 ? -15.047 -24.609 -23.375 1 96.81 40 ASN B C 1
ATOM 2530 O O . ASN B 1 40 ? -16.188 -24.172 -23.25 1 96.81 40 ASN B O 1
ATOM 2534 N N . GLY B 1 41 ? -14.172 -24.234 -24.328 1 93.62 41 GLY B N 1
ATOM 2535 C CA . GLY B 1 41 ? -14.531 -23.062 -25.109 1 93.62 41 GLY B CA 1
ATOM 2536 C C . GLY B 1 41 ? -14.703 -21.812 -24.266 1 93.62 41 GLY B C 1
ATOM 2537 O O . GLY B 1 41 ? -13.781 -21.406 -23.562 1 93.62 41 GLY B O 1
ATOM 2538 N N . ASN B 1 42 ? -15.922 -21.281 -24.266 1 93.12 42 ASN B N 1
ATOM 2539 C CA . ASN B 1 42 ? -16.188 -20.062 -23.5 1 93.12 42 ASN B CA 1
ATOM 2540 C C . ASN B 1 42 ? -16.859 -20.391 -22.156 1 93.12 42 ASN B C 1
ATOM 2542 O O . ASN B 1 42 ? -17.109 -19.5 -21.359 1 93.12 42 ASN B O 1
ATOM 2546 N N . GLU B 1 43 ? -17.078 -21.625 -21.953 1 96.69 43 GLU B N 1
ATOM 2547 C CA . GLU B 1 43 ? -17.75 -22.031 -20.719 1 96.69 43 GLU B CA 1
ATOM 2548 C C . GLU B 1 43 ? -16.734 -22.312 -19.609 1 96.69 43 GLU B C 1
ATOM 2550 O O . GLU B 1 43 ? -15.633 -22.828 -19.875 1 96.69 43 GLU B O 1
ATOM 2555 N N . LEU B 1 44 ? -17.125 -21.969 -18.406 1 97.75 44 LEU B N 1
ATOM 2556 C CA . LEU B 1 44 ? -16.266 -22.188 -17.25 1 97.75 44 LEU B CA 1
ATOM 2557 C C . LEU B 1 44 ? -17.031 -22.922 -16.141 1 97.75 44 LEU B C 1
ATOM 2559 O O . LEU B 1 44 ? -18.25 -22.719 -15.984 1 97.75 44 LEU B O 1
ATOM 2563 N N . ALA B 1 45 ? -16.391 -23.734 -15.469 1 98.25 45 ALA B N 1
ATOM 2564 C CA . ALA B 1 45 ? -16.875 -24.328 -14.234 1 98.25 45 ALA B CA 1
ATOM 2565 C C . ALA B 1 45 ? -15.781 -24.375 -13.172 1 98.25 45 ALA B C 1
ATOM 2567 O O . ALA B 1 45 ? -14.594 -24.438 -13.508 1 98.25 45 ALA B O 1
ATOM 2568 N N . THR B 1 46 ? -16.156 -24.266 -11.922 1 97.38 46 THR B N 1
ATOM 2569 C CA . THR B 1 46 ? -15.203 -24.375 -10.82 1 97.38 46 THR B CA 1
ATOM 2570 C C . THR B 1 46 ? -15.508 -25.578 -9.953 1 97.38 46 THR B C 1
ATOM 2572 O O . THR B 1 46 ? -16.672 -25.906 -9.703 1 97.38 46 THR B O 1
ATOM 2575 N N . VAL B 1 47 ? -14.414 -26.25 -9.578 1 97.25 47 VAL B N 1
ATOM 2576 C CA . VAL B 1 47 ? -14.547 -27.531 -8.898 1 97.25 47 VAL B CA 1
ATOM 2577 C C . VAL B 1 47 ? -13.547 -27.609 -7.746 1 97.25 47 VAL B C 1
ATOM 2579 O O . VAL B 1 47 ? -12.43 -27.094 -7.852 1 97.25 47 VAL B O 1
ATOM 2582 N N . ARG B 1 48 ? -13.914 -28.141 -6.656 1 96.5 48 ARG B N 1
ATOM 2583 C CA . ARG B 1 48 ? -13.016 -28.531 -5.578 1 96.5 48 ARG B CA 1
ATOM 2584 C C . ARG B 1 48 ? -12.781 -30.047 -5.598 1 96.5 48 ARG B C 1
ATOM 2586 O O . ARG B 1 48 ? -13.703 -30.812 -5.848 1 96.5 48 ARG B O 1
ATOM 2593 N N . VAL B 1 49 ? -11.531 -30.422 -5.312 1 95.19 49 VAL B N 1
ATOM 2594 C CA . VAL B 1 49 ? -11.242 -31.844 -5.34 1 95.19 49 VAL B CA 1
ATOM 2595 C C . VAL B 1 49 ? -10.633 -32.281 -4.008 1 95.19 49 VAL B C 1
ATOM 2597 O O . VAL B 1 49 ? -9.93 -31.5 -3.361 1 95.19 49 VAL B O 1
ATOM 2600 N N . ASP B 1 50 ? -10.945 -33.438 -3.596 1 93.69 50 ASP B N 1
ATOM 2601 C CA . ASP B 1 50 ? -10.234 -34.156 -2.541 1 93.69 50 ASP B CA 1
ATOM 2602 C C . ASP B 1 50 ? -9.195 -35.094 -3.127 1 93.69 50 ASP B C 1
ATOM 2604 O O . ASP B 1 50 ? -9.359 -35.594 -4.242 1 93.69 50 ASP B O 1
ATOM 2608 N N . ARG B 1 51 ? -8.109 -35.25 -2.42 1 90.12 51 ARG B N 1
ATOM 2609 C CA . ARG B 1 51 ? -7.027 -36.094 -2.928 1 90.12 51 ARG B CA 1
ATOM 2610 C C . ARG B 1 51 ? -6.629 -37.156 -1.904 1 90.12 51 ARG B C 1
ATOM 2612 O O . ARG B 1 51 ? -6.809 -36.969 -0.7 1 90.12 51 ARG B O 1
ATOM 2619 N N . SER B 1 52 ? -6.137 -38.156 -2.445 1 86.56 52 SER B N 1
ATOM 2620 C CA . SER B 1 52 ? -5.672 -39.281 -1.605 1 86.56 52 SER B CA 1
ATOM 2621 C C . SER B 1 52 ? -4.441 -38.875 -0.8 1 86.56 52 SER B C 1
ATOM 2623 O O . SER B 1 52 ? -3.729 -37.938 -1.168 1 86.56 52 SER B O 1
ATOM 2625 N N . GLU B 1 53 ? -4.266 -39.281 0.49 1 76.06 53 GLU B N 1
ATOM 2626 C CA . GLU B 1 53 ? -3.031 -39.156 1.26 1 76.06 53 GLU B CA 1
ATOM 2627 C C . GLU B 1 53 ? -2.143 -40.406 1.077 1 76.06 53 GLU B C 1
ATOM 2629 O O . GLU B 1 53 ? -2.615 -41.469 0.667 1 76.06 53 GLU B O 1
ATOM 2634 N N . PRO B 1 54 ? -0.936 -40.062 1.621 1 66.44 54 PRO B N 1
ATOM 2635 C CA . PRO B 1 54 ? 0.189 -39.125 1.718 1 66.44 54 PRO B CA 1
ATOM 2636 C C . PRO B 1 54 ? 1.164 -39.25 0.55 1 66.44 54 PRO B C 1
ATOM 2638 O O . PRO B 1 54 ? 2.191 -38.562 0.521 1 66.44 54 PRO B O 1
ATOM 2641 N N . GLU B 1 55 ? 0.77 -39.938 -0.555 1 62.97 55 GLU B N 1
ATOM 2642 C CA . GLU B 1 55 ? 1.803 -40.531 -1.405 1 62.97 55 GLU B CA 1
ATOM 2643 C C . GLU B 1 55 ? 2.129 -39.625 -2.584 1 62.97 55 GLU B C 1
ATOM 2645 O O . GLU B 1 55 ? 1.288 -39.406 -3.461 1 62.97 55 GLU B O 1
ATOM 2650 N N . GLY B 1 56 ? 3.475 -38.938 -2.463 1 71.62 56 GLY B N 1
ATOM 2651 C CA . GLY B 1 56 ? 4.227 -38.438 -3.594 1 71.62 56 GLY B CA 1
ATOM 2652 C C . GLY B 1 56 ? 3.717 -37.094 -4.074 1 71.62 56 GLY B C 1
ATOM 2653 O O . GLY B 1 56 ? 2.854 -36.469 -3.436 1 71.62 56 GLY B O 1
ATOM 2654 N N . LEU B 1 57 ? 4.242 -36.531 -5.266 1 74.5 57 LEU B N 1
ATOM 2655 C CA . LEU B 1 57 ? 3.988 -35.219 -5.848 1 74.5 57 LEU B CA 1
ATOM 2656 C C . LEU B 1 57 ? 2.627 -35.188 -6.535 1 74.5 57 LEU B C 1
ATOM 2658 O O . LEU B 1 57 ? 1.979 -34.156 -6.582 1 74.5 57 LEU B O 1
ATOM 2662 N N . PHE B 1 58 ? 2.129 -36.406 -6.996 1 79.38 58 PHE B N 1
ATOM 2663 C CA . PHE B 1 58 ? 0.831 -36.5 -7.652 1 79.38 58 PHE B CA 1
ATOM 2664 C C . PHE B 1 58 ? -0.083 -37.469 -6.91 1 79.38 58 PHE B C 1
ATOM 2666 O O . PHE B 1 58 ? 0.341 -38.562 -6.523 1 79.38 58 PHE B O 1
ATOM 2673 N N . ARG B 1 59 ? -1.34 -37.031 -6.711 1 86.88 59 ARG B N 1
ATOM 2674 C CA . ARG B 1 59 ? -2.307 -37.781 -5.918 1 86.88 59 ARG B CA 1
ATOM 2675 C C . ARG B 1 59 ? -3.58 -38.062 -6.715 1 86.88 59 ARG B C 1
ATOM 2677 O O . ARG B 1 59 ? -3.977 -37.219 -7.547 1 86.88 59 ARG B O 1
ATOM 2684 N N . LYS B 1 60 ? -4.168 -39.156 -6.371 1 90.56 60 LYS B N 1
ATOM 2685 C CA . LYS B 1 60 ? -5.434 -39.469 -7.023 1 90.56 60 LYS B CA 1
ATOM 2686 C C . LYS B 1 60 ? -6.574 -38.625 -6.469 1 90.56 60 LYS B C 1
ATOM 2688 O O . LYS B 1 60 ? -6.648 -38.375 -5.262 1 90.56 60 LYS B O 1
ATOM 2693 N N . VAL B 1 61 ? -7.48 -38.25 -7.336 1 93.75 61 VAL B N 1
ATOM 2694 C CA . VAL B 1 61 ? -8.688 -37.562 -6.906 1 93.75 61 VAL B CA 1
ATOM 2695 C C . VAL B 1 61 ? -9.648 -38.562 -6.246 1 93.75 61 VAL B C 1
ATOM 2697 O O . VAL B 1 61 ? -9.945 -39.594 -6.805 1 93.75 61 VAL B O 1
ATOM 2700 N N . THR B 1 62 ? -10.125 -38.219 -5.074 1 95.19 62 THR B N 1
ATOM 2701 C CA . THR B 1 62 ? -11.023 -39.125 -4.344 1 95.19 62 THR B CA 1
ATOM 2702 C C . THR B 1 62 ? -12.398 -38.469 -4.172 1 95.19 62 THR B C 1
ATOM 2704 O O . THR B 1 62 ? -13.352 -39.125 -3.76 1 95.19 62 THR B O 1
ATOM 2707 N N . GLY B 1 63 ? -12.562 -37.219 -4.449 1 96.12 63 GLY B N 1
ATOM 2708 C CA . GLY B 1 63 ? -13.812 -36.5 -4.359 1 96.12 63 GLY B CA 1
ATOM 2709 C C . GLY B 1 63 ? -13.859 -35.281 -5.285 1 96.12 63 GLY B C 1
ATOM 2710 O O . GLY B 1 63 ? -12.844 -34.625 -5.512 1 96.12 63 GLY B O 1
ATOM 2711 N N . VAL B 1 64 ? -15.055 -35.062 -5.789 1 97.5 64 VAL B N 1
ATOM 2712 C CA . VAL B 1 64 ? -15.258 -33.938 -6.684 1 97.5 64 VAL B CA 1
ATOM 2713 C C . VAL B 1 64 ? -16.484 -33.156 -6.246 1 97.5 64 VAL B C 1
ATOM 2715 O O . VAL B 1 64 ? -17.578 -33.719 -6.125 1 97.5 64 VAL B O 1
ATOM 2718 N N . GLU B 1 65 ? -16.312 -31.922 -5.922 1 97.5 65 GLU B N 1
ATOM 2719 C CA . GLU B 1 65 ? -17.406 -31 -5.613 1 97.5 65 GLU B CA 1
ATOM 2720 C C . GLU B 1 65 ? -17.516 -29.891 -6.648 1 97.5 65 GLU B C 1
ATOM 2722 O O . GLU B 1 65 ? -16.609 -29.062 -6.758 1 97.5 65 GLU B O 1
ATOM 2727 N N . VAL B 1 66 ? -18.625 -29.859 -7.316 1 97.94 66 VAL B N 1
ATOM 2728 C CA . VAL B 1 66 ? -18.828 -28.797 -8.289 1 97.94 66 VAL B CA 1
ATOM 2729 C C . VAL B 1 66 ? -19.281 -27.516 -7.582 1 97.94 66 VAL B C 1
ATOM 2731 O O . VAL B 1 66 ? -20.328 -27.5 -6.938 1 97.94 66 VAL B O 1
ATOM 2734 N N . ILE B 1 67 ? -18.531 -26.453 -7.688 1 97 67 ILE B N 1
ATOM 2735 C CA . ILE B 1 67 ? -18.828 -25.203 -7.016 1 97 67 ILE B CA 1
ATOM 2736 C C . ILE B 1 67 ? -19.719 -24.344 -7.898 1 97 67 ILE B C 1
ATOM 2738 O O . ILE B 1 67 ? -20.672 -23.719 -7.41 1 97 67 ILE B O 1
ATOM 2742 N N . SER B 1 68 ? -19.438 -24.328 -9.195 1 97.88 68 SER B N 1
ATOM 2743 C CA . SER B 1 68 ? -20.266 -23.562 -10.117 1 97.88 68 SER B CA 1
ATOM 2744 C C . SER B 1 68 ? -20.219 -24.156 -11.516 1 97.88 68 SER B C 1
ATOM 2746 O O . SER B 1 68 ? -19.234 -24.781 -11.906 1 97.88 68 SER B O 1
ATOM 2748 N N . LEU B 1 69 ? -21.281 -23.984 -12.195 1 98.38 69 LEU B N 1
ATOM 2749 C CA . LEU B 1 69 ? -21.438 -24.406 -13.586 1 98.38 69 LEU B CA 1
ATOM 2750 C C . LEU B 1 69 ? -21.453 -23.203 -14.523 1 98.38 69 LEU B C 1
ATOM 2752 O O . LEU B 1 69 ? -21.469 -22.062 -14.062 1 98.38 69 LEU B O 1
ATOM 2756 N N . PRO B 1 70 ? -21.391 -23.469 -15.805 1 98.06 70 PRO B N 1
ATOM 2757 C CA . PRO B 1 70 ? -21.219 -22.375 -16.766 1 98.06 70 PRO B CA 1
ATOM 2758 C C . PRO B 1 70 ? -22.266 -21.281 -16.609 1 98.06 70 PRO B C 1
ATOM 2760 O O . PRO B 1 70 ? -21.953 -20.094 -16.672 1 98.06 70 PRO B O 1
ATOM 2763 N N . LYS B 1 71 ? -23.484 -21.578 -16.328 1 96.81 71 LYS B N 1
ATOM 2764 C CA . LYS B 1 71 ? -24.562 -20.594 -16.219 1 96.81 71 LYS B CA 1
ATOM 2765 C C . LYS B 1 71 ? -24.328 -19.656 -15.047 1 96.81 71 LYS B C 1
ATOM 2767 O O . LYS B 1 71 ? -24.812 -18.516 -15.055 1 96.81 71 LYS B O 1
ATOM 2772 N N . ASP B 1 72 ? -23.594 -20.125 -14.094 1 97.44 72 ASP B N 1
ATOM 2773 C CA . ASP B 1 72 ? -23.406 -19.375 -12.859 1 97.44 72 ASP B CA 1
ATOM 2774 C C . ASP B 1 72 ? -21.969 -18.891 -12.719 1 97.44 72 ASP B C 1
ATOM 2776 O O . ASP B 1 72 ? -21.531 -18.516 -11.633 1 97.44 72 ASP B O 1
ATOM 2780 N N . THR B 1 73 ? -21.156 -19 -13.742 1 98.12 73 THR B N 1
ATOM 2781 C CA . THR B 1 73 ? -19.75 -18.656 -13.68 1 98.12 73 THR B CA 1
ATOM 2782 C C . THR B 1 73 ? -19.391 -17.609 -14.727 1 98.12 73 THR B C 1
ATOM 2784 O O . THR B 1 73 ? -19.766 -17.734 -15.898 1 98.12 73 THR B O 1
ATOM 2787 N N . VAL B 1 74 ? -18.719 -16.547 -14.328 1 97.19 74 VAL B N 1
ATOM 2788 C CA . VAL B 1 74 ? -18.266 -15.516 -15.258 1 97.19 74 VAL B CA 1
ATOM 2789 C C . VAL B 1 74 ? -16.75 -15.367 -15.172 1 97.19 74 VAL B C 1
ATOM 2791 O O . VAL B 1 74 ? -1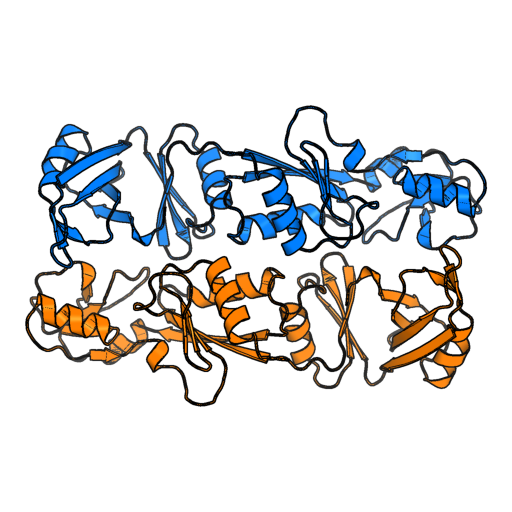6.141 -15.734 -14.164 1 97.19 74 VAL B O 1
ATOM 2794 N N . PHE B 1 75 ? -16.188 -14.867 -16.297 1 96.81 75 PHE B N 1
ATOM 2795 C CA . PHE B 1 75 ? -14.742 -14.648 -16.359 1 96.81 75 PHE B CA 1
ATOM 2796 C C . PHE B 1 75 ? -14.422 -13.164 -16.453 1 96.81 75 PHE B C 1
ATOM 2798 O O . PHE B 1 75 ? -15.023 -12.438 -17.25 1 96.81 75 PHE B O 1
ATOM 2805 N N . VAL B 1 76 ? -13.562 -12.711 -15.523 1 96.44 76 VAL B N 1
ATOM 2806 C CA . VAL B 1 76 ? -13.102 -11.328 -15.531 1 96.44 76 VAL B CA 1
ATOM 2807 C C . VAL B 1 76 ? -11.578 -11.281 -15.664 1 96.44 76 VAL B C 1
ATOM 2809 O O . VAL B 1 76 ? -10.867 -11.93 -14.891 1 96.44 76 VAL B O 1
ATOM 2812 N N . ARG B 1 77 ? -11.031 -10.625 -16.688 1 94.56 77 ARG B N 1
ATOM 2813 C CA . ARG B 1 77 ? -9.609 -10.336 -16.812 1 94.56 77 ARG B CA 1
ATOM 2814 C C . ARG B 1 77 ? -9.32 -8.883 -16.438 1 94.56 77 ARG B C 1
ATOM 2816 O O . ARG B 1 77 ? -9.805 -7.961 -17.094 1 94.56 77 ARG B O 1
ATOM 2823 N N . ASP B 1 78 ? -8.586 -8.695 -15.391 1 94.25 78 ASP B N 1
ATOM 2824 C CA . ASP B 1 78 ? -8.195 -7.367 -14.93 1 94.25 78 ASP B CA 1
ATOM 2825 C C . ASP B 1 78 ? -6.805 -7.395 -14.297 1 94.25 78 ASP B C 1
ATOM 2827 O O . ASP B 1 78 ? -6.664 -7.727 -13.117 1 94.25 78 ASP B O 1
ATOM 2831 N N . PRO B 1 79 ? -5.793 -7.008 -15.055 1 90.31 79 PRO B N 1
ATOM 2832 C CA . PRO B 1 79 ? -4.414 -7.105 -14.562 1 90.31 79 PRO B CA 1
ATOM 2833 C C . PRO B 1 79 ? -4.141 -6.184 -13.383 1 90.31 79 PRO B C 1
ATOM 2835 O O . PRO B 1 79 ? -3.092 -6.289 -12.742 1 90.31 79 PRO B O 1
ATOM 2838 N N . SER B 1 80 ? -5.051 -5.281 -13.039 1 90.25 80 SER B N 1
ATOM 2839 C CA . SER B 1 80 ? -4.848 -4.379 -11.914 1 90.25 80 SER B CA 1
ATOM 2840 C C . SER B 1 80 ? -5.289 -5.02 -10.602 1 90.25 80 SER B C 1
ATOM 2842 O O . SER B 1 80 ? -4.973 -4.512 -9.516 1 90.25 80 SER B O 1
ATOM 2844 N N . ILE B 1 81 ? -5.93 -6.188 -10.719 1 92.38 81 ILE B N 1
ATOM 2845 C CA . ILE B 1 81 ? -6.492 -6.828 -9.531 1 92.38 81 ILE B CA 1
ATOM 2846 C C . ILE B 1 81 ? -5.492 -7.836 -8.969 1 92.38 81 ILE B C 1
ATOM 2848 O O . ILE B 1 81 ? -5.074 -8.758 -9.672 1 92.38 81 ILE B O 1
ATOM 2852 N N . ASP B 1 82 ? -5.105 -7.594 -7.734 1 90.06 82 ASP B N 1
ATOM 2853 C CA . ASP B 1 82 ? -4.434 -8.648 -6.98 1 90.06 82 ASP B CA 1
ATOM 2854 C C . ASP B 1 82 ? -5.438 -9.664 -6.438 1 90.06 82 ASP B C 1
ATOM 2856 O O . ASP B 1 82 ? -6.172 -9.367 -5.496 1 90.06 82 ASP B O 1
ATOM 2860 N N . VAL B 1 83 ? -5.422 -10.82 -6.984 1 91.75 83 VAL B N 1
ATOM 2861 C CA . VAL B 1 83 ? -6.453 -11.797 -6.672 1 91.75 83 VAL B CA 1
ATOM 2862 C C . VAL B 1 83 ? -6.266 -12.312 -5.246 1 91.75 83 VAL B C 1
ATOM 2864 O O . VAL B 1 83 ? -7.145 -12.984 -4.699 1 91.75 83 VAL B O 1
ATOM 2867 N N . LEU B 1 84 ? -5.137 -11.961 -4.598 1 88.88 84 LEU B N 1
ATOM 2868 C CA . LEU B 1 84 ? -4.91 -12.367 -3.213 1 88.88 84 LEU B CA 1
ATOM 2869 C C . LEU B 1 84 ? -5.395 -11.289 -2.248 1 88.88 84 LEU B C 1
ATOM 2871 O O . LEU B 1 84 ? -5.406 -11.5 -1.032 1 88.88 84 LEU B O 1
ATOM 2875 N N . ASN B 1 85 ? -5.719 -10.18 -2.773 1 91.88 85 ASN B N 1
ATOM 2876 C CA . ASN B 1 85 ? -6.242 -9.078 -1.969 1 91.88 85 ASN B CA 1
ATOM 2877 C C . ASN B 1 85 ? -7.754 -9.18 -1.798 1 91.88 85 ASN B C 1
ATOM 2879 O O . ASN B 1 85 ? -8.508 -9.008 -2.76 1 91.88 85 ASN B O 1
ATOM 2883 N N . VAL B 1 86 ? -8.203 -9.328 -0.644 1 94 86 VAL B N 1
ATOM 2884 C CA . VAL B 1 86 ? -9.594 -9.656 -0.352 1 94 86 VAL B CA 1
ATOM 2885 C C . VAL B 1 86 ? -10.492 -8.477 -0.736 1 94 86 VAL B C 1
ATOM 2887 O O . VAL B 1 86 ? -11.461 -8.648 -1.476 1 94 86 VAL B O 1
ATOM 2890 N N . PRO B 1 87 ? -10.133 -7.254 -0.333 1 96.19 87 PRO B N 1
ATOM 2891 C CA . PRO B 1 87 ? -10.969 -6.133 -0.765 1 96.19 87 PRO B CA 1
ATOM 2892 C C . PRO B 1 87 ? -11.031 -5.992 -2.285 1 96.19 87 PRO B C 1
ATOM 2894 O O . PRO B 1 87 ? -12.078 -5.66 -2.836 1 96.19 87 PRO B O 1
ATOM 2897 N N . ALA B 1 88 ? -9.977 -6.25 -2.967 1 94.69 88 ALA B N 1
ATOM 2898 C CA . ALA B 1 88 ? -9.945 -6.145 -4.422 1 94.69 88 ALA B CA 1
ATOM 2899 C C . ALA B 1 88 ? -10.891 -7.148 -5.066 1 94.69 88 ALA B C 1
ATOM 2901 O O . ALA B 1 88 ? -11.664 -6.801 -5.965 1 94.69 88 ALA B O 1
ATOM 2902 N N . VAL B 1 89 ? -10.852 -8.344 -4.59 1 94.69 89 VAL B N 1
ATOM 2903 C CA . VAL B 1 89 ? -11.703 -9.391 -5.145 1 94.69 89 VAL B CA 1
ATOM 2904 C C . VAL B 1 89 ? -13.164 -9.109 -4.789 1 94.69 89 VAL B C 1
ATOM 2906 O O . VAL B 1 89 ? -14.07 -9.398 -5.582 1 94.69 89 VAL B O 1
ATOM 2909 N N . ALA B 1 90 ? -13.375 -8.547 -3.643 1 95.88 90 ALA B N 1
ATOM 2910 C CA . ALA B 1 90 ? -14.727 -8.172 -3.234 1 95.88 90 ALA B CA 1
ATOM 2911 C C . ALA B 1 90 ? -15.32 -7.145 -4.195 1 95.88 90 ALA B C 1
ATOM 2913 O O . ALA B 1 90 ? -16.516 -7.211 -4.523 1 95.88 90 ALA B O 1
ATOM 2914 N N . SER B 1 91 ? -14.523 -6.25 -4.574 1 95.25 91 SER B N 1
ATOM 2915 C CA . SER B 1 91 ? -15 -5.223 -5.496 1 95.25 91 SER B CA 1
ATOM 2916 C C . SER B 1 91 ? -15.438 -5.828 -6.824 1 95.25 91 SER B C 1
ATOM 2918 O O . SER B 1 91 ? -16.375 -5.336 -7.453 1 95.25 91 SER B O 1
ATOM 2920 N N . VAL B 1 92 ? -14.781 -6.887 -7.258 1 95.5 92 VAL B N 1
ATOM 2921 C CA . VAL B 1 92 ? -15.156 -7.574 -8.492 1 95.5 92 VAL B CA 1
ATOM 2922 C C . VAL B 1 92 ? -16.453 -8.344 -8.273 1 95.5 92 VAL B C 1
ATOM 2924 O O . VAL B 1 92 ? -17.359 -8.281 -9.102 1 95.5 92 VAL B O 1
ATOM 2927 N N . GLN B 1 93 ? -16.578 -9.031 -7.172 1 95.38 93 GLN B N 1
ATOM 2928 C CA . GLN B 1 93 ? -17.766 -9.82 -6.859 1 95.38 93 GLN B CA 1
ATOM 2929 C C . GLN B 1 93 ? -19.016 -8.938 -6.84 1 95.38 93 GLN B C 1
ATOM 2931 O O . GLN B 1 93 ? -20.094 -9.367 -7.273 1 95.38 93 GLN B O 1
ATOM 2936 N N . GLU B 1 94 ? -18.812 -7.781 -6.309 1 94.62 94 GLU B N 1
ATOM 2937 C CA . GLU B 1 94 ? -19.938 -6.859 -6.184 1 94.62 94 GLU B CA 1
ATOM 2938 C C . GLU B 1 94 ? -20.578 -6.582 -7.539 1 94.62 94 GLU B C 1
ATOM 2940 O O . GLU B 1 94 ? -21.797 -6.375 -7.629 1 94.62 94 GLU B O 1
ATOM 2945 N N . LYS B 1 95 ? -19.859 -6.648 -8.594 1 95.38 95 LYS B N 1
ATOM 2946 C CA . LYS B 1 95 ? -20.328 -6.355 -9.945 1 95.38 95 LYS B CA 1
ATOM 2947 C C . LYS B 1 95 ? -21.094 -7.547 -10.531 1 95.38 95 LYS B C 1
ATOM 2949 O O . LYS B 1 95 ? -21.797 -7.41 -11.531 1 95.38 95 LYS B O 1
ATOM 2954 N N . TYR B 1 96 ? -20.953 -8.734 -9.945 1 95.62 96 TYR B N 1
ATOM 2955 C CA . TYR B 1 96 ? -21.578 -9.945 -10.461 1 95.62 96 TYR B CA 1
ATOM 2956 C C . TYR B 1 96 ? -22.281 -10.711 -9.344 1 95.62 96 TYR B C 1
ATOM 2958 O O . TYR B 1 96 ? -21.938 -11.859 -9.055 1 95.62 96 TYR B O 1
ATOM 2966 N N . PRO B 1 97 ? -23.312 -10.117 -8.758 1 93.12 97 PRO B N 1
ATOM 2967 C CA . PRO B 1 97 ? -24.016 -10.766 -7.648 1 93.12 97 PRO B CA 1
ATOM 2968 C C . PRO B 1 97 ? -24.578 -12.125 -8.031 1 93.12 97 PRO B C 1
ATOM 2970 O O . PRO B 1 97 ? -25.188 -12.266 -9.102 1 93.12 97 PRO B O 1
ATOM 2973 N N . GLY B 1 98 ? -24.328 -13.117 -7.207 1 93.88 98 GLY B N 1
ATOM 2974 C CA . GLY B 1 98 ? -24.922 -14.438 -7.395 1 93.88 98 GLY B CA 1
ATOM 2975 C C . GLY B 1 98 ? -24.094 -15.328 -8.312 1 93.88 98 GLY B C 1
ATOM 2976 O O . GLY B 1 98 ? -24.453 -16.484 -8.531 1 93.88 98 GLY B O 1
ATOM 2977 N N . LYS B 1 99 ? -23.078 -14.773 -8.82 1 96.88 99 LYS B N 1
ATOM 2978 C CA . LYS B 1 99 ? -22.25 -15.547 -9.742 1 96.88 99 LYS B CA 1
ATOM 2979 C C . LYS B 1 99 ? -20.906 -15.914 -9.109 1 96.88 99 LYS B C 1
ATOM 2981 O O . LYS B 1 99 ? -20.438 -15.242 -8.188 1 96.88 99 LYS B O 1
ATOM 2986 N N . THR B 1 100 ? -20.375 -17.016 -9.539 1 97.44 100 THR B N 1
ATOM 2987 C CA . THR B 1 100 ? -18.969 -17.297 -9.312 1 97.44 100 THR B CA 1
ATOM 2988 C C . THR B 1 100 ? -18.094 -16.578 -10.344 1 97.44 100 THR B C 1
ATOM 2990 O O . THR B 1 100 ? -18.328 -16.688 -11.547 1 97.44 100 THR B O 1
ATOM 2993 N N . VAL B 1 101 ? -17.172 -15.828 -9.812 1 97.06 101 VAL B N 1
ATOM 2994 C CA . VAL B 1 101 ? -16.359 -15.023 -10.711 1 97.06 101 VAL B CA 1
ATOM 2995 C C . VAL B 1 101 ? -14.945 -15.602 -10.781 1 97.06 101 VAL B C 1
ATOM 2997 O O . VAL B 1 101 ? -14.242 -15.648 -9.773 1 97.06 101 VAL B O 1
ATOM 3000 N N . VAL B 1 102 ? -14.547 -16.094 -11.891 1 96.75 102 VAL B N 1
ATOM 3001 C CA . VAL B 1 102 ? -13.164 -16.453 -12.164 1 96.75 102 VAL B CA 1
ATOM 3002 C C . VAL B 1 102 ? -12.383 -15.211 -12.594 1 96.75 102 VAL B C 1
ATOM 3004 O O . VAL B 1 102 ? -12.789 -14.5 -13.516 1 96.75 102 VAL B O 1
ATOM 3007 N N . ILE B 1 103 ? -11.297 -14.938 -11.875 1 95.19 103 ILE B N 1
ATOM 3008 C CA . ILE B 1 103 ? -10.539 -13.711 -12.125 1 95.19 103 ILE B CA 1
ATOM 3009 C C . ILE B 1 103 ? -9.125 -14.062 -12.578 1 95.19 103 ILE B C 1
ATOM 3011 O O . ILE B 1 103 ? -8.445 -14.867 -11.938 1 95.19 103 ILE B O 1
ATOM 3015 N N . GLU B 1 104 ? -8.758 -13.562 -13.695 1 92.12 104 GLU B N 1
ATOM 3016 C CA . GLU B 1 104 ? -7.352 -13.477 -14.07 1 92.12 104 GLU B CA 1
ATOM 3017 C C . GLU B 1 104 ? -6.785 -12.094 -13.781 1 92.12 104 GLU B C 1
ATOM 3019 O O . GLU B 1 104 ? -7.082 -11.133 -14.492 1 92.12 104 GLU B O 1
ATOM 3024 N N . GLY B 1 105 ? -5.953 -12.062 -12.727 1 90.19 105 GLY B N 1
ATOM 3025 C CA . GLY B 1 105 ? -5.512 -10.773 -12.219 1 90.19 105 GLY B CA 1
ATOM 3026 C C . GLY B 1 105 ? -4.039 -10.516 -12.453 1 90.19 105 GLY B C 1
ATOM 3027 O O . GLY B 1 105 ? -3.49 -10.914 -13.484 1 90.19 105 GLY B O 1
ATOM 3028 N N . MET B 1 106 ? -3.531 -9.742 -11.531 1 86.25 106 MET B N 1
ATOM 3029 C CA . MET B 1 106 ? -2.125 -9.344 -11.547 1 86.25 106 MET B CA 1
ATOM 3030 C C . MET B 1 106 ? -1.223 -10.555 -11.75 1 86.25 106 MET B C 1
ATOM 3032 O O . MET B 1 106 ? -1.448 -11.617 -11.156 1 86.25 106 MET B O 1
ATOM 3036 N N . PHE B 1 107 ? -0.213 -10.453 -12.695 1 79.38 107 PHE B N 1
ATOM 3037 C CA . PHE B 1 107 ? 0.774 -11.484 -13 1 79.38 107 PHE B CA 1
ATOM 3038 C C . PHE B 1 107 ? 0.112 -12.688 -13.664 1 79.38 107 PHE B C 1
ATOM 3040 O O . PHE B 1 107 ? 0.636 -13.805 -13.602 1 79.38 107 PHE B O 1
ATOM 3047 N N . SER B 1 108 ? -1.168 -12.547 -14.078 1 81.88 108 SER B N 1
ATOM 3048 C CA . SER B 1 108 ? -1.967 -13.586 -14.734 1 81.88 108 SER B CA 1
ATOM 3049 C C . SER B 1 108 ? -2.346 -14.688 -13.75 1 81.88 108 SER B C 1
ATOM 3051 O O . SER B 1 108 ? -2.547 -15.836 -14.148 1 81.88 108 SER B O 1
ATOM 3053 N N . TYR B 1 109 ? -2.322 -14.266 -12.555 1 84.62 109 TYR B N 1
ATOM 3054 C CA . TYR B 1 109 ? -2.785 -15.211 -11.539 1 84.62 109 TYR B CA 1
ATOM 3055 C C . TYR B 1 109 ? -4.289 -15.422 -11.641 1 84.62 109 TYR B C 1
ATOM 3057 O O . TYR B 1 109 ? -5.039 -14.477 -11.898 1 84.62 109 TYR B O 1
ATOM 3065 N N . MET B 1 110 ? -4.598 -16.656 -11.414 1 87.31 110 MET B N 1
ATOM 3066 C CA . MET B 1 110 ? -6.008 -17.031 -11.523 1 87.31 110 MET B CA 1
ATOM 3067 C C . MET B 1 110 ? -6.59 -17.375 -10.156 1 87.31 110 MET B C 1
ATOM 3069 O O . MET B 1 110 ? -5.934 -18.031 -9.352 1 87.31 110 MET B O 1
ATOM 3073 N N . SER B 1 111 ? -7.742 -16.844 -9.953 1 91 111 SER B N 1
ATOM 3074 C CA . SER B 1 111 ? -8.523 -17.203 -8.773 1 91 111 SER B CA 1
ATOM 3075 C C . SER B 1 111 ? -10.023 -17.109 -9.055 1 91 111 SER B C 1
ATOM 3077 O O . SER B 1 111 ? -10.43 -16.812 -10.18 1 91 111 SER B O 1
ATOM 3079 N N . PHE B 1 112 ? -10.82 -17.609 -8.188 1 94.25 112 PHE B N 1
ATOM 3080 C CA . PHE B 1 112 ? -12.258 -17.391 -8.328 1 94.25 112 PHE B CA 1
ATOM 3081 C C . PHE B 1 112 ? -12.906 -17.156 -6.969 1 94.25 112 PHE B C 1
ATOM 3083 O O . PHE B 1 112 ? -12.344 -17.531 -5.934 1 94.25 112 PHE B O 1
ATOM 3090 N N . ILE B 1 113 ? -13.938 -16.484 -6.996 1 93.56 113 ILE B N 1
ATOM 3091 C CA . ILE B 1 113 ? -14.703 -16.172 -5.793 1 93.56 113 ILE B CA 1
ATOM 3092 C C . ILE B 1 113 ? -16.172 -16.547 -6 1 93.56 113 ILE B C 1
ATOM 3094 O O . ILE B 1 113 ? -16.719 -16.344 -7.09 1 93.56 113 ILE B O 1
ATOM 3098 N N . SER B 1 114 ? -16.672 -17.188 -4.988 1 92.31 114 SER B N 1
ATOM 3099 C CA . SER B 1 114 ? -18.062 -17.625 -5.023 1 92.31 114 SER B CA 1
ATOM 3100 C C . SER B 1 114 ? -18.797 -17.25 -3.734 1 92.31 114 SER B C 1
ATOM 3102 O O . SER B 1 114 ? -18.375 -17.641 -2.645 1 92.31 114 SER B O 1
ATOM 3104 N N . GLY B 1 115 ? -19.828 -16.484 -3.861 1 89.25 115 GLY B N 1
ATOM 3105 C CA . GLY B 1 115 ? -20.734 -16.234 -2.744 1 89.25 115 GLY B CA 1
ATOM 3106 C C . GLY B 1 115 ? -20.172 -15.258 -1.729 1 89.25 115 GLY B C 1
ATOM 3107 O O . GLY B 1 115 ? -20.578 -15.25 -0.57 1 89.25 115 GLY B O 1
ATOM 3108 N N . MET B 1 116 ? -19.109 -14.602 -2.088 1 90.5 116 MET B N 1
ATOM 3109 C CA . MET B 1 116 ? -18.578 -13.609 -1.163 1 90.5 116 MET B CA 1
ATOM 3110 C C . MET B 1 116 ? -19.547 -12.453 -0.965 1 90.5 116 MET B C 1
ATOM 3112 O O . MET B 1 116 ? -20.109 -11.938 -1.932 1 90.5 116 MET B O 1
ATOM 3116 N N . ARG B 1 117 ? -19.844 -12.117 0.266 1 91.38 117 ARG B N 1
ATOM 3117 C CA . ARG B 1 117 ? -20.688 -10.992 0.617 1 91.38 117 ARG B CA 1
ATOM 3118 C C . ARG B 1 117 ? -19.859 -9.773 1.014 1 91.38 117 ARG B C 1
ATOM 3120 O O . ARG B 1 117 ? -19.312 -9.727 2.115 1 91.38 117 ARG B O 1
ATOM 3127 N N . PRO B 1 118 ? -19.75 -8.82 0.159 1 93.94 118 PRO B N 1
ATOM 3128 C CA . PRO B 1 118 ? -18.938 -7.641 0.476 1 93.94 118 PRO B CA 1
ATOM 3129 C C . PRO B 1 118 ? -19.469 -6.867 1.682 1 93.94 118 PRO B C 1
ATOM 3131 O O . PRO B 1 118 ? -20.672 -6.867 1.938 1 93.94 118 PRO B O 1
ATOM 3134 N N . LEU B 1 119 ? -18.562 -6.328 2.414 1 96.12 119 LEU B N 1
ATOM 3135 C CA . LEU B 1 119 ? -18.859 -5.418 3.516 1 96.12 119 LEU B CA 1
ATOM 3136 C C . LEU B 1 119 ? -18.625 -3.971 3.104 1 96.12 119 LEU B C 1
ATOM 3138 O O . LEU B 1 119 ? -17.75 -3.691 2.283 1 96.12 119 LEU B O 1
ATOM 3142 N N . LYS B 1 120 ? -19.391 -3.125 3.695 1 96.44 120 LYS B N 1
ATOM 3143 C CA . LYS B 1 120 ? -19.266 -1.716 3.33 1 96.44 120 LYS B CA 1
ATOM 3144 C C . LYS B 1 120 ? -18.5 -0.938 4.395 1 96.44 120 LYS B C 1
ATOM 3146 O O . LYS B 1 120 ? -18.672 -1.173 5.594 1 96.44 120 LYS B O 1
ATOM 3151 N N . LEU B 1 121 ? -17.688 -0.063 3.939 1 98.56 121 LEU B N 1
ATOM 3152 C CA . LEU B 1 121 ? -16.984 0.909 4.777 1 98.56 121 LEU B CA 1
ATOM 3153 C C . LEU B 1 121 ? -17.188 2.324 4.242 1 98.56 121 LEU B C 1
ATOM 3155 O O . LEU B 1 121 ? -16.766 2.629 3.121 1 98.56 121 LEU B O 1
ATOM 3159 N N . ARG B 1 122 ? -17.812 3.115 5.051 1 98.56 122 ARG B N 1
ATOM 3160 C CA . ARG B 1 122 ? -17.922 4.527 4.699 1 98.56 122 ARG B CA 1
ATOM 3161 C C . ARG B 1 122 ? -16.766 5.328 5.266 1 98.56 122 ARG B C 1
ATOM 3163 O O . ARG B 1 122 ? -16.344 5.109 6.402 1 98.56 122 ARG B O 1
ATOM 3170 N N . ALA B 1 123 ? -16.156 6.16 4.406 1 98.62 123 ALA B N 1
ATOM 3171 C CA . ALA B 1 123 ? -15.125 7.102 4.848 1 98.62 123 ALA B CA 1
ATOM 3172 C C . ALA B 1 123 ? -15.578 8.547 4.641 1 98.62 123 ALA B C 1
ATOM 3174 O O . ALA B 1 123 ? -15.914 8.945 3.525 1 98.62 123 ALA B O 1
ATOM 3175 N N . ILE B 1 124 ? -15.602 9.312 5.688 1 98.12 124 ILE B N 1
ATOM 3176 C CA . ILE B 1 124 ? -16.031 10.703 5.633 1 98.12 124 ILE B CA 1
ATOM 3177 C C . ILE B 1 124 ? -14.852 11.617 5.98 1 98.12 124 ILE B C 1
ATOM 3179 O O . ILE B 1 124 ? -14.195 11.43 7.004 1 98.12 124 ILE B O 1
ATOM 3183 N N . ASP B 1 125 ? -14.609 12.547 5.156 1 96 125 ASP B N 1
ATOM 3184 C CA . ASP B 1 125 ? -13.516 13.484 5.359 1 96 125 ASP B CA 1
ATOM 3185 C C . ASP B 1 125 ? -13.805 14.82 4.684 1 96 125 ASP B C 1
ATOM 3187 O O . ASP B 1 125 ? -14.766 14.945 3.926 1 96 125 ASP B O 1
ATOM 3191 N N . ASN B 1 126 ? -13.008 15.781 5.059 1 93.38 126 ASN B N 1
ATOM 3192 C CA . ASN B 1 126 ? -13.156 17.125 4.508 1 93.38 126 ASN B CA 1
ATOM 3193 C C . ASN B 1 126 ? -12.266 17.328 3.283 1 93.38 126 ASN B C 1
ATOM 3195 O O . ASN B 1 126 ? -11.18 16.766 3.197 1 93.38 126 ASN B O 1
ATOM 3199 N N . ILE B 1 127 ? -12.742 18.109 2.352 1 90.81 127 ILE B N 1
ATOM 3200 C CA . ILE B 1 127 ? -11.977 18.688 1.25 1 90.81 127 ILE B CA 1
ATOM 3201 C C . ILE B 1 127 ? -12.195 20.188 1.209 1 90.81 127 ILE B C 1
ATOM 3203 O O . ILE B 1 127 ? -13.234 20.688 1.647 1 90.81 127 ILE B O 1
ATOM 3207 N N . PRO B 1 128 ? -11.234 21.031 0.736 1 87.5 128 PRO B N 1
ATOM 3208 C CA . PRO B 1 128 ? -9.984 20.672 0.064 1 87.5 128 PRO B CA 1
ATOM 3209 C C . PRO B 1 128 ? -8.883 20.281 1.044 1 87.5 128 PRO B C 1
ATOM 3211 O O . PRO B 1 128 ? -8.977 20.578 2.238 1 87.5 128 PRO B O 1
ATOM 3214 N N . PRO B 1 129 ? -7.691 19.766 0.399 1 80.94 129 PRO B N 1
ATOM 3215 C CA . PRO B 1 129 ? -7.613 19.453 -1.028 1 80.94 129 PRO B CA 1
ATOM 3216 C C . PRO B 1 129 ? -8.398 18.188 -1.394 1 80.94 129 PRO B C 1
ATOM 3218 O O . PRO B 1 129 ? -8.672 17.359 -0.53 1 80.94 129 PRO B O 1
ATOM 3221 N N . GLY B 1 130 ? -8.883 18.094 -2.729 1 82.75 130 GLY B N 1
ATOM 3222 C CA . GLY B 1 130 ? -9.453 16.875 -3.273 1 82.75 130 GLY B CA 1
ATOM 3223 C C . GLY B 1 130 ? -8.445 16.031 -4.043 1 82.75 130 GLY B C 1
ATOM 3224 O O . GLY B 1 130 ? -7.578 16.578 -4.727 1 82.75 130 GLY B O 1
ATOM 3225 N N . PRO B 1 131 ? -8.594 14.648 -4.02 1 88.81 131 PRO B N 1
ATOM 3226 C CA . PRO B 1 131 ? -9.383 13.781 -3.143 1 88.81 131 PRO B CA 1
ATOM 3227 C C . PRO B 1 131 ? -8.961 13.883 -1.679 1 88.81 131 PRO B C 1
ATOM 3229 O O . PRO B 1 131 ? -7.82 14.258 -1.385 1 88.81 131 PRO B O 1
ATOM 3232 N N . SER B 1 132 ? -9.906 13.594 -0.791 1 91.62 132 SER B N 1
ATOM 3233 C CA . SER B 1 132 ? -9.609 13.727 0.632 1 91.62 132 SER B CA 1
ATOM 3234 C C . SER B 1 132 ? -8.461 12.812 1.04 1 91.62 132 SER B C 1
ATOM 3236 O O . SER B 1 132 ? -8.234 11.766 0.422 1 91.62 132 SER B O 1
ATOM 3238 N N . ARG B 1 133 ? -7.812 13.219 2.057 1 90.25 133 ARG B N 1
ATOM 3239 C CA . ARG B 1 133 ? -6.691 12.438 2.572 1 90.25 133 ARG B CA 1
ATOM 3240 C C . ARG B 1 133 ? -7.148 11.062 3.029 1 90.25 133 ARG B C 1
ATOM 3242 O O . ARG B 1 133 ? -6.504 10.055 2.729 1 90.25 133 ARG B O 1
ATOM 3249 N N . LEU B 1 134 ? -8.219 11.008 3.711 1 95.44 134 LEU B N 1
ATOM 3250 C CA . LEU B 1 134 ? -8.703 9.742 4.242 1 95.44 134 LEU B CA 1
ATOM 3251 C C . LEU B 1 134 ? -9.039 8.773 3.115 1 95.44 134 LEU B C 1
ATOM 3253 O O . LEU B 1 134 ? -8.805 7.566 3.234 1 95.44 134 LEU B O 1
ATOM 3257 N N . ARG B 1 135 ? -9.625 9.344 2.021 1 96.06 135 ARG B N 1
ATOM 3258 C CA . ARG B 1 135 ? -9.906 8.5 0.862 1 96.06 135 ARG B CA 1
ATOM 3259 C C . ARG B 1 135 ? -8.641 7.824 0.354 1 96.06 135 ARG B C 1
ATOM 3261 O O . ARG B 1 135 ? -8.633 6.613 0.112 1 96.06 135 ARG B O 1
ATOM 3268 N N . ILE B 1 136 ? -7.605 8.586 0.225 1 92.94 136 ILE B N 1
ATOM 3269 C CA . ILE B 1 136 ? -6.34 8.078 -0.295 1 92.94 136 ILE B CA 1
ATOM 3270 C C . ILE B 1 136 ? -5.77 7.031 0.663 1 92.94 136 ILE B C 1
ATOM 3272 O O . ILE B 1 136 ? -5.336 5.957 0.236 1 92.94 136 ILE B O 1
ATOM 3276 N N . LEU B 1 137 ? -5.832 7.32 1.923 1 94.44 137 LEU B N 1
ATOM 3277 C CA . LEU B 1 137 ? -5.262 6.418 2.918 1 94.44 137 LEU B CA 1
ATOM 3278 C C . LEU B 1 137 ? -6.062 5.125 3.002 1 94.44 137 LEU B C 1
ATOM 3280 O O . LEU B 1 137 ? -5.488 4.043 3.141 1 94.44 137 LEU B O 1
ATOM 3284 N N . VAL B 1 138 ? -7.344 5.203 2.889 1 97.31 138 VAL B N 1
ATOM 3285 C CA . VAL B 1 138 ? -8.195 4.023 2.924 1 97.31 138 VAL B CA 1
ATOM 3286 C C . VAL B 1 138 ? -7.934 3.154 1.696 1 97.31 138 VAL B C 1
ATOM 3288 O O . VAL B 1 138 ? -7.812 1.933 1.807 1 97.31 138 VAL B O 1
ATOM 3291 N N . ASP B 1 139 ? -7.824 3.803 0.58 1 94.75 139 ASP B N 1
ATOM 3292 C CA . ASP B 1 139 ? -7.508 3.062 -0.639 1 94.75 139 ASP B CA 1
ATOM 3293 C C . ASP B 1 139 ? -6.184 2.312 -0.498 1 94.75 139 ASP B C 1
ATOM 3295 O O . ASP B 1 139 ? -6.086 1.143 -0.876 1 94.75 139 ASP B O 1
ATOM 3299 N N . LYS B 1 140 ? -5.219 3.002 0.034 1 92.38 140 LYS B N 1
ATOM 3300 C CA . LYS B 1 140 ? -3.922 2.367 0.248 1 92.38 140 LYS B CA 1
ATOM 3301 C C . LYS B 1 140 ? -4.031 1.215 1.242 1 92.38 140 LYS B C 1
ATOM 3303 O O . LYS B 1 140 ? -3.428 0.159 1.045 1 92.38 140 LYS B O 1
ATOM 3308 N N . ALA B 1 141 ? -4.801 1.412 2.266 1 95.62 141 ALA B N 1
ATOM 3309 C CA . ALA B 1 141 ? -4.996 0.365 3.264 1 95.62 141 ALA B CA 1
ATOM 3310 C C . ALA B 1 141 ? -5.652 -0.867 2.648 1 95.62 141 ALA B C 1
ATOM 3312 O O . ALA B 1 141 ? -5.18 -1.989 2.832 1 95.62 141 ALA B O 1
ATOM 3313 N N . LEU B 1 142 ? -6.652 -0.626 1.873 1 95.75 142 LEU B N 1
ATOM 3314 C CA . LEU B 1 142 ? -7.402 -1.721 1.269 1 95.75 142 LEU B CA 1
ATOM 3315 C C . LEU B 1 142 ? -6.559 -2.453 0.232 1 95.75 142 LEU B C 1
ATOM 3317 O O . LEU B 1 142 ? -6.738 -3.654 0.013 1 95.75 142 LEU B O 1
ATOM 3321 N N . SER B 1 143 ? -5.629 -1.821 -0.307 1 92.25 143 SER B N 1
ATOM 3322 C CA . SER B 1 143 ? -4.789 -2.418 -1.339 1 92.25 143 SER B CA 1
ATOM 3323 C C . SER B 1 143 ? -3.553 -3.074 -0.732 1 92.25 143 SER B C 1
ATOM 3325 O O . SER B 1 143 ? -2.811 -3.773 -1.426 1 92.25 143 SER B O 1
ATOM 3327 N N . SER B 1 144 ? -3.338 -2.924 0.502 1 91.25 144 SER B N 1
ATOM 3328 C CA . SER B 1 144 ? -2.084 -3.293 1.151 1 91.25 144 SER B CA 1
ATOM 3329 C C . SER B 1 144 ? -1.965 -4.805 1.303 1 91.25 144 SER B C 1
ATOM 3331 O O . SER B 1 144 ? -0.864 -5.332 1.475 1 91.25 144 SER B O 1
ATOM 3333 N N . GLY B 1 145 ? -3.137 -5.465 1.308 1 91.56 145 GLY B N 1
ATOM 3334 C CA . GLY B 1 145 ? -3.152 -6.883 1.63 1 91.56 145 GLY B CA 1
ATOM 3335 C C . GLY B 1 145 ? -3.283 -7.156 3.117 1 91.56 145 GLY B C 1
ATOM 3336 O O . GLY B 1 145 ? -3.385 -8.312 3.535 1 91.56 145 GLY B O 1
ATOM 3337 N N . MET B 1 146 ? -3.379 -6.082 3.889 1 93.75 146 MET B N 1
ATOM 3338 C CA . MET B 1 146 ? -3.406 -6.23 5.34 1 93.75 146 MET B CA 1
ATOM 3339 C C . MET B 1 146 ? -4.84 -6.285 5.855 1 93.75 146 MET B C 1
ATOM 3341 O O . MET B 1 146 ? -5.066 -6.441 7.059 1 93.75 146 MET B O 1
ATOM 3345 N N . ILE B 1 147 ? -5.805 -6.16 4.977 1 95.38 147 ILE B N 1
ATOM 3346 C CA . ILE B 1 147 ? -7.219 -6.238 5.328 1 95.38 147 ILE B CA 1
ATOM 3347 C C . ILE B 1 147 ? -7.789 -7.582 4.883 1 95.38 147 ILE B C 1
ATOM 3349 O O . ILE B 1 147 ? -7.758 -7.914 3.695 1 95.38 147 ILE B O 1
ATOM 3353 N N . GLU B 1 148 ? -8.312 -8.281 5.816 1 92.38 148 GLU B N 1
ATOM 3354 C CA . GLU B 1 148 ? -8.766 -9.641 5.527 1 92.38 148 GLU B CA 1
ATOM 3355 C C . GLU B 1 148 ? -10.266 -9.68 5.25 1 92.38 148 GLU B C 1
ATOM 3357 O O . GLU B 1 148 ? -10.789 -10.695 4.797 1 92.38 148 GLU B O 1
ATOM 3362 N N . HIS B 1 149 ? -10.969 -8.648 5.555 1 95.94 149 HIS B N 1
ATOM 3363 C CA . HIS B 1 149 ? -12.406 -8.578 5.312 1 95.94 149 HIS B CA 1
ATOM 3364 C C . HIS B 1 149 ? -12.703 -8.07 3.904 1 95.94 149 HIS B C 1
ATOM 3366 O O . HIS B 1 149 ? -11.961 -7.25 3.367 1 95.94 149 HIS B O 1
ATOM 3372 N N . PRO B 1 150 ? -13.742 -8.609 3.293 1 96.44 150 PRO B N 1
ATOM 3373 C CA . PRO B 1 150 ? -14.117 -8.172 1.947 1 96.44 150 PRO B CA 1
ATOM 3374 C C . PRO B 1 150 ? -14.781 -6.793 1.938 1 96.44 150 PRO B C 1
ATOM 3376 O O . PRO B 1 150 ? -15.969 -6.68 1.645 1 96.44 150 PRO B O 1
ATOM 3379 N N . ILE B 1 151 ? -14.016 -5.777 2.113 1 97.69 151 ILE B N 1
ATOM 3380 C CA . ILE B 1 151 ? -14.516 -4.426 2.352 1 97.69 151 ILE B CA 1
ATOM 3381 C C . ILE B 1 151 ? -14.516 -3.639 1.044 1 97.69 151 ILE B C 1
ATOM 3383 O O . ILE B 1 151 ? -13.516 -3.621 0.323 1 97.69 151 ILE B O 1
ATOM 3387 N N . ILE B 1 152 ? -15.625 -3.039 0.752 1 97.19 152 ILE B N 1
ATOM 3388 C CA . ILE B 1 152 ? -15.75 -2.07 -0.33 1 97.19 152 ILE B CA 1
ATOM 3389 C C . ILE B 1 152 ? -15.992 -0.677 0.249 1 97.19 152 ILE B C 1
ATOM 3391 O O . ILE B 1 152 ? -16.922 -0.475 1.026 1 97.19 152 ILE B O 1
ATOM 3395 N N . PRO B 1 153 ? -15.219 0.282 -0.197 1 97.94 153 PRO B N 1
ATOM 3396 C CA . PRO B 1 153 ? -15.336 1.608 0.413 1 97.94 153 PRO B CA 1
ATOM 3397 C C . PRO B 1 153 ? -16.359 2.49 -0.286 1 97.94 153 PRO B C 1
ATOM 3399 O O . PRO B 1 153 ? -16.641 2.309 -1.477 1 97.94 153 PRO B O 1
ATOM 3402 N N . GLU B 1 154 ? -16.953 3.301 0.461 1 97.25 154 GLU B N 1
ATOM 3403 C CA . GLU B 1 154 ? -17.75 4.441 0.029 1 97.25 154 GLU B CA 1
ATOM 3404 C C . GLU B 1 154 ? -17.203 5.746 0.601 1 97.25 154 GLU B C 1
ATOM 3406 O O . GLU B 1 154 ? -17.031 5.875 1.814 1 97.25 154 GLU B O 1
ATOM 3411 N N . PHE B 1 155 ? -16.984 6.707 -0.302 1 97.69 155 PHE B N 1
ATOM 3412 C CA . PHE B 1 155 ? -16.344 7.93 0.149 1 97.69 155 PHE B CA 1
ATOM 3413 C C . PHE B 1 155 ? -17.312 9.094 0.146 1 97.69 155 PHE B C 1
ATOM 3415 O O . PHE B 1 155 ? -18.062 9.297 -0.823 1 97.69 155 PHE B O 1
ATOM 3422 N N . VAL B 1 156 ? -17.375 9.781 1.214 1 97.06 156 VAL B N 1
ATOM 3423 C CA . VAL B 1 156 ? -18.188 10.984 1.375 1 97.06 156 VAL B CA 1
ATOM 3424 C C . VAL B 1 156 ? -17.281 12.172 1.685 1 97.06 156 VAL B C 1
ATOM 3426 O O . VAL B 1 156 ? -16.688 12.25 2.766 1 97.06 156 VAL B O 1
ATOM 3429 N N . ASP B 1 157 ? -17.203 13.062 0.728 1 94.94 157 ASP B N 1
ATOM 3430 C CA . ASP B 1 157 ? -16.391 14.258 0.903 1 94.94 157 ASP B CA 1
ATOM 3431 C C . ASP B 1 157 ? -17.25 15.422 1.411 1 94.94 157 ASP B C 1
ATOM 3433 O O . ASP B 1 157 ? -18.281 15.742 0.834 1 94.94 157 ASP B O 1
ATOM 3437 N N . MET B 1 158 ? -16.844 15.977 2.514 1 93.88 158 MET B N 1
ATOM 3438 C CA . MET B 1 158 ? -17.438 17.219 3 1 93.88 158 MET B CA 1
ATOM 3439 C C . MET B 1 158 ? -16.703 18.422 2.441 1 93.88 158 MET B C 1
ATOM 3441 O O . MET B 1 158 ? -15.578 18.734 2.865 1 93.88 158 MET B O 1
ATOM 3445 N N . ASP B 1 159 ? -17.344 19.141 1.53 1 93.19 159 ASP B N 1
ATOM 3446 C CA . ASP B 1 159 ? -16.703 20.234 0.806 1 93.19 159 ASP B CA 1
ATOM 3447 C C . ASP B 1 159 ? -16.828 21.547 1.577 1 93.19 159 ASP B C 1
ATOM 3449 O O . ASP B 1 159 ? -17.891 22.172 1.602 1 93.19 159 ASP B O 1
ATOM 3453 N N . LEU B 1 160 ? -15.719 22.047 2.102 1 91.94 160 LEU B N 1
ATOM 3454 C CA . LEU B 1 160 ? -15.695 23.281 2.875 1 91.94 160 LEU B CA 1
ATOM 3455 C C . LEU B 1 160 ? -16.047 24.484 1.997 1 91.94 160 LEU B C 1
ATOM 3457 O O . LEU B 1 160 ? -16.688 25.422 2.461 1 91.94 160 LEU B O 1
ATOM 3461 N N . GLU B 1 161 ? -15.648 24.422 0.768 1 90 161 GLU B N 1
ATOM 3462 C CA . GLU B 1 161 ? -15.93 25.531 -0.144 1 90 161 GLU B CA 1
ATOM 3463 C C . GLU B 1 161 ? -17.438 25.656 -0.408 1 90 161 GLU B C 1
ATOM 3465 O O . GLU B 1 161 ? -17.953 26.766 -0.538 1 90 161 GLU B O 1
ATOM 3470 N N . ASP B 1 162 ? -18.047 24.531 -0.534 1 92.75 162 ASP B N 1
ATOM 3471 C CA . ASP B 1 162 ? -19.5 24.516 -0.692 1 92.75 162 ASP B CA 1
ATOM 3472 C C . ASP B 1 162 ? -20.188 25.156 0.513 1 92.75 162 ASP B C 1
ATOM 3474 O O . ASP B 1 162 ? -21.234 25.797 0.373 1 92.75 162 ASP B O 1
ATOM 3478 N N . LYS B 1 163 ? -19.562 25.031 1.707 1 94.25 163 LYS B N 1
ATOM 3479 C CA . LYS B 1 163 ? -20.156 25.547 2.939 1 94.25 163 LYS B CA 1
ATOM 3480 C C . LYS B 1 163 ? -20 27.062 3.025 1 94.25 163 LYS B C 1
ATOM 3482 O O . LYS B 1 163 ? -20.781 27.719 3.717 1 94.25 163 LYS B O 1
ATOM 3487 N N . ILE B 1 164 ? -19.016 27.547 2.316 1 93.75 164 ILE B N 1
ATOM 3488 C CA . ILE B 1 164 ? -18.766 28.984 2.34 1 93.75 164 ILE B CA 1
ATOM 3489 C C . ILE B 1 164 ? -19.984 29.734 1.828 1 93.75 164 ILE B C 1
ATOM 3491 O O . ILE B 1 164 ? -20.281 30.844 2.291 1 93.75 164 ILE B O 1
ATOM 3495 N N . LYS B 1 165 ? -20.766 29.141 0.927 1 92.12 165 LYS B N 1
ATOM 3496 C CA . LYS B 1 165 ? -21.938 29.781 0.332 1 92.12 165 LYS B CA 1
ATOM 3497 C C . LYS B 1 165 ? -22.984 30.109 1.394 1 92.12 165 LYS B C 1
ATOM 3499 O O . LYS B 1 165 ? -23.844 30.969 1.183 1 92.12 165 LYS B O 1
ATOM 3504 N N . TYR B 1 166 ? -22.891 29.453 2.539 1 94.56 166 TYR B N 1
ATOM 3505 C CA . TYR B 1 166 ? -23.891 29.625 3.578 1 94.56 166 TYR B CA 1
ATOM 3506 C C . TYR B 1 166 ? -23.438 30.641 4.621 1 94.56 166 TYR B C 1
ATOM 3508 O O . TYR B 1 166 ? -24.156 30.922 5.582 1 94.56 166 TYR B O 1
ATOM 3516 N N . VAL B 1 167 ? -22.234 31.094 4.453 1 95.44 167 VAL B N 1
ATOM 3517 C CA . VAL B 1 167 ? -21.703 32.094 5.367 1 95.44 167 VAL B CA 1
ATOM 3518 C C . VAL B 1 167 ? -22.406 33.438 5.121 1 95.44 167 VAL B C 1
ATOM 3520 O O . VAL B 1 167 ? -22.453 33.906 3.984 1 95.44 167 VAL B O 1
ATOM 3523 N N . LYS B 1 168 ? -22.875 34.062 6.211 1 94.88 168 LYS B N 1
ATOM 3524 C CA . LYS B 1 168 ? -23.641 35.312 6.098 1 94.88 168 LYS B CA 1
ATOM 3525 C C . LYS B 1 168 ? -22.859 36.469 6.672 1 94.88 168 LYS B C 1
ATOM 3527 O O . LYS B 1 168 ? -23.281 37.625 6.543 1 94.88 168 LYS B O 1
ATOM 3532 N N . THR B 1 169 ? -21.797 36.188 7.289 1 96.56 169 THR B N 1
ATOM 3533 C CA . THR B 1 169 ? -20.953 37.219 7.871 1 96.56 169 THR B CA 1
ATOM 3534 C C . THR B 1 169 ? -19.969 37.75 6.832 1 96.56 169 THR B C 1
ATOM 3536 O O . THR B 1 169 ? -19.938 37.281 5.699 1 96.56 169 THR B O 1
ATOM 3539 N N . GLU B 1 170 ? -19.219 38.75 7.23 1 96.12 170 GLU B N 1
ATOM 3540 C CA . GLU B 1 170 ? -18.312 39.469 6.324 1 96.12 170 GLU B CA 1
ATOM 3541 C C . GLU B 1 170 ? -17.141 38.562 5.934 1 96.12 170 GLU B C 1
ATOM 3543 O O . GLU B 1 170 ? -16.531 38.781 4.875 1 96.12 170 GLU B O 1
ATOM 3548 N N . ALA B 1 171 ? -16.797 37.656 6.836 1 96.25 171 ALA B N 1
ATOM 3549 C CA . ALA B 1 171 ? -15.617 36.844 6.625 1 96.25 171 ALA B CA 1
ATOM 3550 C C . ALA B 1 171 ? -15.844 35.406 7.164 1 96.25 171 ALA B C 1
ATOM 3552 O O . ALA B 1 171 ? -16.812 35.188 7.883 1 96.25 171 ALA B O 1
ATOM 3553 N N . VAL B 1 172 ? -15.016 34.562 6.719 1 95.69 172 VAL B N 1
ATOM 3554 C CA . VAL B 1 172 ? -15.078 33.156 7.172 1 95.69 172 VAL B CA 1
ATOM 3555 C C . VAL B 1 172 ? -13.773 32.781 7.887 1 95.69 172 VAL B C 1
ATOM 3557 O O . VAL B 1 172 ? -12.711 33.344 7.566 1 95.69 172 VAL B O 1
ATOM 3560 N N . MET B 1 173 ? -13.898 31.984 8.922 1 94.25 173 MET B N 1
ATOM 3561 C CA . MET B 1 173 ? -12.734 31.484 9.641 1 94.25 173 MET B CA 1
ATOM 3562 C C . MET B 1 173 ? -12.672 29.953 9.594 1 94.25 173 MET B C 1
ATOM 3564 O O . MET B 1 173 ? -13.695 29.281 9.766 1 94.25 173 MET B O 1
ATOM 3568 N N . PHE B 1 174 ? -11.469 29.5 9.258 1 91.44 174 PHE B N 1
ATOM 3569 C CA . PHE B 1 174 ? -11.188 28.078 9.273 1 91.44 174 PHE B CA 1
ATOM 3570 C C . PHE B 1 174 ? -10.266 27.703 10.438 1 91.44 174 PHE B C 1
ATOM 3572 O O . PHE B 1 174 ? -9.531 28.562 10.938 1 91.44 174 PHE B O 1
ATOM 3579 N N . PRO B 1 175 ? -10.398 26.406 10.852 1 85.62 175 PRO B N 1
ATOM 3580 C CA . PRO B 1 175 ? -9.531 26.031 11.977 1 85.62 175 PRO B CA 1
ATOM 3581 C C . PRO B 1 175 ? -8.047 26.141 11.641 1 85.62 175 PRO B C 1
ATOM 3583 O O . PRO B 1 175 ? -7.266 26.625 12.461 1 85.62 175 PRO B O 1
ATOM 3586 N N . CYS B 1 176 ? -7.691 25.672 10.516 1 80.62 176 CYS B N 1
ATOM 3587 C CA . CYS B 1 176 ? -6.293 25.719 10.094 1 80.62 176 CYS B CA 1
ATOM 3588 C C . CYS B 1 176 ? -6.176 25.906 8.594 1 80.62 176 CYS B C 1
ATOM 3590 O O . CYS B 1 176 ? -7.188 25.984 7.891 1 80.62 176 CYS B O 1
ATOM 3592 N N . ARG B 1 177 ? -4.891 26.156 8.281 1 74.5 177 ARG B N 1
ATOM 3593 C CA . ARG B 1 177 ? -4.652 26.375 6.863 1 74.5 177 ARG B CA 1
ATOM 3594 C C . ARG B 1 177 ? -5.023 25.141 6.051 1 74.5 177 ARG B C 1
ATOM 3596 O O . ARG B 1 177 ? -4.637 24.016 6.398 1 74.5 177 ARG B O 1
ATOM 3603 N N . VAL B 1 178 ? -5.891 25.375 5.129 1 66.94 178 VAL B N 1
ATOM 3604 C CA . VAL B 1 178 ? -6.359 24.328 4.238 1 66.94 178 VAL B CA 1
ATOM 3605 C C . VAL B 1 178 ? -5.734 24.5 2.855 1 66.94 178 VAL B C 1
ATOM 3607 O O . VAL B 1 178 ? -5.969 25.5 2.188 1 66.94 178 VAL B O 1
ATOM 3610 N N . SER B 1 179 ? -4.902 23.547 2.525 1 66.19 179 SER B N 1
ATOM 3611 C CA . SER B 1 179 ? -4.301 23.594 1.197 1 66.19 179 SER B CA 1
ATOM 3612 C C . SER B 1 179 ? -5.367 23.562 0.106 1 66.19 179 SER B C 1
ATOM 3614 O O . SER B 1 179 ? -6.285 22.734 0.154 1 66.19 179 SER B O 1
ATOM 3616 N N . GLY B 1 180 ? -5.273 24.531 -0.782 1 69.06 180 GLY B N 1
ATOM 3617 C CA . GLY B 1 180 ? -6.16 24.516 -1.935 1 69.06 180 GLY B CA 1
ATOM 3618 C C . GLY B 1 180 ? -7.469 25.25 -1.685 1 69.06 180 GLY B C 1
ATOM 3619 O O . GLY B 1 180 ? -8.328 25.312 -2.564 1 69.06 180 GLY B O 1
ATOM 3620 N N . LEU B 1 181 ? -7.617 25.734 -0.436 1 78.06 181 LEU B N 1
ATOM 3621 C CA . LEU B 1 181 ? -8.859 26.438 -0.108 1 78.06 181 LEU B CA 1
ATOM 3622 C C . LEU B 1 181 ? -8.984 27.719 -0.914 1 78.06 181 LEU B C 1
ATOM 3624 O O . LEU B 1 181 ? -8.039 28.516 -0.984 1 78.06 181 LEU B O 1
ATOM 3628 N N . LYS B 1 182 ? -10.133 27.797 -1.589 1 80.62 182 LYS B N 1
ATOM 3629 C CA . LYS B 1 182 ? -10.484 29.016 -2.307 1 80.62 182 LYS B CA 1
ATOM 3630 C C . LYS B 1 182 ? -11.711 29.688 -1.696 1 80.62 182 LYS B C 1
ATOM 3632 O O . LYS B 1 182 ? -12.742 29.031 -1.503 1 80.62 182 LYS B O 1
ATOM 3637 N N . ALA B 1 183 ? -11.508 30.891 -1.222 1 83.5 183 ALA B N 1
ATOM 3638 C CA . ALA B 1 183 ? -12.617 31.672 -0.701 1 83.5 183 ALA B CA 1
ATOM 3639 C C . ALA B 1 183 ? -12.656 33.062 -1.344 1 83.5 183 ALA B C 1
ATOM 3641 O O . ALA B 1 183 ? -11.625 33.719 -1.457 1 83.5 183 ALA B O 1
ATOM 3642 N N . GLU B 1 184 ? -13.812 33.469 -1.888 1 87.06 184 GLU B N 1
ATOM 3643 C CA . GLU B 1 184 ? -13.961 34.781 -2.508 1 87.06 184 GLU B CA 1
ATOM 3644 C C . GLU B 1 184 ? -14.094 35.875 -1.455 1 87.06 184 GLU B C 1
ATOM 3646 O O . GLU B 1 184 ? -13.867 37.062 -1.743 1 87.06 184 GLU B O 1
ATOM 3651 N N . MET B 1 185 ? -14.414 35.562 -0.269 1 91.44 185 MET B N 1
ATOM 3652 C CA . MET B 1 185 ? -14.562 36.5 0.833 1 91.44 185 MET B CA 1
ATOM 3653 C C . MET B 1 185 ? -13.328 36.5 1.725 1 91.44 185 MET B C 1
ATOM 3655 O O . MET B 1 185 ? -12.531 35.562 1.68 1 91.44 185 MET B O 1
ATOM 3659 N N . PRO B 1 186 ? -13.148 37.531 2.465 1 92.31 186 PRO B N 1
ATOM 3660 C CA . PRO B 1 186 ? -12.047 37.5 3.428 1 92.31 186 PRO B CA 1
ATOM 3661 C C . PRO B 1 186 ? -12.094 36.312 4.355 1 92.31 186 PRO B C 1
ATOM 3663 O O . PRO B 1 186 ? -13.172 35.875 4.762 1 92.31 186 PRO B O 1
ATOM 3666 N N . TYR B 1 187 ? -10.945 35.719 4.625 1 92.06 187 TYR B N 1
ATOM 3667 C CA . TYR B 1 187 ? -10.914 34.531 5.48 1 92.06 187 TYR B CA 1
ATOM 3668 C C . TYR B 1 187 ? -9.742 34.594 6.453 1 92.06 187 TYR B C 1
ATOM 3670 O O . TYR B 1 187 ? -8.766 35.312 6.215 1 92.06 187 TYR B O 1
ATOM 3678 N N . TYR B 1 188 ? -9.922 33.906 7.617 1 90.25 188 TYR B N 1
ATOM 3679 C CA . TYR B 1 188 ? -8.938 33.781 8.688 1 90.25 188 TYR B CA 1
ATOM 3680 C C . TYR B 1 188 ? -8.664 32.312 9.031 1 90.25 188 TYR B C 1
ATOM 3682 O O . TYR B 1 188 ? -9.438 31.438 8.664 1 90.25 188 TYR B O 1
ATOM 3690 N N . PHE B 1 189 ? -7.547 32.125 9.609 1 86.81 189 PHE B N 1
ATOM 3691 C CA . PHE B 1 189 ? -7.211 30.828 10.172 1 86.81 189 PHE B CA 1
ATOM 3692 C C . PHE B 1 189 ? -7.086 30.906 11.688 1 86.81 189 PHE B C 1
ATOM 3694 O O . PHE B 1 189 ? -6.227 31.625 12.211 1 86.81 189 PHE B O 1
ATOM 3701 N N . LEU B 1 190 ? -7.879 30.094 12.281 1 85.75 190 LEU B N 1
ATOM 3702 C CA . LEU B 1 190 ? -8.008 30.141 13.734 1 85.75 190 LEU B CA 1
ATOM 3703 C C . LEU B 1 190 ? -6.684 29.812 14.406 1 85.75 190 LEU B C 1
ATOM 3705 O O . LEU B 1 190 ? -6.336 30.406 15.43 1 85.75 190 LEU B O 1
ATOM 3709 N N . ASP B 1 191 ? -5.93 28.844 13.828 1 77.56 191 ASP B N 1
ATOM 3710 C CA . ASP B 1 191 ? -4.707 28.344 14.453 1 77.56 191 ASP B CA 1
ATOM 3711 C C . ASP B 1 191 ? -3.633 29.438 14.492 1 77.56 191 ASP B C 1
ATOM 3713 O O . ASP B 1 191 ? -2.645 29.312 15.219 1 77.56 191 ASP B O 1
ATOM 3717 N N . ARG B 1 192 ? -3.814 30.531 13.852 1 75.25 192 ARG B N 1
ATOM 3718 C CA . ARG B 1 192 ? -2.873 31.641 13.859 1 75.25 192 ARG B CA 1
ATOM 3719 C C . ARG B 1 192 ? -3.297 32.719 14.859 1 75.25 192 ARG B C 1
ATOM 3721 O O . ARG B 1 192 ? -2.598 33.719 15.039 1 75.25 192 ARG B O 1
ATOM 3728 N N . ALA B 1 193 ? -4.395 32.562 15.438 1 80.88 193 ALA B N 1
ATOM 3729 C CA . ALA B 1 193 ? -4.973 33.531 16.391 1 80.88 193 ALA B CA 1
ATOM 3730 C C . ALA B 1 193 ? -4.875 34.938 15.859 1 80.88 193 ALA B C 1
ATOM 3732 O O . ALA B 1 193 ? -4.383 35.844 16.547 1 80.88 193 ALA B O 1
ATOM 3733 N N . PRO B 1 194 ? -5.445 35.156 14.711 1 85.62 194 PRO B N 1
ATOM 3734 C CA . PRO B 1 194 ? -5.312 36.469 14.125 1 85.62 194 PRO B CA 1
ATOM 3735 C C . PRO B 1 194 ? -6.18 37.531 14.828 1 85.62 194 PRO B C 1
ATOM 3737 O O . PRO B 1 194 ? -7.121 37.156 15.539 1 85.62 194 PRO B O 1
ATOM 3740 N N . GLU B 1 195 ? -5.703 38.812 14.578 1 89.06 195 GLU B N 1
ATOM 3741 C CA . GLU B 1 195 ? -6.633 39.906 14.906 1 89.06 195 GLU B CA 1
ATOM 3742 C C . GLU B 1 195 ? -7.824 39.906 13.953 1 89.06 195 GLU B C 1
ATOM 3744 O O . GLU B 1 195 ? -7.652 40.062 12.742 1 89.06 195 GLU B O 1
ATOM 3749 N N . VAL B 1 196 ? -9.023 39.688 14.484 1 89.38 196 VAL B N 1
ATOM 3750 C CA . VAL B 1 196 ? -10.227 39.562 13.664 1 89.38 196 VAL B CA 1
ATOM 3751 C C . VAL B 1 196 ? -10.922 40.938 13.57 1 89.38 196 VAL B C 1
ATOM 3753 O O . VAL B 1 196 ? -11.453 41.438 14.57 1 89.38 196 VAL B O 1
ATOM 3756 N N . LYS B 1 197 ? -10.938 41.5 12.445 1 91.06 197 LYS B N 1
ATOM 3757 C CA . LYS B 1 197 ? -11.516 42.812 12.219 1 91.06 197 LYS B CA 1
ATOM 3758 C C . LYS B 1 197 ? -12.93 42.719 11.648 1 91.06 197 LYS B C 1
ATOM 3760 O O . LYS B 1 197 ? -13.664 43.688 11.602 1 91.06 197 LYS B O 1
ATOM 3765 N N . HIS B 1 198 ? -13.367 41.531 11.172 1 93.12 198 HIS B N 1
ATOM 3766 C CA . HIS B 1 198 ? -14.656 41.312 10.547 1 93.12 198 HIS B CA 1
ATOM 3767 C C . HIS B 1 198 ? -15.547 40.438 11.422 1 93.12 198 HIS B C 1
ATOM 3769 O O . HIS B 1 198 ? -15.047 39.688 12.273 1 93.12 198 HIS B O 1
ATOM 3775 N N . ASP B 1 199 ? -16.828 40.625 11.172 1 94.62 199 ASP B N 1
ATOM 3776 C CA . ASP B 1 199 ? -17.719 39.562 11.641 1 94.62 199 ASP B CA 1
ATOM 3777 C C . ASP B 1 199 ? -17.453 38.25 10.906 1 94.62 199 ASP B C 1
ATOM 3779 O O . ASP B 1 199 ? -17.422 38.219 9.672 1 94.62 199 ASP B O 1
ATOM 3783 N N . VAL B 1 200 ? -17.266 37.219 11.648 1 96.06 200 VAL B N 1
ATOM 3784 C CA . VAL B 1 200 ? -16.812 36 11 1 96.06 200 VAL B CA 1
ATOM 3785 C C . VAL B 1 200 ? -17.781 34.844 11.32 1 96.06 200 VAL B C 1
ATOM 3787 O O . VAL B 1 200 ? -18.453 34.875 12.352 1 96.06 200 VAL B O 1
ATOM 3790 N N . THR B 1 201 ? -17.953 34 10.375 1 97.12 201 THR B N 1
ATOM 3791 C CA . THR B 1 201 ? -18.516 32.688 10.602 1 97.12 201 THR B CA 1
ATOM 3792 C C . THR B 1 201 ? -17.406 31.625 10.648 1 97.12 201 THR B C 1
ATOM 3794 O O . THR B 1 201 ? -16.516 31.609 9.789 1 97.12 201 THR B O 1
ATOM 3797 N N . LEU B 1 202 ? -17.453 30.797 11.68 1 96.44 202 LEU B N 1
ATOM 3798 C CA . LEU B 1 202 ? -16.5 29.719 11.812 1 96.44 202 LEU B CA 1
ATOM 3799 C C . LEU B 1 202 ? -16.984 28.469 11.086 1 96.44 202 LEU B C 1
ATOM 3801 O O . LEU B 1 202 ? -18.094 28 11.328 1 96.44 202 LEU B O 1
ATOM 3805 N N . ILE B 1 203 ? -16.234 28.031 10.117 1 95.12 203 ILE B N 1
ATOM 3806 C CA . ILE B 1 203 ? -16.438 26.688 9.555 1 95.12 203 ILE B CA 1
ATOM 3807 C C . ILE B 1 203 ? -15.508 25.703 10.25 1 95.12 203 ILE B C 1
ATOM 3809 O O . ILE B 1 203 ? -14.281 25.781 10.109 1 95.12 203 ILE B O 1
ATOM 3813 N N . GLY B 1 204 ? -16.016 24.812 11.023 1 93.38 204 GLY B N 1
ATOM 3814 C CA . GLY B 1 204 ? -15.219 23.906 11.836 1 93.38 204 GLY B CA 1
ATOM 3815 C C . GLY B 1 204 ? -16.062 22.953 12.664 1 93.38 204 GLY B C 1
ATOM 3816 O O . GLY B 1 204 ? -17.047 22.406 12.18 1 93.38 204 GLY B O 1
ATOM 3817 N N . CYS B 1 205 ? -15.539 22.594 13.797 1 92.56 205 CYS B N 1
ATOM 3818 C CA . CYS B 1 205 ? -16.234 21.672 14.695 1 92.56 205 CYS B CA 1
ATOM 3819 C C . CYS B 1 205 ? -16.344 22.266 16.094 1 92.56 205 CYS B C 1
ATOM 3821 O O . CYS B 1 205 ? -16.062 23.438 16.312 1 92.56 205 CYS B O 1
ATOM 3823 N N . SER B 1 206 ? -16.906 21.453 17.047 1 90.19 206 SER B N 1
ATOM 3824 C CA . SER B 1 206 ? -17.094 21.906 18.422 1 90.19 206 SER B CA 1
ATOM 3825 C C . SER B 1 206 ? -15.781 22.297 19.078 1 90.19 206 SER B C 1
ATOM 3827 O O . SER B 1 206 ? -15.719 23.266 19.844 1 90.19 206 SER B O 1
ATOM 3829 N N . LEU B 1 207 ? -14.805 21.578 18.766 1 87.94 207 LEU B N 1
ATOM 3830 C CA . LEU B 1 207 ? -13.5 21.891 19.344 1 87.94 207 LEU B CA 1
ATOM 3831 C C . LEU B 1 207 ? -13 23.25 18.828 1 87.94 207 LEU B C 1
ATOM 3833 O O . LEU B 1 207 ? -12.516 24.062 19.609 1 87.94 207 LEU B O 1
ATOM 3837 N N . SER B 1 208 ? -13.078 23.469 17.531 1 89.88 208 SER B N 1
ATOM 3838 C CA . SER B 1 208 ? -12.656 24.766 16.984 1 89.88 208 SER B CA 1
ATOM 3839 C C . SER B 1 208 ? -13.469 25.906 17.578 1 89.88 208 SER B C 1
ATOM 3841 O O . SER B 1 208 ? -12.945 27 17.797 1 89.88 208 SER B O 1
ATOM 3843 N N . ASN B 1 209 ? -14.719 25.609 17.797 1 92.69 209 ASN B N 1
ATOM 3844 C CA . ASN B 1 209 ? -15.57 26.594 18.453 1 92.69 209 ASN B CA 1
ATOM 3845 C C . ASN B 1 209 ? -15.078 26.922 19.859 1 92.69 209 ASN B C 1
ATOM 3847 O O . ASN B 1 209 ? -15.047 28.094 20.25 1 92.69 209 ASN B O 1
ATOM 3851 N N . ARG B 1 210 ? -14.734 25.906 20.594 1 89.81 210 ARG B N 1
ATOM 3852 C CA . ARG B 1 210 ? -14.211 26.109 21.938 1 89.81 210 ARG B CA 1
ATOM 3853 C C . ARG B 1 210 ? -12.906 26.891 21.906 1 89.81 210 ARG B C 1
ATOM 3855 O O . ARG B 1 210 ? -12.672 27.75 22.766 1 89.81 210 ARG B O 1
ATOM 3862 N N . ILE B 1 211 ? -12.086 26.609 20.969 1 86.88 211 ILE B N 1
ATOM 3863 C CA . ILE B 1 211 ? -10.812 27.297 20.812 1 86.88 211 ILE B CA 1
ATOM 3864 C C . ILE B 1 211 ? -11.07 28.781 20.5 1 86.88 211 ILE B C 1
ATOM 3866 O O . ILE B 1 211 ? -10.422 29.656 21.062 1 86.88 211 ILE B O 1
ATOM 3870 N N . TYR B 1 212 ? -12.016 29.016 19.594 1 91.94 212 TYR B N 1
ATOM 3871 C CA . TYR B 1 212 ? -12.391 30.391 19.234 1 91.94 212 TYR B CA 1
ATOM 3872 C C . TYR B 1 212 ? -12.805 31.172 20.484 1 91.94 212 TYR B C 1
ATOM 3874 O O . TYR B 1 212 ? -12.336 32.281 20.703 1 91.94 212 TYR B O 1
ATOM 3882 N N . GLN B 1 213 ? -13.602 30.516 21.266 1 91.88 213 GLN B N 1
ATOM 3883 C CA . GLN B 1 213 ? -14.102 31.156 22.484 1 91.88 213 GLN B CA 1
ATOM 3884 C C . GLN B 1 213 ? -12.961 31.438 23.453 1 91.88 213 GLN B C 1
ATOM 3886 O O . GLN B 1 213 ? -12.938 32.5 24.109 1 91.88 213 GLN B O 1
ATOM 3891 N N . ALA B 1 214 ? -12.109 30.547 23.516 1 85.94 214 ALA B N 1
ATOM 3892 C CA . ALA B 1 214 ? -10.984 30.703 24.438 1 85.94 214 ALA B CA 1
ATOM 3893 C C . ALA B 1 214 ? -10.086 31.859 24.016 1 85.94 214 ALA B C 1
ATOM 3895 O O . ALA B 1 214 ? -9.539 32.562 24.859 1 85.94 214 ALA B O 1
ATOM 3896 N N . ILE B 1 215 ? -9.93 32.062 22.766 1 86.56 215 ILE B N 1
ATOM 3897 C CA . ILE B 1 215 ? -9.016 33.094 22.25 1 86.56 215 ILE B CA 1
ATOM 3898 C C . ILE B 1 215 ? -9.695 34.438 22.25 1 86.56 215 ILE B C 1
ATOM 3900 O O . ILE B 1 215 ? -9.078 35.438 22.625 1 86.56 215 ILE B O 1
ATOM 3904 N N . TYR B 1 216 ? -10.969 34.5 21.906 1 91.75 216 TYR B N 1
ATOM 3905 C CA . TYR B 1 216 ? -11.586 35.781 21.594 1 91.75 216 TYR B CA 1
ATOM 3906 C C . TYR B 1 216 ? -12.648 36.125 22.641 1 91.75 216 TYR B C 1
ATOM 3908 O O . TYR B 1 216 ? -13.18 37.25 22.641 1 91.75 216 TYR B O 1
ATOM 3916 N N . ASP B 1 217 ? -12.977 35.219 23.438 1 91.69 217 ASP B N 1
ATOM 3917 C CA . ASP B 1 217 ? -13.93 35.406 24.547 1 91.69 217 ASP B CA 1
ATOM 3918 C C . ASP B 1 217 ? -15.273 35.875 24.016 1 91.69 217 ASP B C 1
ATOM 3920 O O . ASP B 1 217 ? -15.836 36.844 24.547 1 91.69 217 ASP B O 1
ATOM 3924 N N . ARG B 1 218 ? -15.812 35.344 22.953 1 92.44 218 ARG B N 1
ATOM 3925 C CA . ARG B 1 218 ? -17.125 35.625 22.391 1 92.44 218 ARG B CA 1
ATOM 3926 C C . ARG B 1 218 ? -17.625 34.469 21.547 1 92.44 218 ARG B C 1
ATOM 3928 O O . ARG B 1 218 ? -16.844 33.562 21.188 1 92.44 218 ARG B O 1
ATOM 3935 N N . ASP B 1 219 ? -18.906 34.562 21.25 1 92.94 219 ASP B N 1
ATOM 3936 C CA . ASP B 1 219 ? -19.516 33.5 20.422 1 92.94 219 ASP B CA 1
ATOM 3937 C C . ASP B 1 219 ? -19.328 33.812 18.938 1 92.94 219 ASP B C 1
ATOM 3939 O O . ASP B 1 219 ? -19.047 34.938 18.562 1 92.94 219 ASP B O 1
ATOM 3943 N N . VAL B 1 220 ? -19.422 32.844 18.141 1 95.56 220 VAL B N 1
ATOM 3944 C CA . VAL B 1 220 ? -19.297 32.938 16.688 1 95.56 220 VAL B CA 1
ATOM 3945 C C . VAL B 1 220 ? -20.281 32 16 1 95.56 220 VAL B C 1
ATOM 3947 O O . VAL B 1 220 ? -20.531 30.891 16.484 1 95.56 220 VAL B O 1
ATOM 3950 N N . PRO B 1 221 ? -21 32.5 14.984 1 96.44 221 PRO B N 1
ATOM 3951 C CA . PRO B 1 221 ? -21.766 31.531 14.195 1 96.44 221 PRO B CA 1
ATOM 3952 C C . PRO B 1 221 ? -20.906 30.359 13.703 1 96.44 221 PRO B C 1
ATOM 3954 O O . PRO B 1 221 ? -19.781 30.578 13.273 1 96.44 221 PRO B O 1
ATOM 3957 N N . LEU B 1 222 ? -21.469 29.141 13.789 1 96.81 222 LEU B N 1
ATOM 3958 C CA . LEU B 1 222 ? -20.703 27.938 13.445 1 96.81 222 LEU B CA 1
ATOM 3959 C C . LEU B 1 222 ? -21.406 27.156 12.328 1 96.81 222 LEU B C 1
ATOM 3961 O O . LEU B 1 222 ? -22.609 26.906 12.391 1 96.81 222 LEU B O 1
ATOM 3965 N N . ILE B 1 223 ? -20.703 26.906 11.289 1 96.94 223 ILE B N 1
ATOM 3966 C CA . ILE B 1 223 ? -21.078 25.891 10.32 1 96.94 223 ILE B CA 1
ATOM 3967 C C . ILE B 1 223 ? -20.297 24.609 10.602 1 96.94 223 ILE B C 1
ATOM 3969 O O . ILE B 1 223 ? -19.094 24.547 10.375 1 96.94 223 ILE B O 1
ATOM 3973 N N . ASN B 1 224 ? -21.016 23.625 11.039 1 95.44 224 ASN B N 1
ATOM 3974 C CA . ASN B 1 224 ? -20.406 22.375 11.477 1 95.44 224 ASN B CA 1
ATOM 3975 C C . ASN B 1 224 ? -19.984 21.5 10.297 1 95.44 224 ASN B C 1
ATOM 3977 O O . ASN B 1 224 ? -20.828 21.125 9.469 1 95.44 224 ASN B O 1
ATOM 3981 N N . VAL B 1 225 ? -18.734 21.219 10.234 1 94.75 225 VAL B N 1
ATOM 3982 C CA . VAL B 1 225 ? -18.219 20.359 9.18 1 94.75 225 VAL B CA 1
ATOM 3983 C C . VAL B 1 225 ? -17.453 19.188 9.797 1 94.75 225 VAL B C 1
ATOM 3985 O O . VAL B 1 225 ? -16.516 18.641 9.188 1 94.75 225 VAL B O 1
ATO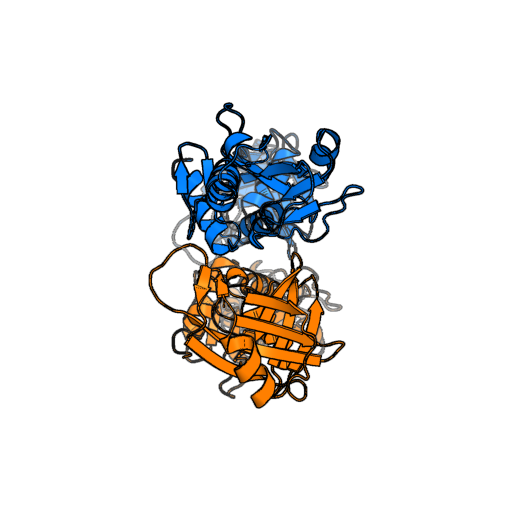M 3988 N N . CYS B 1 226 ? -17.766 18.828 11 1 95.12 226 CYS B N 1
ATOM 3989 C CA . CYS B 1 226 ? -17.156 17.703 11.695 1 95.12 226 CYS B CA 1
ATOM 3990 C C . CYS B 1 226 ? -17.562 16.391 11.047 1 95.12 226 CYS B C 1
ATOM 3992 O O . CYS B 1 226 ? -18.734 16.047 10.992 1 95.12 226 CYS B O 1
ATOM 3994 N N . PRO B 1 227 ? -16.578 15.57 10.641 1 96 227 PRO B N 1
ATOM 3995 C CA . PRO B 1 227 ? -16.922 14.281 10.031 1 96 227 PRO B CA 1
ATOM 3996 C C . PRO B 1 227 ? -17.656 13.359 10.984 1 96 227 PRO B C 1
ATOM 3998 O O . PRO B 1 227 ? -18.547 12.609 10.562 1 96 227 PRO B O 1
ATOM 4001 N N . VAL B 1 228 ? -17.359 13.422 12.219 1 96.12 228 VAL B N 1
ATOM 4002 C CA . VAL B 1 228 ? -18.016 12.57 13.203 1 96.12 228 VAL B CA 1
ATOM 4003 C C . VAL B 1 228 ? -19.5 12.883 13.273 1 96.12 228 VAL B C 1
ATOM 4005 O O . VAL B 1 228 ? -20.328 11.977 13.273 1 96.12 228 VAL B O 1
ATOM 4008 N N . ASP B 1 229 ? -19.781 14.133 13.266 1 95.81 229 ASP B N 1
ATOM 4009 C CA . ASP B 1 229 ? -21.172 14.57 13.359 1 95.81 229 ASP B CA 1
ATOM 4010 C C . ASP B 1 229 ? -21.938 14.25 12.07 1 95.81 229 ASP B C 1
ATOM 4012 O O . ASP B 1 229 ? -23.172 14.195 12.07 1 95.81 229 ASP B O 1
ATOM 4016 N N . ALA B 1 230 ? -21.219 14.055 11.008 1 96 230 ALA B N 1
ATOM 4017 C CA . ALA B 1 230 ? -21.828 13.844 9.695 1 96 230 ALA B CA 1
ATOM 4018 C C . ALA B 1 230 ? -22.188 12.383 9.492 1 96 230 ALA B C 1
ATOM 4020 O O . ALA B 1 230 ? -22.859 12.031 8.516 1 96 230 ALA B O 1
ATOM 4021 N N . VAL B 1 231 ? -21.797 11.523 10.375 1 97.44 231 VAL B N 1
ATOM 4022 C CA . VAL B 1 231 ? -22.047 10.094 10.211 1 97.44 231 VAL B CA 1
ATOM 4023 C C . VAL B 1 231 ? -23.547 9.812 10.32 1 97.44 231 VAL B C 1
ATOM 4025 O O . VAL B 1 231 ? -24.156 10.109 11.352 1 97.44 231 VAL B O 1
ATOM 4028 N N . PRO B 1 232 ? -24.125 9.203 9.328 1 96.5 232 PRO B N 1
ATOM 4029 C CA . PRO B 1 232 ? -25.531 8.805 9.445 1 96.5 232 PRO B CA 1
ATOM 4030 C C . PRO B 1 232 ? -25.75 7.699 10.477 1 96.5 232 PRO B C 1
ATOM 4032 O O . PRO B 1 232 ? -24.875 6.852 10.672 1 96.5 232 PRO B O 1
ATOM 4035 N N . LYS B 1 233 ? -26.875 7.719 11.062 1 94.62 233 LYS B N 1
ATOM 4036 C CA . LYS B 1 233 ? -27.219 6.691 12.039 1 94.62 233 LYS B CA 1
ATOM 4037 C C . LYS B 1 233 ? -27.875 5.484 11.359 1 94.62 233 LYS B C 1
ATOM 4039 O O . LYS B 1 233 ? -28.984 5.082 11.727 1 94.62 233 LYS B O 1
ATOM 4044 N N . ASP B 1 234 ? -27.234 4.855 10.406 1 96.06 234 ASP B N 1
ATOM 4045 C CA . ASP B 1 234 ? -27.797 3.754 9.633 1 96.06 234 ASP B CA 1
ATOM 4046 C C . ASP B 1 234 ? -27.062 2.447 9.906 1 96.06 234 ASP B C 1
ATOM 4048 O O . ASP B 1 234 ? -27.312 1.432 9.266 1 96.06 234 ASP B O 1
ATOM 4052 N N . GLY B 1 235 ? -26.078 2.5 10.766 1 94.38 235 GLY B N 1
ATOM 4053 C CA . GLY B 1 235 ? -25.391 1.295 11.188 1 94.38 235 GLY B CA 1
ATOM 4054 C C . GLY B 1 235 ? -24.203 0.946 10.305 1 94.38 235 GLY B C 1
ATOM 4055 O O . GLY B 1 235 ? -23.438 0.038 10.617 1 94.38 235 GLY B O 1
ATOM 4056 N N . THR B 1 236 ? -24 1.682 9.227 1 96.5 236 THR B N 1
ATOM 4057 C CA . THR B 1 236 ? -22.875 1.421 8.344 1 96.5 236 THR B CA 1
ATOM 4058 C C . THR B 1 236 ? -21.547 1.744 9.039 1 96.5 236 THR B C 1
ATOM 4060 O O . THR B 1 236 ? -21.406 2.803 9.648 1 96.5 236 THR B O 1
ATOM 4063 N N . LYS B 1 237 ? -20.688 0.777 9.031 1 98.06 237 LYS B N 1
ATOM 4064 C CA . LYS B 1 237 ? -19.359 1.031 9.586 1 98.06 237 LYS B CA 1
ATOM 4065 C C . LYS B 1 237 ? -18.672 2.189 8.867 1 98.06 237 LYS B C 1
ATOM 4067 O O . LYS B 1 237 ? -18.656 2.24 7.633 1 98.06 237 LYS B O 1
ATOM 4072 N N . THR B 1 238 ? -18.188 3.129 9.688 1 98.69 238 THR B N 1
ATOM 4073 C CA . THR B 1 238 ? -17.688 4.383 9.133 1 98.69 238 THR B CA 1
ATOM 4074 C C . THR B 1 238 ? -16.359 4.77 9.758 1 98.69 238 THR B C 1
ATOM 4076 O O . THR B 1 238 ? -16.172 4.641 10.969 1 98.69 238 THR B O 1
ATOM 4079 N N . ILE B 1 239 ? -15.422 5.148 8.93 1 98.75 239 ILE B N 1
ATOM 4080 C CA . ILE B 1 239 ? -14.156 5.703 9.398 1 98.75 239 ILE B CA 1
ATOM 4081 C C . ILE B 1 239 ? -14.117 7.203 9.117 1 98.75 239 ILE B C 1
ATOM 4083 O O . ILE B 1 239 ? -14.531 7.652 8.039 1 98.75 239 ILE B O 1
ATOM 4087 N N . VAL B 1 240 ? -13.711 7.992 10.125 1 98.25 240 VAL B N 1
ATOM 4088 C CA . VAL B 1 240 ? -13.719 9.445 10.016 1 98.25 240 VAL B CA 1
ATOM 4089 C C . VAL B 1 240 ? -12.422 10.016 10.586 1 98.25 240 VAL B C 1
ATOM 4091 O O . VAL B 1 240 ? -11.75 9.359 11.383 1 98.25 240 VAL B O 1
ATOM 4094 N N . ARG B 1 241 ? -12.078 11.203 10.125 1 92.75 241 ARG B N 1
ATOM 4095 C CA . ARG B 1 241 ? -11.023 11.984 10.766 1 92.75 241 ARG B CA 1
ATOM 4096 C C . ARG B 1 241 ? -11.578 12.773 11.945 1 92.75 241 ARG B C 1
ATOM 4098 O O . ARG B 1 241 ? -12.68 13.328 11.875 1 92.75 241 ARG B O 1
ATOM 4105 N N . CYS B 1 242 ? -10.812 12.727 12.961 1 92.62 242 CYS B N 1
ATOM 4106 C CA . CYS B 1 242 ? -11.281 13.422 14.156 1 92.62 242 CYS B CA 1
ATOM 4107 C C . CYS B 1 242 ? -10.133 14.156 14.852 1 92.62 242 CYS B C 1
ATOM 4109 O O . CYS B 1 242 ? -9.094 13.562 15.133 1 92.62 242 CYS B O 1
ATOM 4111 N N . CYS B 1 243 ? -10.367 15.445 15.203 1 85.19 243 CYS B N 1
ATOM 4112 C CA . CYS B 1 243 ? -9.352 16.312 15.805 1 85.19 243 CYS B CA 1
ATOM 4113 C C . CYS B 1 243 ? -9.078 15.906 17.25 1 85.19 243 CYS B C 1
ATOM 4115 O O . CYS B 1 243 ? -8.055 16.281 17.812 1 85.19 243 CYS B O 1
ATOM 4117 N N . THR B 1 244 ? -10 15.109 17.828 1 86.81 244 THR B N 1
ATOM 4118 C CA . THR B 1 244 ? -9.852 14.766 19.234 1 86.81 244 THR B CA 1
ATOM 4119 C C . THR B 1 244 ? -8.953 13.539 19.406 1 86.81 244 THR B C 1
ATOM 4121 O O . THR B 1 244 ? -8.508 13.242 20.516 1 86.81 244 THR B O 1
ATOM 4124 N N . VAL B 1 245 ? -8.742 12.844 18.297 1 89.69 245 VAL B N 1
ATOM 4125 C CA . VAL B 1 245 ? -7.859 11.68 18.328 1 89.69 245 VAL B CA 1
ATOM 4126 C C . VAL B 1 245 ? -6.418 12.125 18.094 1 89.69 245 VAL B C 1
ATOM 4128 O O . VAL B 1 245 ? -6.105 12.711 17.062 1 89.69 245 VAL B O 1
ATOM 4131 N N . LYS B 1 246 ? -5.543 11.859 19 1 81.44 246 LYS B N 1
ATOM 4132 C CA . LYS B 1 246 ? -4.16 12.328 18.906 1 81.44 246 LYS B CA 1
ATOM 4133 C C . LYS B 1 246 ? -3.283 11.305 18.203 1 81.44 246 LYS B C 1
ATOM 4135 O O . LYS B 1 246 ? -2.461 11.664 17.359 1 81.44 246 LYS B O 1
ATOM 4140 N N . ASN B 1 247 ? -3.48 10.055 18.641 1 85.56 247 ASN B N 1
ATOM 4141 C CA . ASN B 1 247 ? -2.707 8.961 18.047 1 85.56 247 ASN B CA 1
ATOM 4142 C C . ASN B 1 247 ? -3.551 7.699 17.891 1 85.56 247 ASN B C 1
ATOM 4144 O O . ASN B 1 247 ? -4.551 7.523 18.594 1 85.56 247 ASN B O 1
ATOM 4148 N N . GLY B 1 248 ? -3.084 6.93 16.938 1 92.06 248 GLY B N 1
ATOM 4149 C CA . GLY B 1 248 ? -3.789 5.672 16.734 1 92.06 248 GLY B CA 1
ATOM 4150 C C . GLY B 1 248 ? -5.184 5.852 16.172 1 92.06 248 GLY B C 1
ATOM 4151 O O . GLY B 1 248 ? -5.359 6.5 15.141 1 92.06 248 GLY B O 1
ATOM 4152 N N . HIS B 1 249 ? -6.105 5.113 16.844 1 97.25 249 HIS B N 1
ATOM 4153 C CA . HIS B 1 249 ? -7.508 5.18 16.469 1 97.25 249 HIS B CA 1
ATOM 4154 C C . HIS B 1 249 ? -8.422 4.953 17.656 1 97.25 249 HIS B C 1
ATOM 4156 O O . HIS B 1 249 ? -7.984 4.434 18.688 1 97.25 249 HIS B O 1
ATOM 4162 N N . GLU B 1 250 ? -9.609 5.402 17.562 1 97.56 250 GLU B N 1
ATOM 4163 C CA . GLU B 1 250 ? -10.656 5.168 18.547 1 97.56 250 GLU B CA 1
ATOM 4164 C C . GLU B 1 250 ? -11.898 4.559 17.906 1 97.56 250 GLU B C 1
ATOM 4166 O O . GLU B 1 250 ? -12.328 4.988 16.828 1 97.56 250 GLU B O 1
ATOM 4171 N N . ILE B 1 251 ? -12.43 3.525 18.578 1 97.31 251 ILE B N 1
ATOM 4172 C CA . ILE B 1 251 ? -13.656 2.902 18.094 1 97.31 251 ILE B CA 1
ATOM 4173 C C . ILE B 1 251 ? -14.836 3.344 18.953 1 97.31 251 ILE B C 1
ATOM 4175 O O . ILE B 1 251 ? -14.789 3.244 20.188 1 97.31 251 ILE B O 1
ATOM 4179 N N . ASP B 1 252 ? -15.797 3.865 18.359 1 95.75 252 ASP B N 1
ATOM 4180 C CA . ASP B 1 252 ? -17.078 4.234 18.969 1 95.75 252 ASP B CA 1
ATOM 4181 C C . ASP B 1 252 ? -18.25 3.611 18.203 1 95.75 252 ASP B C 1
ATOM 4183 O O . ASP B 1 252 ? -18.781 4.219 17.281 1 95.75 252 ASP B O 1
ATOM 4187 N N . GLY B 1 253 ? -18.688 2.309 18.672 1 94.88 253 GLY B N 1
ATOM 4188 C CA . GLY B 1 253 ? -19.703 1.584 17.906 1 94.88 253 GLY B CA 1
ATOM 4189 C C . GLY B 1 253 ? -19.234 1.211 16.516 1 94.88 253 GLY B C 1
ATOM 4190 O O . GLY B 1 253 ? -18.219 0.531 16.344 1 94.88 253 GLY B O 1
ATOM 4191 N N . ASN B 1 254 ? -19.938 1.783 15.539 1 96.44 254 ASN B N 1
ATOM 4192 C CA . ASN B 1 254 ? -19.625 1.497 14.141 1 96.44 254 ASN B CA 1
ATOM 4193 C C . ASN B 1 254 ? -18.719 2.57 13.539 1 96.44 254 ASN B C 1
ATOM 4195 O O . ASN B 1 254 ? -18.594 2.664 12.312 1 96.44 254 ASN B O 1
ATOM 4199 N N . ILE B 1 255 ? -18.109 3.334 14.414 1 98.12 255 ILE B N 1
ATOM 4200 C CA . ILE B 1 255 ? -17.312 4.445 13.922 1 98.12 255 ILE B CA 1
ATOM 4201 C C . ILE B 1 255 ? -15.859 4.262 14.359 1 98.12 255 ILE B C 1
ATOM 4203 O O . ILE B 1 255 ? -15.586 3.994 15.531 1 98.12 255 ILE B O 1
ATOM 4207 N N . ALA B 1 256 ? -14.984 4.348 13.445 1 98.56 256 ALA B N 1
ATOM 4208 C CA . ALA B 1 256 ? -13.555 4.445 13.734 1 98.56 256 ALA B CA 1
ATOM 4209 C C . ALA B 1 256 ? -13.047 5.867 13.516 1 98.56 256 ALA B C 1
ATOM 4211 O O . ALA B 1 256 ? -13.203 6.426 12.43 1 98.56 256 ALA B O 1
ATOM 4212 N N . LYS B 1 257 ? -12.492 6.426 14.562 1 98.06 257 LYS B N 1
ATOM 4213 C CA . LYS B 1 257 ? -11.922 7.77 14.492 1 98.06 257 LYS B CA 1
ATOM 4214 C C . LYS B 1 257 ? -10.398 7.723 14.398 1 98.06 257 LYS B C 1
ATOM 4216 O O . LYS B 1 257 ? -9.75 7.02 15.172 1 98.06 257 LYS B O 1
ATOM 4221 N N . VAL B 1 258 ? -9.867 8.438 13.391 1 96.56 258 VAL B N 1
ATOM 4222 C CA . VAL B 1 258 ? -8.422 8.547 13.242 1 96.56 258 VAL B CA 1
ATOM 4223 C C . VAL B 1 258 ? -8.008 10.016 13.242 1 96.56 258 VAL B C 1
ATOM 4225 O O . VAL B 1 258 ? -8.805 10.891 12.898 1 96.56 258 VAL B O 1
ATOM 4228 N N . PRO B 1 259 ? -6.82 10.312 13.617 1 91.62 259 PRO B N 1
ATOM 4229 C CA . PRO B 1 259 ? -6.391 11.711 13.703 1 91.62 259 PRO B CA 1
ATOM 4230 C C . PRO B 1 259 ? -6.156 12.344 12.336 1 91.62 259 PRO B C 1
ATOM 4232 O O . PRO B 1 259 ? -6.086 11.633 11.328 1 91.62 259 PRO B O 1
ATOM 4235 N N . TRP B 1 260 ? -6.02 13.625 12.281 1 82.5 260 TRP B N 1
ATOM 4236 C CA . TRP B 1 260 ? -5.789 14.367 11.047 1 82.5 260 TRP B CA 1
ATOM 4237 C C . TRP B 1 260 ? -4.445 13.992 10.422 1 82.5 260 TRP B C 1
ATOM 4239 O O . TRP B 1 260 ? -4.305 13.961 9.203 1 82.5 260 TRP B O 1
ATOM 4249 N N . GLY B 1 261 ? -3.441 13.648 11.242 1 81.12 261 GLY B N 1
ATOM 4250 C CA . GLY B 1 261 ? -2.137 13.227 10.75 1 81.12 261 GLY B CA 1
ATOM 4251 C C . GLY B 1 261 ? -2.004 11.719 10.641 1 81.12 261 GLY B C 1
ATOM 4252 O O . GLY B 1 261 ? -0.902 11.18 10.758 1 81.12 261 GLY B O 1
ATOM 4253 N N . THR B 1 262 ? -3.078 11.039 10.445 1 89.56 262 THR B N 1
ATOM 4254 C CA . THR B 1 262 ? -3.096 9.586 10.453 1 89.56 262 THR B CA 1
ATOM 4255 C C . THR B 1 262 ? -2.242 9.031 9.312 1 89.56 262 THR B C 1
ATOM 4257 O O . THR B 1 262 ? -2.043 9.703 8.297 1 89.56 262 THR B O 1
ATOM 4260 N N . THR B 1 263 ? -1.712 7.852 9.531 1 89.75 263 THR B N 1
ATOM 4261 C CA . THR B 1 263 ? -0.904 7.129 8.555 1 89.75 263 THR B CA 1
ATOM 4262 C C . THR B 1 263 ? -1.655 5.91 8.023 1 89.75 263 THR B C 1
ATOM 4264 O O . THR B 1 263 ? -2.705 5.543 8.562 1 89.75 263 THR B O 1
ATOM 4267 N N . VAL B 1 264 ? -1.101 5.301 6.996 1 92.12 264 VAL B N 1
ATOM 4268 C CA . VAL B 1 264 ? -1.718 4.113 6.41 1 92.12 264 VAL B CA 1
ATOM 4269 C C . VAL B 1 264 ? -1.792 3.002 7.453 1 92.12 264 VAL B C 1
ATOM 4271 O O . VAL B 1 264 ? -2.85 2.4 7.656 1 92.12 264 VAL B O 1
ATOM 4274 N N . PRO B 1 265 ? -0.672 2.758 8.258 1 93.38 265 PRO B N 1
ATOM 4275 C CA . PRO B 1 265 ? -0.758 1.72 9.289 1 93.38 265 PRO B CA 1
ATOM 4276 C C . PRO B 1 265 ? -1.865 1.988 10.305 1 93.38 265 PRO B C 1
ATOM 4278 O O . PRO B 1 265 ? -2.562 1.06 10.719 1 93.38 265 PRO B O 1
ATOM 4281 N N . GLU B 1 266 ? -2.039 3.232 10.641 1 94.5 266 GLU B N 1
ATOM 4282 C CA . GLU B 1 266 ? -3.086 3.574 11.602 1 94.5 266 GLU B CA 1
ATOM 4283 C C . GLU B 1 266 ? -4.473 3.328 11.016 1 94.5 266 GLU B C 1
ATOM 4285 O O . GLU B 1 266 ? -5.387 2.904 11.727 1 94.5 266 GLU B O 1
ATOM 4290 N N . VAL B 1 267 ? -4.629 3.631 9.719 1 96.88 267 VAL B N 1
ATOM 4291 C CA . VAL B 1 267 ? -5.898 3.377 9.047 1 96.88 267 VAL B CA 1
ATOM 4292 C C . VAL B 1 267 ? -6.152 1.874 8.969 1 96.88 267 VAL B C 1
ATOM 4294 O O . VAL B 1 267 ? -7.277 1.418 9.195 1 96.88 267 VAL B O 1
ATOM 4297 N N . ILE B 1 268 ? -5.125 1.075 8.68 1 96.38 268 ILE B N 1
ATOM 4298 C CA . ILE B 1 268 ? -5.234 -0.379 8.648 1 96.38 268 ILE B CA 1
ATOM 4299 C C . ILE B 1 268 ? -5.707 -0.887 10.008 1 96.38 268 ILE B C 1
ATOM 4301 O O . ILE B 1 268 ? -6.656 -1.669 10.094 1 96.38 268 ILE B O 1
ATOM 4305 N N . ASP B 1 269 ? -5.074 -0.365 11.047 1 96.88 269 ASP B N 1
ATOM 4306 C CA . ASP B 1 269 ? -5.438 -0.766 12.406 1 96.88 269 ASP B CA 1
ATOM 4307 C C . ASP B 1 269 ? -6.887 -0.396 12.711 1 96.88 269 ASP B C 1
ATOM 4309 O O . ASP B 1 269 ? -7.625 -1.188 13.305 1 96.88 269 ASP B O 1
ATOM 4313 N N . ALA B 1 270 ? -7.25 0.76 12.305 1 98.31 270 ALA B N 1
ATOM 4314 C CA . ALA B 1 270 ? -8.602 1.247 12.562 1 98.31 270 ALA B CA 1
ATOM 4315 C C . ALA B 1 270 ? -9.641 0.375 11.867 1 98.31 270 ALA B C 1
ATOM 4317 O O . ALA B 1 270 ? -10.648 -0.003 12.469 1 98.31 270 ALA B O 1
ATOM 4318 N N . ILE B 1 271 ? -9.406 0.052 10.594 1 98.31 271 ILE B N 1
ATOM 4319 C CA . ILE B 1 271 ? -10.336 -0.764 9.82 1 98.31 271 ILE B CA 1
ATOM 4320 C C . ILE B 1 271 ? -10.422 -2.162 10.422 1 98.31 271 ILE B C 1
ATOM 4322 O O . ILE B 1 271 ? -11.523 -2.693 10.617 1 98.31 271 ILE B O 1
ATOM 4326 N N . ASN B 1 272 ? -9.305 -2.748 10.766 1 97.31 272 ASN B N 1
ATOM 4327 C CA . ASN B 1 272 ? -9.305 -4.074 11.375 1 97.31 272 ASN B CA 1
ATOM 4328 C C . ASN B 1 272 ? -10.047 -4.078 12.703 1 97.31 272 ASN B C 1
ATOM 4330 O O . ASN B 1 272 ? -10.789 -5.016 13 1 97.31 272 ASN B O 1
ATOM 4334 N N . ALA B 1 273 ? -9.805 -3.064 13.477 1 97.56 273 ALA B N 1
ATOM 4335 C CA . ALA B 1 273 ? -10.508 -2.943 14.758 1 97.56 273 ALA B CA 1
ATOM 4336 C C . ALA B 1 273 ? -12.008 -2.795 14.547 1 97.56 273 ALA B C 1
ATOM 4338 O O . ALA B 1 273 ? -12.805 -3.391 15.273 1 97.56 273 ALA B O 1
ATOM 4339 N N . LEU B 1 274 ? -12.383 -2.014 13.555 1 97.81 274 LEU B N 1
ATOM 4340 C CA . LEU B 1 274 ? -13.781 -1.742 13.25 1 97.81 274 LEU B CA 1
ATOM 4341 C C . LEU B 1 274 ? -14.508 -3.018 12.828 1 97.81 274 LEU B C 1
ATOM 4343 O O . LEU B 1 274 ? -15.695 -3.188 13.117 1 97.81 274 LEU B O 1
ATOM 4347 N N . TYR B 1 275 ? -13.805 -3.949 12.219 1 97.19 275 TYR B N 1
ATOM 4348 C CA . TYR B 1 275 ? -14.43 -5.152 11.68 1 97.19 275 TYR B CA 1
ATOM 4349 C C 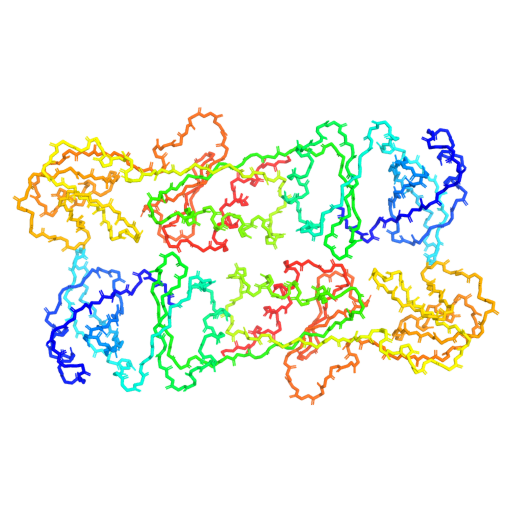. TYR B 1 275 ? -14.016 -6.387 12.477 1 97.19 275 TYR B C 1
ATOM 4351 O O . TYR B 1 275 ? -14.227 -7.516 12.031 1 97.19 275 TYR B O 1
ATOM 4359 N N . ALA B 1 276 ? -13.344 -6.227 13.594 1 92.94 276 ALA B N 1
ATOM 4360 C CA . ALA B 1 276 ? -12.836 -7.332 14.406 1 92.94 276 ALA B CA 1
ATOM 4361 C C . ALA B 1 276 ? -13.945 -8.328 14.719 1 92.94 276 ALA B C 1
ATOM 4363 O O . ALA B 1 276 ? -13.703 -9.539 14.797 1 92.94 276 ALA B O 1
ATOM 4364 N N . ASP B 1 277 ? -15.133 -7.855 14.852 1 84.25 277 ASP B N 1
ATOM 4365 C CA . ASP B 1 277 ? -16.234 -8.734 15.234 1 84.25 277 ASP B CA 1
ATOM 4366 C C . ASP B 1 277 ? -17.016 -9.195 14.008 1 84.25 277 ASP B C 1
ATOM 4368 O O . ASP B 1 277 ? -18.031 -9.898 14.141 1 84.25 277 ASP B O 1
ATOM 4372 N N . SER B 1 278 ? -16.484 -8.703 12.883 1 72.44 278 SER B N 1
ATOM 4373 C CA . SER B 1 278 ? -17.203 -9.078 11.672 1 72.44 278 SER B CA 1
ATOM 4374 C C . SER B 1 278 ? -16.797 -10.469 11.195 1 72.44 278 SER B C 1
ATOM 4376 O O . SER B 1 278 ? -15.609 -10.797 11.164 1 72.44 278 SER B O 1
ATOM 4378 N N . GLU B 1 279 ? -17.531 -11.594 11.438 1 61.5 279 GLU B N 1
ATOM 4379 C CA . GLU B 1 279 ? -17.344 -12.977 11.016 1 61.5 279 GLU B CA 1
ATOM 4380 C C . GLU B 1 279 ? -17.656 -13.148 9.531 1 61.5 279 GLU B C 1
ATOM 4382 O O . GLU B 1 279 ? -18.516 -12.445 8.984 1 61.5 279 GLU B O 1
#